Protein AF-A0A852HCD5-F1 (afdb_monomer_lite)

InterPro domains:
  IPR026501 Limbin/EvC complex member EVC [PTHR16795] (4-517)
  IPR060638 EvC complex member EVC, N-terminal domain [PF28139] (4-319)
  IPR060639 EvC complex member EVC, C-terminal domain [PF28141] (340-472)

Organism: NCBI:txid237433

Radius of gyration: 43.05 Å; chains: 1; bounding box: 92×85×122 Å

Secondary structure (DSSP, 8-state):
-HHHHHHHHHHHHHHHHHHHHHHHHHHHHHHHHHHHHHHHHHTT---HHHHHHHHHHHHHHHHHHHHHHHHHHHHHHHHHHHHHHHHHHHHHHHHHHHHHHHIIIIIHHHHH---HHHHHHHHHHHHHHHHHHHHHHHHHHHHHHHHHHHHHHHHHHHHHHHHHHHHHHHHHHHHHHHHHHHHHHHHH--S-HHHHHHHHHHHHHHHHHHHHHHHHHHHHHHHHHHHHHHHHHHHHHHHHHHHHHHHTT-SS--HHHHHHHHHHHHHHHHHHHHHHHHHHHHHHHHHHHHHHHHHHHHHHHHHHHHHHHHHHHHHHHHHHHHHHHHHHHHHHHHHHHHHHHH-TT--HHHHHHHHHHHHHHHHHHHHHHHHHHHHHHHHHHHHHHHHHHHHHHHHHHHHHHHHHTT---TTS-HHHHHHHHHHHHHHHHHHHHHHHHHHHHHHHHHHHHHHHHHHHHHHHHHHHHHHHHHHHHT----------------------------PPPP------------------------------------------------

Structure (mmCIF, N/CA/C/O backbone):
data_AF-A0A852HCD5-F1
#
_entry.id   AF-A0A852HCD5-F1
#
loop_
_atom_site.group_PDB
_atom_site.id
_atom_site.type_symbol
_atom_site.label_atom_id
_atom_site.label_alt_id
_atom_site.label_comp_id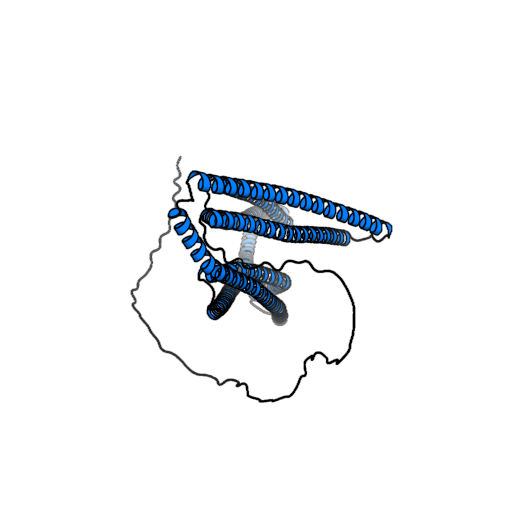
_atom_site.label_asym_id
_atom_site.label_entity_id
_atom_site.label_seq_id
_atom_site.pdbx_PDB_ins_code
_atom_site.Cartn_x
_atom_site.Cartn_y
_atom_site.Cartn_z
_atom_site.occupancy
_atom_site.B_iso_or_equiv
_atom_site.auth_seq_id
_atom_site.auth_comp_id
_atom_site.auth_asym_id
_atom_site.auth_atom_id
_atom_site.pdbx_PDB_model_num
ATOM 1 N N . TYR A 1 1 ? -33.559 0.980 26.816 1.00 57.53 1 TYR A N 1
ATOM 2 C CA . TYR A 1 1 ? -32.314 1.752 26.996 1.00 57.53 1 TYR A CA 1
ATOM 3 C C . TYR A 1 1 ? -31.126 1.179 26.211 1.00 57.53 1 TYR A C 1
ATOM 5 O O . TYR A 1 1 ? -30.769 1.765 25.200 1.00 57.53 1 TYR A O 1
ATOM 13 N N . VAL A 1 2 ? -30.552 0.017 26.570 1.00 62.12 2 VAL A N 1
ATOM 14 C CA . VAL A 1 2 ? -29.391 -0.571 25.844 1.00 62.12 2 VAL A CA 1
ATOM 15 C C . VAL A 1 2 ? -29.652 -0.869 24.349 1.00 62.12 2 VAL A C 1
ATOM 17 O O . VAL A 1 2 ? -28.804 -0.516 23.532 1.00 62.12 2 VAL A O 1
ATOM 20 N N . PRO A 1 3 ? -30.809 -1.431 23.935 1.00 72.94 3 PRO A N 1
ATOM 21 C CA . PRO A 1 3 ? -31.067 -1.728 22.519 1.00 72.94 3 PRO A CA 1
ATOM 22 C C . PRO A 1 3 ? -31.236 -0.468 21.661 1.00 72.94 3 PRO A C 1
ATOM 24 O O . PRO A 1 3 ? -30.807 -0.425 20.515 1.00 72.94 3 PRO A O 1
ATOM 27 N N . GLU A 1 4 ? -31.839 0.569 22.238 1.00 78.44 4 GLU A N 1
ATOM 28 C CA . GLU A 1 4 ? -32.126 1.842 21.574 1.00 78.44 4 GLU A CA 1
ATOM 29 C C . GLU A 1 4 ? -30.856 2.685 21.396 1.00 78.44 4 GLU A C 1
ATOM 31 O O . GLU A 1 4 ? -30.622 3.225 20.320 1.00 78.44 4 GLU A O 1
ATOM 36 N N . CYS A 1 5 ? -29.978 2.701 22.405 1.00 75.62 5 CYS A N 1
ATOM 37 C CA . CYS A 1 5 ? -28.651 3.315 22.332 1.00 75.62 5 CYS A CA 1
ATOM 38 C C . CYS A 1 5 ? -27.782 2.650 21.247 1.00 75.62 5 CYS A C 1
ATOM 40 O O . CYS A 1 5 ? -27.196 3.323 20.398 1.00 75.62 5 CYS A O 1
ATOM 42 N N . MET A 1 6 ? -27.781 1.312 21.206 1.00 81.62 6 MET A N 1
ATOM 43 C CA . MET A 1 6 ? -27.083 0.546 20.169 1.00 81.62 6 MET A CA 1
ATOM 44 C C . MET A 1 6 ? -27.646 0.808 18.769 1.00 81.62 6 MET A C 1
ATOM 46 O O . MET A 1 6 ? -26.879 0.878 17.811 1.00 81.62 6 MET A O 1
ATOM 50 N N . GLN A 1 7 ? -28.964 0.960 18.632 1.00 88.31 7 GLN A N 1
ATOM 51 C CA . GLN A 1 7 ? -29.588 1.255 17.344 1.00 88.31 7 GLN A CA 1
ATOM 52 C C . GLN A 1 7 ? -29.237 2.665 16.855 1.00 88.31 7 GLN A C 1
ATOM 54 O O . GLN A 1 7 ? -28.788 2.819 15.725 1.00 88.31 7 GLN A O 1
ATOM 59 N N . GLN A 1 8 ? -29.347 3.680 17.714 1.00 88.25 8 GLN A N 1
ATOM 60 C CA . GLN A 1 8 ? -29.024 5.064 17.349 1.00 88.25 8 GLN A CA 1
ATOM 61 C C . GLN A 1 8 ? -27.539 5.252 17.013 1.00 88.25 8 GLN A C 1
ATOM 63 O O . GLN A 1 8 ? -27.206 5.987 16.084 1.00 88.25 8 GLN A O 1
ATOM 68 N N . SER A 1 9 ? -26.643 4.552 17.719 1.00 88.44 9 SER A N 1
ATOM 69 C CA . SER A 1 9 ? -25.214 4.536 17.390 1.00 88.44 9 SER A CA 1
ATOM 70 C C . SER A 1 9 ? -24.957 3.908 16.016 1.00 88.44 9 SER A C 1
ATOM 72 O O . SER A 1 9 ? -24.241 4.491 15.202 1.00 88.44 9 SER A O 1
ATOM 74 N N . LYS A 1 10 ? -25.592 2.768 15.710 1.00 91.25 10 LYS A N 1
ATOM 75 C CA . LYS A 1 10 ? -25.502 2.135 14.384 1.00 91.25 10 LYS A CA 1
ATOM 76 C C . LYS A 1 10 ? -26.017 3.051 13.278 1.00 91.25 10 LYS A C 1
ATOM 78 O O . LYS A 1 10 ? -25.342 3.206 12.265 1.00 91.25 10 LYS A O 1
ATOM 83 N N . ASP A 1 11 ? -27.168 3.682 13.483 1.00 93.44 11 ASP A N 1
ATOM 84 C CA . ASP A 1 11 ? -27.768 4.583 12.499 1.00 93.44 11 ASP A CA 1
ATOM 85 C C . ASP A 1 11 ? -26.878 5.812 12.242 1.00 93.44 11 ASP A C 1
ATOM 87 O O . ASP A 1 11 ? -26.751 6.260 11.101 1.00 93.44 11 ASP A O 1
ATOM 91 N N . LEU A 1 12 ? -26.219 6.344 13.280 1.00 93.44 12 LEU A N 1
ATOM 92 C CA . LEU A 1 12 ? -25.248 7.431 13.143 1.00 93.44 12 LEU A CA 1
ATOM 93 C C . LEU A 1 12 ? -24.018 6.996 12.336 1.00 93.44 12 LEU A C 1
ATOM 95 O O . LEU A 1 12 ? -23.608 7.713 11.423 1.00 93.44 12 LEU A O 1
ATOM 99 N N . ILE A 1 13 ? -23.453 5.824 12.643 1.00 91.94 13 ILE A N 1
ATOM 100 C CA . ILE A 1 13 ? -22.293 5.280 11.923 1.00 91.94 13 ILE A CA 1
ATOM 101 C C . ILE A 1 13 ? -22.641 5.055 10.449 1.00 91.94 13 ILE A C 1
ATOM 103 O O . ILE A 1 13 ? -21.881 5.463 9.577 1.00 91.94 13 ILE A O 1
ATOM 107 N N . LEU A 1 14 ? -23.808 4.477 10.152 1.00 93.56 14 LEU A N 1
ATOM 108 C CA . LEU A 1 14 ? -24.265 4.273 8.774 1.00 93.56 14 LEU A CA 1
ATOM 109 C C . LEU A 1 14 ? -24.385 5.599 8.012 1.00 93.56 14 LEU A C 1
ATOM 111 O O . LEU A 1 14 ? -23.847 5.720 6.914 1.00 93.56 14 LEU A O 1
ATOM 115 N N . LYS A 1 15 ? -24.998 6.625 8.616 1.00 93.88 15 LYS A N 1
ATOM 116 C CA . LYS A 1 15 ? -25.083 7.968 8.013 1.00 93.88 15 LYS A CA 1
ATOM 117 C C . LYS A 1 15 ? -23.706 8.585 7.761 1.00 93.88 15 LYS A C 1
ATOM 119 O O . LYS A 1 15 ? -23.500 9.217 6.726 1.00 93.88 15 LYS A O 1
ATOM 124 N N . ARG A 1 16 ? -22.759 8.409 8.689 1.00 91.19 16 ARG A N 1
ATOM 125 C CA . ARG A 1 16 ? -21.377 8.889 8.534 1.00 91.19 16 ARG A CA 1
ATOM 126 C C . ARG A 1 16 ? -20.643 8.156 7.412 1.00 91.19 16 ARG A C 1
ATOM 128 O O . ARG A 1 16 ? -19.976 8.812 6.620 1.00 91.19 16 ARG A O 1
ATOM 135 N N . LEU A 1 17 ? -20.829 6.843 7.276 1.00 90.88 17 LEU A N 1
ATOM 136 C CA . LEU A 1 17 ? -20.265 6.057 6.172 1.00 90.88 17 LEU A CA 1
ATOM 137 C C . LEU A 1 17 ? -20.827 6.483 4.808 1.00 90.88 17 LEU A C 1
ATOM 139 O O . LEU A 1 17 ? -20.066 6.651 3.857 1.00 90.88 17 LEU A O 1
ATOM 143 N N . GLU A 1 18 ? -22.139 6.711 4.708 1.00 93.69 18 GLU A N 1
ATOM 144 C CA . GLU A 1 18 ? -22.759 7.238 3.483 1.00 93.69 18 GLU A CA 1
ATOM 145 C C . GLU A 1 18 ? -22.209 8.618 3.113 1.00 93.69 18 GLU A C 1
ATOM 147 O O . GLU A 1 18 ? -21.998 8.928 1.939 1.00 93.69 18 GLU A O 1
ATOM 152 N N . TRP A 1 19 ? -21.984 9.465 4.113 1.00 90.75 19 TRP A N 1
ATOM 153 C CA . TRP A 1 19 ? -21.439 10.792 3.894 1.00 90.75 19 TRP A CA 1
ATOM 154 C C . TRP A 1 19 ? -19.957 10.769 3.501 1.00 90.75 19 TRP A C 1
ATOM 156 O O . TRP A 1 19 ? -19.580 11.467 2.559 1.00 90.75 19 TRP A O 1
ATOM 166 N N . ARG A 1 20 ? -19.149 9.902 4.124 1.00 91.25 20 ARG A N 1
ATOM 167 C CA . ARG A 1 20 ? -17.758 9.635 3.728 1.00 91.25 20 ARG A CA 1
ATOM 168 C C . ARG A 1 20 ? -17.675 9.198 2.268 1.00 91.25 20 ARG A C 1
ATOM 170 O O . ARG A 1 20 ? -16.891 9.754 1.507 1.00 91.25 20 ARG A O 1
ATOM 177 N N . ALA A 1 21 ? -18.543 8.278 1.843 1.00 92.19 21 ALA A N 1
ATOM 178 C CA . ALA A 1 21 ? -18.597 7.840 0.448 1.00 92.19 21 ALA A CA 1
ATOM 179 C C . ALA A 1 21 ? -18.870 9.009 -0.520 1.00 92.19 21 ALA A C 1
ATOM 181 O O . ALA A 1 21 ? -18.199 9.136 -1.543 1.00 92.19 21 ALA A O 1
ATOM 182 N N . LYS A 1 22 ? -19.796 9.916 -0.172 1.00 93.31 22 LYS A N 1
ATOM 183 C CA . LYS A 1 22 ? -20.073 11.126 -0.972 1.00 93.31 22 LYS A CA 1
ATOM 184 C C . LYS A 1 22 ? -18.870 12.071 -1.028 1.00 93.31 22 LYS A C 1
ATOM 186 O O . LYS A 1 22 ? -18.530 12.550 -2.110 1.00 93.31 22 LYS A O 1
ATOM 191 N N . ARG A 1 23 ? -18.211 12.320 0.109 1.00 90.56 23 ARG A N 1
ATOM 192 C CA . ARG A 1 23 ? -16.981 13.127 0.175 1.00 90.56 23 ARG A CA 1
ATOM 193 C C . ARG A 1 23 ? -15.868 12.531 -0.689 1.00 90.56 23 ARG A C 1
ATOM 195 O O . ARG A 1 23 ? -15.241 13.262 -1.452 1.00 90.56 23 ARG A O 1
ATOM 202 N N . GLU A 1 24 ? -15.652 11.218 -0.620 1.00 91.19 24 GLU A N 1
ATOM 203 C CA . GLU A 1 24 ? -14.664 10.520 -1.448 1.00 91.19 24 GLU A CA 1
ATOM 204 C C . GLU A 1 24 ? -14.965 10.655 -2.946 1.00 91.19 24 GLU A C 1
ATOM 206 O O . GLU A 1 24 ? -14.052 10.866 -3.746 1.00 91.19 24 GLU A O 1
ATOM 211 N N . GLU A 1 25 ? -16.232 10.542 -3.352 1.00 94.12 25 GLU A N 1
ATOM 212 C CA . GLU A 1 25 ? -16.643 10.734 -4.746 1.00 94.12 25 GLU A CA 1
ATOM 213 C C . GLU A 1 25 ? -16.422 12.173 -5.225 1.00 94.12 25 GLU A C 1
ATOM 215 O O . GLU A 1 25 ? -15.956 12.392 -6.346 1.00 94.12 25 GLU A O 1
ATOM 220 N N . GLU A 1 26 ? -16.745 13.167 -4.396 1.00 94.31 26 GLU A N 1
ATOM 221 C CA . GLU A 1 26 ? -16.454 14.571 -4.696 1.00 94.31 26 GLU A CA 1
ATOM 222 C C . GLU A 1 26 ? -14.955 14.828 -4.817 1.00 94.31 26 GLU A C 1
ATOM 224 O O . GLU A 1 26 ? -14.522 15.521 -5.738 1.00 94.31 26 GLU A O 1
ATOM 229 N N . PHE A 1 27 ? -14.164 14.252 -3.916 1.00 92.81 27 PHE A N 1
ATOM 230 C CA . PHE A 1 27 ? -12.716 14.375 -3.929 1.00 92.81 27 PHE A CA 1
ATOM 231 C C . PHE A 1 27 ? -12.105 13.730 -5.180 1.00 92.81 27 PHE A C 1
ATOM 233 O O . PHE A 1 27 ? -11.315 14.378 -5.864 1.00 92.81 27 PHE A O 1
ATOM 240 N N . LYS A 1 28 ? -12.538 12.519 -5.559 1.00 92.88 28 LYS A N 1
ATOM 241 C CA . LYS A 1 28 ? -12.125 11.861 -6.815 1.00 92.88 28 LYS A CA 1
ATOM 242 C C . LYS A 1 28 ? -12.434 12.721 -8.039 1.00 92.88 28 LYS A C 1
ATOM 244 O O . LYS A 1 28 ? -11.555 12.932 -8.867 1.00 92.88 28 LYS A O 1
ATOM 249 N N . ARG A 1 29 ? -13.637 13.303 -8.113 1.00 94.81 29 ARG A N 1
ATOM 250 C CA . ARG A 1 29 ? -14.010 14.223 -9.203 1.00 94.81 29 ARG A CA 1
ATOM 251 C C . ARG A 1 29 ? -13.104 15.457 -9.268 1.00 94.81 29 ARG A C 1
ATOM 253 O O . ARG A 1 29 ? -12.741 15.889 -10.359 1.00 94.81 29 ARG A O 1
ATOM 260 N N . ARG A 1 30 ? -12.716 16.027 -8.119 1.00 93.19 30 ARG A N 1
ATOM 261 C CA . ARG A 1 30 ? -11.753 17.146 -8.070 1.00 93.19 30 ARG A CA 1
ATOM 262 C C . ARG A 1 30 ? -10.368 16.714 -8.555 1.00 93.19 30 ARG A C 1
ATOM 264 O O . ARG A 1 30 ? -9.767 17.434 -9.346 1.00 93.19 30 ARG A O 1
ATOM 271 N N . GLN A 1 31 ? -9.891 15.539 -8.139 1.00 92.69 31 GLN A N 1
ATOM 272 C CA . GLN A 1 31 ? -8.605 15.000 -8.593 1.00 92.69 31 GLN A CA 1
ATOM 273 C C . GLN A 1 31 ? -8.566 14.803 -10.111 1.00 92.69 31 GLN A C 1
ATOM 275 O O . GLN A 1 31 ? -7.599 15.212 -10.750 1.00 92.69 31 GLN A O 1
ATOM 280 N N . GLU A 1 32 ? -9.616 14.213 -10.685 1.00 92.19 32 GLU A N 1
ATOM 281 C CA . GLU A 1 32 ? -9.747 14.017 -12.133 1.00 92.19 32 GLU A CA 1
ATOM 282 C C . GLU A 1 32 ? -9.724 15.361 -12.876 1.00 92.19 32 GLU A C 1
ATOM 284 O O . GLU A 1 32 ? -8.940 15.532 -13.807 1.00 92.19 32 GLU A O 1
ATOM 289 N N . ALA A 1 33 ? -10.482 16.358 -12.407 1.00 93.31 33 ALA A N 1
ATOM 290 C CA . ALA A 1 33 ? -10.498 17.693 -13.007 1.00 93.31 33 ALA A CA 1
ATOM 291 C C . ALA A 1 33 ? -9.131 18.406 -12.933 1.00 93.31 33 ALA A C 1
ATOM 293 O O . ALA A 1 33 ? -8.717 19.078 -13.882 1.00 93.31 33 ALA A O 1
ATOM 294 N N . GLU A 1 34 ? -8.398 18.264 -11.826 1.00 91.94 34 GLU A N 1
ATOM 295 C CA . GLU A 1 34 ? -7.048 18.819 -11.688 1.00 91.94 34 GLU A CA 1
ATOM 296 C C . GLU A 1 34 ? -6.032 18.106 -12.591 1.00 91.94 34 GLU A C 1
ATOM 298 O O . GLU A 1 34 ? -5.182 18.766 -13.197 1.00 91.94 34 GLU A O 1
ATOM 303 N N . GLN A 1 35 ? -6.140 16.781 -12.734 1.00 89.50 35 GLN A N 1
ATOM 304 C CA . GLN A 1 35 ? -5.324 16.006 -13.671 1.00 89.50 35 GLN A CA 1
ATOM 305 C C . GLN A 1 35 ? -5.609 16.408 -15.121 1.00 89.50 35 GLN A C 1
ATOM 307 O O . GLN A 1 35 ? -4.671 16.663 -15.875 1.00 89.50 35 GLN A O 1
ATOM 312 N N . GLU A 1 36 ? -6.877 16.545 -15.511 1.00 90.06 36 GLU A N 1
ATOM 313 C CA . GLU A 1 36 ? -7.273 17.041 -16.835 1.00 90.06 36 GLU A CA 1
ATOM 314 C C . GLU A 1 36 ? -6.787 18.479 -17.080 1.00 90.06 36 GLU A C 1
ATOM 316 O O . GLU A 1 36 ? -6.294 18.801 -18.167 1.00 90.06 36 GLU A O 1
ATOM 321 N N . SER A 1 37 ? -6.845 19.349 -16.065 1.00 89.06 37 SER A N 1
ATOM 322 C CA . SER A 1 37 ? -6.296 20.711 -16.130 1.00 89.06 37 SER A CA 1
ATOM 323 C C . SER A 1 37 ? -4.782 20.711 -16.356 1.00 89.06 37 SER A C 1
ATOM 325 O O . SER A 1 37 ? -4.258 21.525 -17.118 1.00 89.06 37 SER A O 1
ATOM 327 N N . LEU A 1 38 ? -4.056 19.799 -15.707 1.00 86.12 38 LEU A N 1
ATOM 328 C CA . LEU A 1 38 ? -2.614 19.679 -15.879 1.00 86.12 38 LEU A CA 1
ATOM 329 C C . LEU A 1 38 ? -2.285 19.142 -17.277 1.00 86.12 38 LEU A C 1
ATOM 331 O O . LEU A 1 38 ? -1.503 19.764 -17.996 1.00 86.12 38 LEU A O 1
ATOM 335 N N . LEU A 1 39 ? -2.948 18.067 -17.714 1.00 84.12 39 LEU A N 1
ATOM 336 C CA . LEU A 1 39 ? -2.777 17.489 -19.052 1.00 84.12 39 LEU A CA 1
ATOM 337 C C . LEU A 1 39 ? -3.078 18.509 -20.160 1.00 84.12 39 LEU A C 1
ATOM 339 O O . LEU A 1 39 ? -2.281 18.655 -21.085 1.00 84.12 39 LEU A O 1
ATOM 343 N N . SER A 1 40 ? -4.163 19.279 -20.034 1.00 83.25 40 SER A N 1
ATOM 344 C CA . SER A 1 40 ? -4.532 20.331 -20.995 1.00 83.25 40 SER A CA 1
ATOM 345 C C . SER A 1 40 ? -3.494 21.458 -21.088 1.00 83.25 40 SER A C 1
ATOM 347 O O . SER A 1 40 ? -3.185 21.903 -22.192 1.00 83.25 40 SER A O 1
ATOM 349 N N . LYS A 1 41 ? -2.881 21.868 -19.969 1.00 78.25 41 LYS A N 1
ATOM 350 C CA . LYS A 1 41 ? -1.768 22.842 -19.950 1.00 78.25 41 LYS A CA 1
ATOM 351 C C . LYS A 1 41 ? -0.482 22.293 -20.575 1.00 78.25 41 LYS A C 1
ATOM 353 O O . LYS A 1 41 ? 0.318 23.062 -21.105 1.00 78.25 41 LYS A O 1
ATOM 358 N N . THR A 1 42 ? -0.288 20.975 -20.539 1.00 63.69 42 THR A N 1
ATOM 359 C CA . THR A 1 42 ? 0.950 20.335 -21.008 1.00 63.69 42 THR A CA 1
ATOM 360 C C . THR A 1 42 ? 1.025 20.214 -22.528 1.00 63.69 42 THR A C 1
ATOM 362 O O . THR A 1 42 ? 2.116 20.248 -23.084 1.00 63.69 42 THR A O 1
ATOM 365 N N . PHE A 1 43 ? -0.111 20.161 -23.235 1.00 57.50 43 PHE A N 1
ATOM 366 C CA . PHE A 1 43 ? -0.120 20.200 -24.709 1.00 57.50 43 PHE A CA 1
ATOM 367 C C . PHE A 1 43 ? 0.523 21.476 -25.292 1.00 57.50 43 PHE A C 1
ATOM 369 O O . PHE A 1 43 ? 0.768 21.538 -26.492 1.00 57.50 43 PHE A O 1
ATOM 376 N N . LEU A 1 44 ? 0.803 22.480 -24.452 1.00 61.06 44 LEU A N 1
ATOM 377 C CA . LEU A 1 44 ? 1.441 23.745 -24.815 1.00 61.06 44 LEU A CA 1
ATOM 378 C C . LEU A 1 44 ? 2.921 23.834 -24.390 1.00 61.06 44 LEU A C 1
ATOM 380 O O . LEU A 1 44 ? 3.574 24.824 -24.703 1.00 61.06 44 LEU A O 1
ATOM 384 N N . THR A 1 45 ? 3.457 22.846 -23.662 1.00 59.81 45 THR A N 1
ATOM 385 C CA . THR A 1 45 ? 4.839 22.851 -23.147 1.00 59.81 45 THR A CA 1
ATOM 386 C C . THR A 1 45 ? 5.619 21.641 -23.668 1.00 59.81 45 THR A C 1
ATOM 388 O O . THR A 1 45 ? 5.300 20.504 -23.342 1.00 59.81 45 THR A O 1
ATOM 391 N N . GLU A 1 46 ? 6.671 21.874 -24.460 1.00 65.62 46 GLU A N 1
ATOM 392 C CA . GLU A 1 46 ? 7.509 20.816 -25.064 1.00 65.62 46 GLU A CA 1
ATOM 393 C C . GLU A 1 46 ? 8.459 20.117 -24.065 1.00 65.62 46 GLU A C 1
ATOM 395 O O . GLU A 1 46 ? 9.104 19.126 -24.409 1.00 65.62 46 GLU A O 1
ATOM 400 N N . ASP A 1 47 ? 8.547 20.591 -22.816 1.00 79.19 47 ASP A N 1
ATOM 401 C CA . ASP A 1 47 ? 9.465 20.042 -21.814 1.00 79.19 47 ASP A CA 1
ATOM 402 C C . ASP A 1 47 ? 8.815 18.951 -20.941 1.00 79.19 47 ASP A C 1
ATOM 404 O O . ASP A 1 47 ? 8.122 19.208 -19.950 1.00 79.19 47 ASP A O 1
ATOM 408 N N . VAL A 1 48 ? 9.113 17.699 -21.296 1.00 79.38 48 VAL A N 1
ATOM 409 C CA . VAL A 1 48 ? 8.691 16.477 -20.591 1.00 79.38 48 VAL A CA 1
ATOM 410 C C . VAL A 1 48 ? 9.145 16.459 -19.125 1.00 79.38 48 VAL A C 1
ATOM 412 O O . VAL A 1 48 ? 8.462 15.878 -18.278 1.00 79.38 48 VAL A O 1
ATOM 415 N N . HIS A 1 49 ? 10.280 17.078 -18.787 1.00 80.31 49 HIS A N 1
ATOM 416 C CA . HIS A 1 49 ? 10.804 17.047 -17.423 1.00 80.31 49 HIS A CA 1
ATOM 417 C C . HIS A 1 49 ? 9.970 17.916 -16.473 1.00 80.31 49 HIS A C 1
ATOM 419 O O . HIS A 1 49 ? 9.616 17.473 -15.377 1.00 80.31 49 HIS A O 1
ATOM 425 N N . ASN A 1 50 ? 9.579 19.111 -16.923 1.00 82.56 50 ASN A N 1
ATOM 426 C CA . ASN A 1 50 ? 8.713 20.010 -16.158 1.00 82.56 50 ASN A CA 1
ATOM 427 C C . ASN A 1 50 ? 7.312 19.423 -15.963 1.00 82.56 50 ASN A C 1
ATOM 429 O O . ASN A 1 50 ? 6.753 19.534 -14.872 1.00 82.56 50 ASN A O 1
ATOM 433 N N . PHE A 1 51 ? 6.779 18.729 -16.975 1.00 84.94 51 PHE A N 1
ATOM 434 C CA . PHE A 1 51 ? 5.532 17.976 -16.834 1.00 84.94 51 PHE A CA 1
ATOM 435 C C . PHE A 1 51 ? 5.635 16.903 -15.753 1.00 84.94 51 PHE A C 1
ATOM 437 O O . PHE A 1 51 ? 4.795 16.850 -14.857 1.00 84.94 51 PHE A O 1
ATOM 444 N N . LEU A 1 52 ? 6.671 16.058 -15.815 1.00 85.25 52 LEU A N 1
ATOM 445 C CA . LEU A 1 52 ? 6.853 14.990 -14.836 1.00 85.25 52 LEU A CA 1
ATOM 446 C C . LEU A 1 52 ? 6.959 15.557 -13.422 1.00 85.25 52 LEU A C 1
ATOM 448 O O . LEU A 1 52 ? 6.347 15.002 -12.514 1.00 85.25 52 LEU A O 1
ATOM 452 N N . LYS A 1 53 ? 7.679 16.664 -13.233 1.00 88.25 53 LYS A N 1
ATOM 453 C CA . LYS A 1 53 ? 7.774 17.336 -11.935 1.00 88.25 53 LYS A CA 1
ATOM 454 C C . LYS A 1 53 ? 6.410 17.841 -11.451 1.00 88.25 53 LYS A C 1
ATOM 456 O O . LYS A 1 53 ? 5.994 17.478 -10.356 1.00 88.25 53 LYS A O 1
ATOM 461 N N . ALA A 1 54 ? 5.686 18.592 -12.283 1.00 87.19 54 ALA A N 1
ATOM 462 C CA . ALA A 1 54 ? 4.362 19.116 -11.941 1.00 87.19 54 ALA A CA 1
ATOM 463 C C . ALA A 1 54 ? 3.347 17.997 -11.642 1.00 87.19 54 ALA A C 1
ATOM 465 O O . ALA A 1 54 ? 2.524 18.123 -10.739 1.00 87.19 54 ALA A O 1
ATOM 466 N N . TYR A 1 55 ? 3.428 16.882 -12.370 1.00 87.06 55 TYR A N 1
ATOM 467 C CA . TYR A 1 55 ? 2.587 15.710 -12.148 1.00 87.06 55 TYR A CA 1
ATOM 468 C C . TYR A 1 55 ? 2.899 15.009 -10.816 1.00 87.06 55 TYR A C 1
ATOM 470 O O . TYR A 1 55 ? 1.976 14.629 -10.100 1.00 87.06 55 TYR A O 1
ATOM 478 N N . HIS A 1 56 ? 4.179 14.874 -10.444 1.00 86.69 56 HIS A N 1
ATOM 479 C CA . HIS A 1 56 ? 4.557 14.328 -9.132 1.00 86.69 56 HIS A CA 1
ATOM 480 C C . HIS A 1 56 ? 4.093 15.236 -7.988 1.00 86.69 56 HIS A C 1
ATOM 482 O O . HIS A 1 56 ? 3.503 14.738 -7.034 1.00 86.69 56 HIS A O 1
ATOM 488 N N . GLU A 1 57 ? 4.284 16.552 -8.106 1.00 92.31 57 GLU A N 1
ATOM 489 C CA . GLU A 1 57 ? 3.806 17.522 -7.111 1.00 92.31 57 GLU A CA 1
ATOM 490 C C . GLU A 1 57 ? 2.277 17.488 -6.964 1.00 92.31 57 GLU A C 1
ATOM 492 O O . GLU A 1 57 ? 1.757 17.591 -5.854 1.00 92.31 57 GLU A O 1
ATOM 497 N N . LEU A 1 58 ? 1.539 17.324 -8.070 1.00 92.31 58 LEU A N 1
ATOM 498 C CA . LEU A 1 58 ? 0.084 17.168 -8.032 1.00 92.31 58 LEU A CA 1
ATOM 499 C C . LEU A 1 58 ? -0.319 15.887 -7.291 1.00 92.31 58 LEU A C 1
ATOM 501 O O . LEU A 1 58 ? -1.197 15.931 -6.434 1.00 92.31 58 LEU A O 1
ATOM 505 N N . ILE A 1 59 ? 0.344 14.764 -7.581 1.00 90.19 59 ILE A N 1
ATOM 506 C CA . ILE A 1 59 ? 0.099 13.496 -6.886 1.00 90.19 59 ILE A CA 1
ATOM 507 C C . ILE A 1 59 ? 0.382 13.635 -5.388 1.00 90.19 59 ILE A C 1
ATOM 509 O O . ILE A 1 59 ? -0.430 13.196 -4.581 1.00 90.19 59 ILE A O 1
ATOM 513 N N . GLU A 1 60 ? 1.496 14.249 -4.991 1.00 90.31 60 GLU A N 1
ATOM 514 C CA . GLU A 1 60 ? 1.817 14.455 -3.573 1.00 90.31 60 GLU A CA 1
ATOM 515 C C . GLU A 1 60 ? 0.756 15.304 -2.862 1.00 90.31 60 GLU A C 1
ATOM 517 O O . GLU A 1 60 ? 0.308 14.932 -1.776 1.00 90.31 60 GLU A O 1
ATOM 522 N N . LYS A 1 61 ? 0.275 16.376 -3.504 1.00 92.94 61 LYS A N 1
ATOM 523 C CA . LYS A 1 61 ? -0.849 17.176 -2.989 1.00 92.94 61 LYS A CA 1
ATOM 524 C C . LYS A 1 61 ? -2.124 16.351 -2.850 1.00 92.94 61 LYS A C 1
ATOM 526 O O . LYS A 1 61 ? -2.818 16.466 -1.847 1.00 92.94 61 LYS A O 1
ATOM 531 N N . HIS A 1 62 ? -2.429 15.509 -3.837 1.00 92.69 62 HIS A N 1
ATOM 532 C CA . HIS A 1 62 ? -3.578 14.599 -3.803 1.00 92.69 62 HIS A CA 1
ATOM 533 C C . HIS A 1 62 ? -3.487 13.602 -2.651 1.00 92.69 62 HIS A C 1
ATOM 535 O O . HIS A 1 62 ? -4.497 13.333 -2.008 1.00 92.69 62 HIS A O 1
ATOM 541 N N . TRP A 1 63 ? -2.296 13.073 -2.371 1.00 89.06 63 TRP A N 1
ATOM 542 C CA . TRP A 1 63 ? -2.066 12.182 -1.235 1.00 89.06 63 TRP A CA 1
ATOM 543 C C . TRP A 1 63 ? -2.252 12.889 0.104 1.00 89.06 63 TRP A C 1
ATOM 545 O O . TRP A 1 63 ? -2.973 12.375 0.952 1.00 89.06 63 TRP A O 1
ATOM 555 N N . GLN A 1 64 ? -1.649 14.066 0.278 1.00 92.50 64 GLN A N 1
ATOM 556 C CA . GLN A 1 64 ? -1.783 14.855 1.506 1.00 92.50 64 GLN A CA 1
ATOM 557 C C . GLN A 1 64 ? -3.238 15.246 1.761 1.00 92.50 64 GLN A C 1
ATOM 559 O O . GLN A 1 64 ? -3.775 14.935 2.815 1.00 92.50 64 GLN A O 1
ATOM 564 N N . ALA A 1 65 ? -3.914 15.809 0.758 1.00 91.50 65 ALA A N 1
ATOM 565 C CA . ALA A 1 65 ? -5.312 16.206 0.887 1.00 91.50 65 ALA A CA 1
ATOM 566 C C . ALA A 1 65 ? -6.239 15.017 1.184 1.00 91.50 65 ALA A C 1
ATOM 568 O O . ALA A 1 65 ? -7.248 15.182 1.860 1.00 91.50 65 ALA A O 1
ATOM 569 N N . ARG A 1 66 ? -5.906 13.816 0.691 1.00 91.56 66 ARG A N 1
ATOM 570 C CA . ARG A 1 66 ? -6.649 12.598 1.021 1.00 91.56 66 ARG A CA 1
ATOM 571 C C . ARG A 1 66 ? -6.471 12.207 2.484 1.00 91.56 66 ARG A C 1
ATOM 573 O O . ARG A 1 66 ? -7.450 11.855 3.125 1.00 91.56 66 ARG A O 1
ATOM 580 N N . TRP A 1 67 ? -5.242 12.250 2.988 1.00 87.50 67 TRP A N 1
ATOM 581 C CA . TRP A 1 67 ? -4.963 11.961 4.393 1.00 87.50 67 TRP A CA 1
ATOM 582 C C . TRP A 1 67 ? -5.633 12.967 5.321 1.00 87.50 67 TRP A C 1
ATOM 584 O O . TRP A 1 67 ? -6.281 12.554 6.273 1.00 87.50 67 TRP A O 1
ATOM 594 N N . ASP A 1 68 ? -5.541 14.260 5.010 1.00 92.00 68 ASP A N 1
ATOM 595 C CA . ASP A 1 68 ? -6.191 15.308 5.802 1.00 92.00 68 ASP A CA 1
ATOM 596 C C . ASP A 1 68 ? -7.716 15.108 5.840 1.00 92.00 68 ASP A C 1
ATOM 598 O O . ASP A 1 68 ? -8.333 15.249 6.892 1.00 92.00 68 ASP A O 1
ATOM 602 N N . LEU A 1 69 ? -8.316 14.718 4.707 1.00 90.94 69 LEU A N 1
ATOM 603 C CA . LEU A 1 69 ? -9.744 14.408 4.613 1.00 90.94 69 LEU A CA 1
ATOM 604 C C . LEU A 1 69 ? -10.137 13.189 5.460 1.00 90.94 69 LEU A C 1
ATOM 606 O O . LEU A 1 69 ? -11.156 13.237 6.145 1.00 90.94 69 LEU A O 1
ATOM 610 N N . GLU A 1 70 ? -9.355 12.106 5.387 1.00 89.94 70 GLU A N 1
ATOM 611 C CA . GLU A 1 70 ? -9.582 10.872 6.153 1.00 89.94 70 GLU A CA 1
ATOM 612 C C . GLU A 1 70 ? -9.458 11.138 7.667 1.00 89.94 70 GLU A C 1
ATOM 614 O O . GLU A 1 70 ? -10.338 10.733 8.428 1.00 89.94 70 GLU A O 1
ATOM 619 N N . GLU A 1 71 ? -8.443 11.894 8.095 1.00 90.19 71 GLU A N 1
ATOM 620 C CA . GLU A 1 71 ? -8.230 12.271 9.500 1.00 90.19 71 GLU A CA 1
ATOM 621 C C . GLU A 1 71 ? -9.337 13.202 10.026 1.00 90.19 71 GLU A C 1
ATOM 623 O O . GLU A 1 71 ? -9.855 12.999 11.127 1.00 90.19 71 GLU A O 1
ATOM 628 N N . GLU A 1 72 ? -9.744 14.207 9.240 1.00 91.94 72 GLU A N 1
ATOM 629 C CA . GLU A 1 72 ? -10.860 15.096 9.587 1.00 91.94 72 GLU A CA 1
ATOM 630 C C . GLU A 1 72 ? -12.172 14.307 9.712 1.00 91.94 72 GLU A C 1
ATOM 632 O O . GLU A 1 72 ? -12.916 14.494 10.675 1.00 91.94 72 GLU A O 1
ATOM 637 N N . ASP A 1 73 ? -12.441 13.375 8.790 1.00 90.38 73 ASP A N 1
ATOM 638 C CA . ASP A 1 73 ? -13.612 12.493 8.850 1.00 90.38 73 ASP A CA 1
ATOM 639 C C . ASP A 1 73 ? -13.620 11.596 10.094 1.00 90.38 73 ASP A C 1
ATOM 641 O O . ASP A 1 73 ? -14.682 11.370 10.690 1.00 90.38 73 ASP A O 1
ATOM 645 N N . ASP A 1 74 ? -12.466 11.057 10.484 1.00 89.25 74 ASP A N 1
ATOM 646 C CA . ASP A 1 74 ? -12.326 10.231 11.683 1.00 89.25 74 ASP A CA 1
ATOM 647 C C . ASP A 1 74 ? -12.522 11.069 12.960 1.00 89.25 74 ASP A C 1
ATOM 649 O O . ASP A 1 74 ? -13.263 10.660 13.865 1.00 89.25 74 ASP A O 1
ATOM 653 N N . CYS A 1 75 ? -11.973 12.286 13.010 1.00 89.62 75 CYS A N 1
ATOM 654 C CA . CYS A 1 75 ? -12.203 13.234 14.104 1.00 89.62 75 CYS A CA 1
ATOM 655 C C . CYS A 1 75 ? -13.688 13.616 14.224 1.00 89.62 75 CYS A C 1
ATOM 657 O O . CYS A 1 75 ? -14.293 13.446 15.280 1.00 89.62 75 CYS A O 1
ATOM 659 N N . GLU A 1 76 ? -14.331 14.040 13.136 1.00 91.62 76 GLU A N 1
ATOM 660 C CA . GLU A 1 76 ? -15.754 14.402 13.155 1.00 91.62 76 GLU A CA 1
ATOM 661 C C . GLU A 1 76 ? -16.669 13.227 13.526 1.00 91.62 76 GLU A C 1
ATOM 663 O O . GLU A 1 76 ? -17.708 13.403 14.173 1.00 91.62 76 GLU A O 1
ATOM 668 N N . SER A 1 77 ? -16.323 12.016 13.080 1.00 90.88 77 SER A N 1
ATOM 669 C CA . SER A 1 77 ? -17.099 10.813 13.386 1.00 90.88 77 SER A CA 1
ATOM 670 C C . SER A 1 77 ? -16.987 10.454 14.865 1.00 90.88 77 SER A C 1
ATOM 672 O O . SER A 1 77 ? -17.999 10.137 15.495 1.00 90.88 77 SER A O 1
ATOM 674 N N . THR A 1 78 ? -15.783 10.539 15.435 1.00 90.50 78 THR A N 1
ATOM 675 C CA . THR A 1 78 ? -15.559 10.286 16.866 1.00 90.50 78 THR A CA 1
ATOM 676 C C . THR A 1 78 ? -16.229 11.341 17.745 1.00 90.50 78 THR A C 1
ATOM 678 O O . THR A 1 78 ? -16.896 10.975 18.715 1.00 90.50 78 THR A O 1
ATOM 681 N N . GLU A 1 79 ? -16.158 12.622 17.378 1.00 93.06 79 GLU A N 1
ATOM 682 C CA . GLU A 1 79 ? -16.867 13.709 18.064 1.00 93.06 79 GLU A CA 1
ATOM 683 C C . GLU A 1 79 ? -18.387 13.515 18.031 1.00 93.06 79 GLU A C 1
ATOM 685 O O . GLU A 1 79 ? -19.041 13.578 19.070 1.00 93.06 79 GLU A O 1
ATOM 690 N N . ALA A 1 80 ? -18.958 13.181 16.870 1.00 92.31 80 ALA A N 1
ATOM 691 C CA . ALA A 1 80 ? -20.398 12.964 16.746 1.00 92.31 80 ALA A CA 1
ATOM 692 C C . ALA A 1 80 ? -20.897 11.774 17.575 1.00 92.31 80 ALA A C 1
ATOM 694 O O . ALA A 1 80 ? -21.985 11.826 18.150 1.00 92.31 80 ALA A O 1
ATOM 695 N N . VAL A 1 81 ? -20.108 10.700 17.650 1.00 90.88 81 VAL A N 1
ATOM 696 C CA . VAL A 1 81 ? -20.409 9.564 18.528 1.00 90.88 81 VAL A CA 1
ATOM 697 C C . VAL A 1 81 ? -20.317 9.990 19.994 1.00 90.88 81 VAL A C 1
ATOM 699 O O . VAL A 1 81 ? -21.200 9.648 20.779 1.00 90.88 81 VAL A O 1
ATOM 702 N N . ALA A 1 82 ? -19.299 10.768 20.371 1.00 90.50 82 ALA A N 1
ATOM 703 C CA . ALA A 1 82 ? -19.156 11.280 21.730 1.00 90.50 82 ALA A CA 1
ATOM 704 C C . ALA A 1 82 ? -20.331 12.184 22.136 1.00 90.50 82 ALA A C 1
ATOM 706 O O . ALA A 1 82 ? -20.848 12.051 23.246 1.00 90.50 82 ALA A O 1
ATOM 707 N N . ASP A 1 83 ? -20.786 13.061 21.244 1.00 93.06 83 ASP A N 1
ATOM 708 C CA . ASP A 1 83 ? -21.932 13.937 21.486 1.00 93.06 83 ASP A CA 1
ATOM 709 C C . ASP A 1 83 ? -23.242 13.151 21.586 1.00 93.06 83 ASP A C 1
ATOM 711 O O . ASP A 1 83 ? -24.009 13.376 22.521 1.00 93.06 83 ASP A O 1
ATOM 715 N N . LEU A 1 84 ? -23.449 12.135 20.737 1.00 92.06 84 LEU A N 1
ATOM 716 C CA . LEU A 1 84 ? -24.582 11.215 20.876 1.00 92.06 84 LEU A CA 1
ATOM 717 C C . LEU A 1 84 ? -24.593 10.539 22.257 1.00 92.06 84 LEU A C 1
ATOM 719 O O . LEU A 1 84 ? -25.643 10.447 22.894 1.00 92.06 84 LEU A O 1
ATOM 723 N N . TYR A 1 85 ? -23.436 10.080 22.745 1.00 86.31 85 TYR A N 1
ATOM 724 C CA . TYR A 1 85 ? -23.344 9.475 24.075 1.00 86.31 85 TYR A CA 1
ATOM 725 C C . TYR A 1 85 ? -23.628 10.477 25.202 1.00 86.31 85 TYR A C 1
ATOM 727 O O . TYR A 1 85 ? -24.297 10.105 26.168 1.00 86.31 85 TYR A O 1
ATOM 735 N N . LYS A 1 86 ? -23.182 11.737 25.091 1.00 91.00 86 LYS A N 1
ATOM 736 C CA . LYS A 1 86 ? -23.523 12.801 26.058 1.00 91.00 86 LYS A CA 1
ATOM 737 C C . LYS A 1 86 ? -25.027 13.084 26.070 1.00 91.00 86 LYS A C 1
ATOM 739 O O . LYS A 1 86 ? -25.628 13.176 27.142 1.00 91.00 86 LYS A O 1
ATOM 744 N N . ASP A 1 87 ? -25.646 13.169 24.896 1.00 92.00 87 ASP A N 1
ATOM 745 C CA . ASP A 1 87 ? -27.082 13.403 24.747 1.00 92.00 87 ASP A CA 1
ATOM 746 C C . ASP A 1 87 ? -27.904 12.250 25.326 1.00 92.00 87 ASP A C 1
ATOM 748 O O . ASP A 1 87 ? -28.877 12.470 26.044 1.00 92.00 87 ASP A O 1
ATOM 752 N N . LEU A 1 88 ? -27.511 11.005 25.058 1.00 88.69 88 LEU A N 1
ATOM 753 C CA . LEU A 1 88 ? -28.197 9.839 25.611 1.00 88.69 88 LEU A CA 1
ATOM 754 C C . LEU A 1 88 ? -28.047 9.761 27.124 1.00 88.69 88 LEU A C 1
ATOM 756 O O . LEU A 1 88 ? -29.033 9.543 27.827 1.00 88.69 88 LEU A O 1
ATOM 760 N N . TYR A 1 89 ? -26.838 10.008 27.626 1.00 86.25 89 TYR A N 1
ATOM 761 C CA . TYR A 1 89 ? -26.578 10.047 29.057 1.00 86.25 89 TYR A CA 1
ATOM 762 C C . TYR A 1 89 ? -27.406 11.129 29.763 1.00 86.25 89 TYR A C 1
ATOM 764 O O . TYR A 1 89 ? -28.014 10.849 30.793 1.00 86.25 89 TYR A O 1
ATOM 772 N N . SER A 1 90 ? -27.480 12.340 29.201 1.00 90.12 90 SER A N 1
ATOM 773 C CA . SER A 1 90 ? -28.274 13.440 29.769 1.00 90.12 90 SER A CA 1
ATOM 774 C C . SER A 1 90 ? -29.783 13.175 29.732 1.00 90.12 90 SER A C 1
ATOM 776 O O . SER A 1 90 ? -30.472 13.434 30.715 1.00 90.12 90 SER A O 1
ATOM 778 N N . LYS A 1 91 ? -30.309 12.592 28.647 1.00 90.00 91 LYS A N 1
ATOM 779 C CA . LYS A 1 91 ? -31.722 12.177 28.569 1.00 90.00 91 LYS A CA 1
ATOM 780 C C . LYS A 1 91 ? -32.054 11.110 29.607 1.00 90.00 91 LYS A C 1
ATOM 782 O O . LYS A 1 91 ? -33.094 11.183 30.254 1.00 90.00 91 LYS A O 1
ATOM 787 N N . ALA A 1 92 ? -31.172 10.130 29.781 1.00 87.50 92 ALA A N 1
ATOM 788 C CA . ALA A 1 92 ? -31.369 9.053 30.742 1.00 87.50 92 ALA A CA 1
ATOM 789 C C . ALA A 1 92 ? -31.280 9.529 32.187 1.00 87.50 92 ALA A C 1
ATOM 791 O O . ALA A 1 92 ? -32.092 9.119 33.012 1.00 87.50 92 ALA A O 1
ATOM 792 N N . SER A 1 93 ? -30.312 10.394 32.493 1.00 87.12 93 SER A N 1
ATOM 793 C CA . SER A 1 93 ? -30.178 10.968 33.829 1.00 87.12 93 SER A CA 1
ATOM 794 C C . SER A 1 93 ? -31.375 11.851 34.171 1.00 87.12 93 SER A C 1
ATOM 796 O O . SER A 1 93 ? -31.872 11.776 35.293 1.00 87.12 93 SER A O 1
ATOM 798 N N . HIS A 1 94 ? -31.893 12.612 33.203 1.00 90.81 94 HIS A N 1
ATOM 799 C CA . HIS A 1 94 ? -33.099 13.412 33.384 1.00 90.81 94 HIS A CA 1
ATOM 800 C C . HIS A 1 94 ? -34.342 12.545 33.617 1.00 90.81 94 HIS A C 1
ATOM 802 O O . HIS A 1 94 ? -35.013 12.729 34.628 1.00 90.81 94 HIS A O 1
ATOM 808 N N . ALA A 1 95 ? -34.591 11.546 32.765 1.00 89.94 95 ALA A N 1
ATOM 809 C CA . ALA A 1 95 ? -35.724 10.631 32.921 1.00 89.94 95 ALA A CA 1
ATOM 810 C C . ALA A 1 95 ? -35.664 9.841 34.242 1.00 89.94 95 ALA A C 1
ATOM 812 O O . ALA A 1 95 ? -36.683 9.608 34.888 1.00 89.94 95 ALA A O 1
ATOM 813 N N . LEU A 1 96 ? -34.463 9.443 34.676 1.00 87.31 96 LEU A N 1
ATOM 814 C CA . LEU A 1 96 ? -34.270 8.790 35.969 1.00 87.31 96 LEU A CA 1
ATOM 815 C C . LEU A 1 96 ? -34.540 9.751 37.133 1.00 87.31 96 LEU A C 1
ATOM 817 O O . LEU A 1 96 ? -35.151 9.344 38.116 1.00 87.31 96 LEU A O 1
ATOM 821 N N . ALA A 1 97 ? -34.127 11.016 37.029 1.00 88.38 97 ALA A N 1
ATOM 822 C CA . ALA A 1 97 ? -34.430 12.025 38.039 1.00 88.38 97 ALA A CA 1
ATOM 823 C C . ALA A 1 97 ? -35.943 12.277 38.156 1.00 88.38 97 ALA A C 1
ATOM 825 O O . ALA A 1 97 ? -36.446 12.329 39.277 1.00 88.38 97 ALA A O 1
ATOM 826 N N . GLU A 1 98 ? -36.659 12.366 37.030 1.00 91.56 98 GLU A N 1
ATOM 827 C CA . GLU A 1 98 ? -38.123 12.493 36.991 1.00 91.56 98 GLU A CA 1
ATOM 828 C C . GLU A 1 98 ? -38.802 11.295 37.661 1.00 91.56 98 GLU A C 1
ATOM 830 O O . GLU A 1 98 ? -39.567 11.479 38.609 1.00 91.56 98 GLU A O 1
ATOM 835 N N . LEU A 1 99 ? -38.429 10.069 37.273 1.00 88.69 99 LEU A N 1
ATOM 836 C CA . LEU A 1 99 ? -38.931 8.840 37.892 1.00 88.69 99 LEU A CA 1
ATOM 837 C C . LEU A 1 99 ? -38.681 8.817 39.401 1.00 88.69 99 LEU A C 1
ATOM 839 O O . LEU A 1 99 ? -39.592 8.524 40.164 1.00 88.69 99 LEU A O 1
ATOM 843 N N . VAL A 1 100 ? -37.472 9.157 39.857 1.00 86.94 100 VAL A N 1
ATOM 844 C CA . VAL A 1 100 ? -37.159 9.224 41.293 1.00 86.94 100 VAL A CA 1
ATOM 845 C C . VAL A 1 100 ? -38.023 10.281 41.985 1.00 86.94 100 VAL A C 1
ATOM 847 O O . VAL A 1 100 ? -38.525 10.042 43.080 1.00 86.94 100 VAL A O 1
ATOM 850 N N . THR A 1 101 ? -38.247 11.446 41.374 1.00 87.50 101 THR A N 1
ATOM 851 C CA . THR A 1 101 ? -39.131 12.458 41.970 1.00 87.50 101 THR A CA 1
ATOM 852 C C . THR A 1 101 ? -40.587 12.007 42.037 1.00 87.50 101 THR A C 1
ATOM 854 O O . THR A 1 101 ? -41.204 12.179 43.083 1.00 87.50 101 THR A O 1
ATOM 857 N N . GLU A 1 102 ? -41.129 11.385 40.991 1.00 89.25 102 GLU A N 1
ATOM 858 C CA . GLU A 1 102 ? -42.500 10.862 40.986 1.00 89.25 102 GLU A CA 1
ATOM 859 C C . GLU A 1 102 ? -42.680 9.747 42.019 1.00 89.25 102 GLU A C 1
ATOM 861 O O . GLU A 1 102 ? -43.629 9.760 42.806 1.00 89.25 102 GLU A O 1
ATOM 866 N N . LEU A 1 103 ? -41.731 8.814 42.076 1.00 87.44 103 LEU A N 1
ATOM 867 C CA . LEU A 1 103 ? -41.809 7.633 42.928 1.00 87.44 103 LEU A CA 1
ATOM 868 C C . LEU A 1 103 ? -41.768 8.023 44.414 1.00 87.44 103 LEU A C 1
ATOM 870 O O . LEU A 1 103 ? -42.607 7.550 45.178 1.00 87.44 103 LEU A O 1
ATOM 874 N N . PHE A 1 104 ? -40.872 8.935 44.815 1.00 84.25 104 PHE A N 1
ATOM 875 C CA . PHE A 1 104 ? -40.736 9.372 46.212 1.00 84.25 104 PHE A CA 1
ATOM 876 C C . PHE A 1 104 ? -41.717 10.481 46.632 1.00 84.25 104 PHE A C 1
ATOM 878 O O . PHE A 1 104 ? -42.089 10.528 47.801 1.00 84.25 104 PHE A O 1
ATOM 885 N N . LEU A 1 105 ? -42.159 11.366 45.727 1.00 82.00 105 LEU A N 1
ATOM 886 C CA . LEU A 1 105 ? -43.054 12.483 46.083 1.00 82.00 105 LEU A CA 1
ATOM 887 C C . LEU A 1 105 ? -44.534 12.209 45.800 1.00 82.00 105 LEU A C 1
ATOM 889 O O . LEU A 1 105 ? -45.385 12.855 46.407 1.00 82.00 105 LEU A O 1
ATOM 893 N N . GLN A 1 106 ? -44.861 11.283 44.892 1.00 83.62 106 GLN A N 1
ATOM 894 C CA . GLN A 1 106 ? -46.246 10.996 44.503 1.00 83.62 106 GLN A CA 1
ATOM 895 C C . GLN A 1 106 ? -46.651 9.556 44.820 1.00 83.62 106 GLN A C 1
ATOM 897 O O . GLN A 1 106 ? -47.664 9.339 45.479 1.00 83.62 106 GLN A O 1
ATOM 902 N N . THR A 1 107 ? -45.884 8.558 44.376 1.00 83.06 107 THR A N 1
ATOM 903 C CA . THR A 1 107 ? -46.328 7.155 44.442 1.00 83.06 107 THR A CA 1
ATOM 904 C C . THR A 1 107 ? -46.173 6.542 45.835 1.00 83.06 107 THR A C 1
ATOM 906 O O . THR A 1 107 ? -47.125 5.951 46.343 1.00 83.06 107 THR A O 1
ATOM 909 N N . LEU A 1 108 ? -45.010 6.694 46.480 1.00 85.00 108 LEU A N 1
ATOM 910 C CA . LEU A 1 108 ? -44.765 6.149 47.822 1.00 85.00 108 LEU A CA 1
ATOM 911 C C . LEU A 1 108 ? -45.740 6.709 48.871 1.00 85.00 108 LEU A C 1
ATOM 913 O O . LEU A 1 108 ? -46.400 5.902 49.522 1.00 85.00 108 LEU A O 1
ATOM 917 N N . PRO A 1 109 ? -45.910 8.041 49.011 1.00 84.06 109 PRO A N 1
ATOM 918 C CA . PRO A 1 109 ? -46.782 8.613 50.040 1.00 84.06 109 PRO A CA 1
ATOM 919 C C . PRO A 1 109 ? -48.235 8.122 49.944 1.00 84.06 109 PRO A C 1
ATOM 921 O O . PRO A 1 109 ? -48.895 7.904 50.959 1.00 84.06 109 PRO A O 1
ATOM 924 N N . VAL A 1 110 ? -48.726 7.903 48.718 1.00 83.00 110 VAL A N 1
ATOM 925 C CA . VAL A 1 110 ? -50.091 7.422 48.451 1.00 83.00 110 VAL A CA 1
A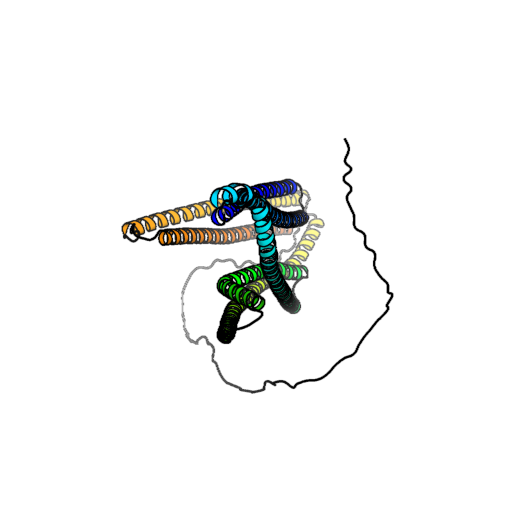TOM 926 C C . VAL A 1 110 ? -50.257 5.937 48.790 1.00 83.00 110 VAL A C 1
ATOM 928 O O . VAL A 1 110 ? -51.316 5.539 49.268 1.00 83.00 110 VAL A O 1
ATOM 931 N N . VAL A 1 111 ? -49.232 5.111 48.557 1.00 83.62 111 VAL A N 1
ATOM 932 C CA . VAL A 1 111 ? -49.313 3.647 48.719 1.00 83.62 111 VAL A CA 1
ATOM 933 C C . VAL A 1 111 ? -48.967 3.192 50.141 1.00 83.62 111 VAL A C 1
ATOM 935 O O . VAL A 1 111 ? -49.540 2.215 50.619 1.00 83.62 111 VAL A O 1
ATOM 938 N N . THR A 1 112 ? -48.050 3.877 50.831 1.00 75.62 112 THR A N 1
ATOM 939 C CA . THR A 1 112 ? -47.519 3.436 52.135 1.00 75.62 112 THR A CA 1
ATOM 940 C C . THR A 1 112 ? -47.957 4.300 53.316 1.00 75.62 112 THR A C 1
ATOM 942 O O . THR A 1 112 ? -47.574 4.006 54.447 1.00 75.62 112 THR A O 1
ATOM 945 N N . SER A 1 113 ? -48.775 5.340 53.097 1.00 78.12 113 SER A N 1
ATOM 946 C CA . SER A 1 113 ? -49.209 6.315 54.120 1.00 78.12 113 SER A CA 1
ATOM 947 C C . SER A 1 113 ? -48.066 7.026 54.867 1.00 78.12 113 SER A C 1
ATOM 949 O O . SER A 1 113 ? -48.294 7.634 55.911 1.00 78.12 113 SER A O 1
ATOM 951 N N . LEU A 1 114 ? -46.845 6.966 54.325 1.00 81.00 114 LEU A N 1
ATOM 952 C CA . LEU A 1 114 ? -45.688 7.708 54.817 1.00 81.00 114 LEU A CA 1
ATOM 953 C C . LEU A 1 114 ? -45.862 9.198 54.529 1.00 81.00 114 LEU A C 1
ATOM 955 O O . LEU A 1 114 ? -46.397 9.594 53.488 1.00 81.00 114 LEU A O 1
ATOM 959 N N . SER A 1 115 ? -45.371 10.040 55.434 1.00 84.62 115 SER A N 1
ATOM 960 C CA . SER A 1 115 ? -45.337 11.476 55.179 1.00 84.62 115 SER A CA 1
ATOM 961 C C . SER A 1 115 ? -44.351 11.796 54.050 1.00 84.62 115 SER A C 1
ATOM 963 O O . SER A 1 115 ? -43.343 11.113 53.852 1.00 84.62 115 SER A O 1
ATOM 965 N N . VAL A 1 116 ? -44.606 12.889 53.323 1.00 82.62 116 VAL A N 1
ATOM 966 C CA . VAL A 1 116 ? -43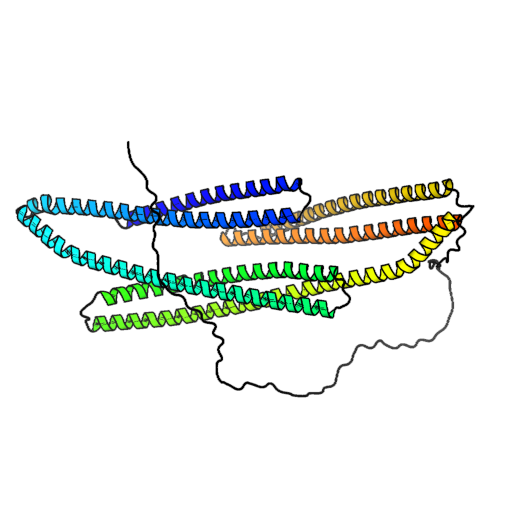.687 13.385 52.280 1.00 82.62 116 VAL A CA 1
ATOM 967 C C . VAL A 1 116 ? -42.286 13.619 52.856 1.00 82.62 116 VAL A C 1
ATOM 969 O O . VAL A 1 116 ? -41.295 13.365 52.183 1.00 82.62 116 VAL A O 1
ATOM 972 N N . ARG A 1 117 ? -42.197 14.013 54.134 1.00 82.81 117 ARG A N 1
ATOM 973 C CA . ARG A 1 117 ? -40.926 14.255 54.820 1.00 82.81 117 ARG A CA 1
ATOM 974 C C . ARG A 1 117 ? -40.120 12.979 55.068 1.00 82.81 117 ARG A C 1
ATOM 976 O O . ARG A 1 117 ? -38.906 12.991 54.907 1.00 82.81 117 ARG A O 1
ATOM 983 N N . GLU A 1 118 ? -40.782 11.883 55.428 1.00 82.06 118 GLU A N 1
ATOM 984 C CA . GLU A 1 118 ? -40.136 10.571 55.584 1.00 82.06 118 GLU A CA 1
ATOM 985 C C . GLU A 1 118 ? -39.694 10.002 54.228 1.00 82.06 118 GLU A C 1
ATOM 987 O O . GLU A 1 118 ? -38.642 9.376 54.138 1.00 82.06 118 GLU A O 1
ATOM 992 N N . CYS A 1 119 ? -40.442 10.274 53.154 1.00 84.06 119 CYS A N 1
ATOM 993 C CA . CYS A 1 119 ? -40.049 9.885 51.797 1.00 84.06 119 CYS A CA 1
ATOM 994 C C . CYS A 1 119 ? -38.863 10.710 51.264 1.00 84.06 119 CYS A C 1
ATOM 996 O O . CYS A 1 119 ? -38.014 10.168 50.559 1.00 84.06 119 CYS A O 1
ATOM 998 N N . GLU A 1 120 ? -38.767 11.999 51.609 1.00 85.06 120 GLU A N 1
ATOM 999 C CA . GLU A 1 120 ? -37.589 12.831 51.319 1.00 85.06 120 GLU A CA 1
ATOM 1000 C C . GLU A 1 120 ? -36.331 12.296 52.017 1.00 85.06 120 GLU A C 1
ATOM 1002 O O . GLU A 1 120 ? -35.297 12.161 51.369 1.00 85.06 120 GLU A O 1
ATOM 1007 N N . LEU A 1 121 ? -36.435 11.911 53.294 1.00 86.06 121 LEU A N 1
ATOM 1008 C CA . LEU A 1 121 ? -35.326 11.297 54.034 1.00 86.06 121 LEU A CA 1
ATOM 1009 C C . LEU A 1 121 ? -34.897 9.960 53.411 1.00 86.06 121 LEU A C 1
ATOM 1011 O O . LEU A 1 121 ? -33.710 9.732 53.198 1.00 86.06 121 LEU A O 1
ATOM 1015 N N . LEU A 1 122 ? -35.852 9.109 53.020 1.00 85.12 122 LEU A N 1
ATOM 1016 C CA . LEU A 1 122 ? -35.553 7.838 52.347 1.00 85.12 122 LEU A CA 1
ATOM 1017 C C . LEU A 1 122 ? -34.862 8.049 50.985 1.00 85.12 122 LEU A C 1
ATOM 1019 O O . LEU A 1 122 ? -34.032 7.242 50.561 1.00 85.12 122 LEU A O 1
ATOM 1023 N N . LYS A 1 123 ? -35.205 9.135 50.280 1.00 86.00 123 LYS A N 1
ATOM 1024 C CA . LYS A 1 123 ? -34.548 9.533 49.030 1.00 86.00 123 LYS A CA 1
ATOM 1025 C C . LYS A 1 123 ? -33.108 9.981 49.280 1.00 86.00 123 LYS A C 1
ATOM 1027 O O . LYS A 1 123 ? -32.240 9.621 48.488 1.00 86.00 123 LYS A O 1
ATOM 1032 N N . GLU A 1 124 ? -32.858 10.746 50.339 1.00 87.06 124 GLU A N 1
ATOM 1033 C CA . GLU A 1 124 ? -31.508 11.162 50.745 1.00 87.06 124 GLU A CA 1
ATOM 1034 C C . GLU A 1 124 ? -30.650 9.944 51.121 1.00 87.06 124 GLU A C 1
ATOM 1036 O O . GLU A 1 124 ? -29.572 9.774 50.556 1.00 87.06 124 GLU A O 1
ATOM 1041 N N . GLU A 1 125 ? -31.166 9.018 51.936 1.00 85.56 125 GLU A N 1
ATOM 1042 C CA . GLU A 1 125 ? -30.481 7.759 52.283 1.00 85.56 125 GLU A CA 1
ATOM 1043 C C . GLU A 1 125 ? -30.177 6.897 51.042 1.00 85.56 125 GLU A C 1
ATOM 1045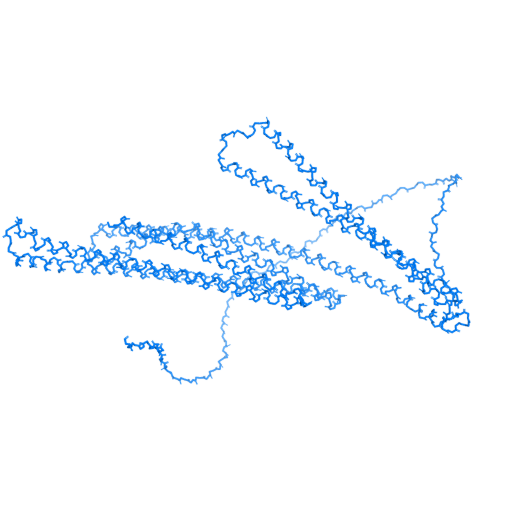 O O . GLU A 1 125 ? -29.088 6.330 50.894 1.00 85.56 125 GLU A O 1
ATOM 1050 N N . TRP A 1 126 ? -31.121 6.817 50.097 1.00 85.81 126 TRP A N 1
ATOM 1051 C CA . TRP A 1 126 ? -30.906 6.129 48.824 1.00 85.81 126 TRP A CA 1
ATOM 1052 C C . TRP A 1 126 ? -29.820 6.811 47.977 1.00 85.81 126 TRP A C 1
ATOM 1054 O O . TRP A 1 126 ? -28.971 6.123 47.404 1.00 85.81 126 TRP A O 1
ATOM 1064 N N . GLN A 1 127 ? -29.807 8.147 47.913 1.00 86.06 127 GLN A N 1
ATOM 1065 C CA . GLN A 1 127 ? -28.774 8.909 47.204 1.00 86.06 127 GLN A CA 1
ATOM 1066 C C . GLN A 1 127 ? -27.392 8.706 47.835 1.00 86.06 127 GLN A C 1
ATOM 1068 O O . GLN A 1 127 ? -26.429 8.461 47.106 1.00 86.06 127 GLN A O 1
ATOM 1073 N N . GLU A 1 128 ? -27.296 8.726 49.165 1.00 88.12 128 GLU A N 1
ATOM 1074 C CA . GLU A 1 128 ? -26.059 8.447 49.901 1.00 88.12 128 GLU A CA 1
ATOM 1075 C C . GLU A 1 128 ? -25.522 7.034 49.625 1.00 88.12 128 GLU A C 1
ATOM 1077 O O . GLU A 1 128 ? -24.311 6.842 49.529 1.00 88.12 128 GLU A O 1
ATOM 1082 N N . SER A 1 129 ? -26.400 6.048 49.409 1.00 87.62 129 SER A N 1
ATOM 1083 C CA . SER A 1 129 ? -26.010 4.690 48.996 1.00 87.62 129 SER A CA 1
ATOM 1084 C C . SER A 1 129 ? -25.587 4.599 47.518 1.00 87.62 129 SER A C 1
ATOM 1086 O O . SER A 1 129 ? -24.713 3.803 47.152 1.00 87.62 129 SER A O 1
ATOM 1088 N N . LEU A 1 130 ? -26.177 5.425 46.648 1.00 85.62 130 LEU A N 1
ATOM 1089 C CA . LEU A 1 130 ? -25.941 5.409 45.202 1.00 85.62 130 LEU A CA 1
ATOM 1090 C C . LEU A 1 130 ? -24.609 6.067 44.804 1.00 85.62 130 LEU A C 1
ATOM 1092 O O . LEU A 1 130 ? -23.922 5.566 43.912 1.00 85.62 130 LEU A O 1
ATOM 1096 N N . VAL A 1 131 ? -24.227 7.168 45.458 1.00 87.12 131 VAL A N 1
ATOM 1097 C CA . VAL A 1 131 ? -22.971 7.899 45.193 1.00 87.12 131 VAL A CA 1
ATOM 1098 C C . VAL A 1 131 ? -21.730 6.988 45.225 1.00 87.12 131 VAL A C 1
ATOM 1100 O O . VAL A 1 131 ? -21.022 6.938 44.216 1.00 87.12 131 VAL A O 1
ATOM 1103 N N . PRO A 1 132 ? -21.471 6.187 46.278 1.00 88.00 132 PRO A N 1
ATOM 1104 C CA . PRO A 1 132 ? -20.304 5.304 46.311 1.00 88.00 132 PRO A CA 1
ATOM 1105 C C . PRO A 1 132 ? -20.378 4.179 45.268 1.00 88.00 132 PRO A C 1
ATOM 1107 O O . PRO A 1 132 ? -19.343 3.685 44.819 1.00 88.00 132 PRO A O 1
ATOM 1110 N N . GLN A 1 133 ? -21.575 3.761 44.842 1.00 82.69 133 GLN A N 1
ATOM 1111 C CA . GLN A 1 133 ? -21.723 2.814 43.730 1.00 82.69 133 GLN A CA 1
ATOM 1112 C C . GLN A 1 133 ? -21.332 3.466 42.399 1.00 82.69 133 GLN A C 1
ATOM 1114 O O . GLN A 1 133 ? -20.576 2.879 41.627 1.00 82.69 133 GLN A O 1
ATOM 1119 N N . LEU A 1 134 ? -21.786 4.694 42.141 1.00 85.12 134 LEU A N 1
ATOM 1120 C CA . LEU A 1 134 ? -21.410 5.461 40.950 1.00 85.12 134 LEU A CA 1
ATOM 1121 C C . LEU A 1 134 ? -19.904 5.731 40.899 1.00 85.12 134 LEU A C 1
ATOM 1123 O O . LEU A 1 134 ? -19.293 5.547 39.848 1.00 85.12 134 LEU A O 1
ATOM 1127 N N . GLU A 1 135 ? -19.284 6.078 42.027 1.00 87.69 135 GLU A N 1
ATOM 1128 C CA . GLU A 1 135 ? -17.830 6.238 42.119 1.00 87.69 135 GLU A CA 1
ATOM 1129 C C . GLU A 1 135 ? -17.085 4.931 41.819 1.00 87.69 135 GLU A C 1
ATOM 1131 O O . GLU A 1 135 ? -16.085 4.941 41.100 1.00 87.69 135 GLU A O 1
ATOM 1136 N N . LYS A 1 136 ? -17.578 3.778 42.295 1.00 85.50 136 LYS A N 1
ATOM 1137 C CA . LYS A 1 136 ? -17.016 2.465 41.928 1.00 85.50 136 LYS A CA 1
ATOM 1138 C C . LYS A 1 136 ? -17.090 2.220 40.418 1.00 85.50 136 LYS A C 1
ATOM 1140 O O . LYS A 1 136 ? -16.091 1.805 39.827 1.00 85.50 136 LYS A O 1
ATOM 1145 N N . TRP A 1 137 ? -18.228 2.507 39.783 1.00 79.31 137 TRP A N 1
ATOM 1146 C CA . TRP A 1 137 ? -18.398 2.361 38.331 1.00 79.31 137 TRP A CA 1
ATOM 1147 C C . TRP A 1 137 ? -17.523 3.331 37.528 1.00 79.31 137 TRP A C 1
ATOM 1149 O O . TRP A 1 137 ? -16.953 2.943 36.505 1.00 79.31 137 TRP A O 1
ATOM 1159 N N . GLU A 1 138 ? -17.364 4.565 38.000 1.00 86.31 138 GLU A N 1
ATOM 1160 C CA . GLU A 1 138 ? -16.499 5.570 37.384 1.00 86.31 138 GLU A CA 1
ATOM 1161 C C . GLU A 1 138 ? -15.022 5.169 37.481 1.00 86.31 138 GLU A C 1
ATOM 1163 O O . GLU A 1 138 ? -14.311 5.167 36.475 1.00 86.31 138 GLU A O 1
ATOM 1168 N N . ASN A 1 139 ? -14.576 4.710 38.651 1.00 85.38 139 ASN A N 1
ATOM 1169 C CA . ASN A 1 139 ? -13.229 4.173 38.843 1.00 85.38 139 ASN A CA 1
ATOM 1170 C C . ASN A 1 139 ? -12.967 2.963 37.933 1.00 85.38 139 ASN A C 1
ATOM 1172 O O . ASN A 1 139 ? -11.901 2.844 37.327 1.00 85.38 139 ASN A O 1
ATOM 1176 N N . HIS A 1 140 ? -13.953 2.078 37.785 1.00 81.00 140 HIS A N 1
ATOM 1177 C CA . HIS A 1 140 ? -13.890 0.933 36.878 1.00 81.00 140 HIS A CA 1
ATOM 1178 C C . HIS A 1 140 ? -13.797 1.363 35.401 1.00 81.00 140 HIS A C 1
ATOM 1180 O O . HIS A 1 140 ? -13.021 0.800 34.626 1.00 81.00 140 HIS A O 1
ATOM 1186 N N . ARG A 1 141 ? -14.544 2.397 34.993 1.00 83.88 141 ARG A N 1
ATOM 1187 C CA . ARG A 1 141 ? -14.454 2.998 33.652 1.00 83.88 141 ARG A CA 1
ATOM 1188 C C . ARG A 1 141 ? -13.077 3.610 33.396 1.00 83.88 141 ARG A C 1
ATOM 1190 O O . ARG A 1 141 ? -12.488 3.338 32.354 1.00 83.88 141 ARG A O 1
ATOM 1197 N N . GLN A 1 142 ? -12.547 4.381 34.343 1.00 87.50 142 GLN A N 1
ATOM 1198 C CA . GLN A 1 142 ? -11.229 5.012 34.224 1.00 87.50 142 GLN A CA 1
ATOM 1199 C C . GLN A 1 142 ? -10.094 3.986 34.142 1.00 87.50 142 GLN A C 1
ATOM 1201 O O . GLN A 1 142 ? -9.160 4.178 33.368 1.00 87.50 142 GLN A O 1
ATOM 1206 N N . ARG A 1 143 ? -10.174 2.882 34.898 1.00 84.31 143 ARG A N 1
ATOM 1207 C CA . ARG A 1 143 ? -9.201 1.778 34.811 1.00 84.31 143 ARG A CA 1
ATOM 1208 C C . ARG A 1 143 ? -9.206 1.125 33.431 1.00 84.31 143 ARG A C 1
ATOM 1210 O O . ARG A 1 143 ? -8.143 1.008 32.833 1.00 84.31 143 ARG A O 1
ATOM 1217 N N . ARG A 1 144 ? -10.388 0.785 32.896 1.00 82.19 144 ARG A N 1
ATOM 1218 C CA . ARG A 1 144 ? -10.512 0.267 31.519 1.00 82.19 144 ARG A CA 1
ATOM 1219 C C . ARG A 1 144 ? -9.918 1.232 30.503 1.00 82.19 144 ARG A C 1
ATOM 1221 O O . ARG A 1 144 ? -9.123 0.827 29.669 1.00 82.19 144 ARG A O 1
ATOM 1228 N N . TRP A 1 145 ? -10.254 2.515 30.613 1.00 84.69 145 TRP A N 1
ATOM 1229 C CA . TRP A 1 145 ? -9.731 3.538 29.714 1.00 84.69 145 TRP A CA 1
ATOM 1230 C C . TRP A 1 145 ? -8.197 3.615 29.723 1.00 84.69 145 TRP A C 1
ATOM 1232 O O . TRP A 1 145 ? -7.589 3.647 28.657 1.00 84.69 145 TRP A O 1
ATOM 1242 N N . LYS A 1 146 ? -7.564 3.581 30.902 1.00 89.12 146 LYS A N 1
ATOM 1243 C CA . LYS A 1 146 ? -6.096 3.566 31.016 1.00 89.12 146 LYS A CA 1
ATOM 1244 C C . LYS A 1 146 ? -5.472 2.336 30.354 1.00 89.12 146 LYS A C 1
ATOM 1246 O O . LYS A 1 146 ? -4.524 2.493 29.594 1.00 89.12 146 LYS A O 1
ATOM 1251 N N . LEU A 1 147 ? -6.043 1.149 30.570 1.00 84.44 147 LEU A N 1
ATOM 1252 C CA . LEU A 1 147 ? -5.573 -0.088 29.933 1.00 84.44 147 LEU A CA 1
ATOM 1253 C C . LEU A 1 147 ? -5.629 0.006 28.401 1.00 84.44 147 LEU A C 1
ATOM 1255 O O . LEU A 1 147 ? -4.650 -0.319 27.733 1.00 84.44 147 LEU A O 1
ATOM 1259 N N . PHE A 1 148 ? -6.730 0.521 27.844 1.00 82.31 148 PHE A N 1
ATOM 1260 C CA . PHE A 1 148 ? -6.841 0.753 26.399 1.00 82.31 148 PHE A CA 1
ATOM 1261 C C . PHE A 1 148 ? -5.792 1.749 25.885 1.00 82.31 148 PHE A C 1
ATOM 1263 O O . PHE A 1 148 ? -5.202 1.528 24.828 1.00 82.31 148 PHE A O 1
ATOM 1270 N N . GLN A 1 149 ? -5.533 2.838 26.617 1.00 88.69 149 GLN A N 1
ATOM 1271 C CA . GLN A 1 149 ? -4.514 3.822 26.235 1.00 88.69 149 GLN A CA 1
ATOM 1272 C C . GLN A 1 149 ? -3.101 3.225 26.222 1.00 88.69 149 GLN A C 1
ATOM 1274 O O . GLN A 1 149 ? -2.341 3.477 25.288 1.00 88.69 149 GLN A O 1
ATOM 1279 N N . GLU A 1 150 ? -2.754 2.430 27.235 1.00 89.19 150 GLU A N 1
ATOM 1280 C CA . GLU A 1 150 ? -1.457 1.750 27.333 1.00 89.19 150 GLU A CA 1
ATOM 1281 C C . GLU A 1 150 ? -1.254 0.765 26.174 1.00 89.19 150 GLU A C 1
ATOM 1283 O O . GLU A 1 150 ? -0.204 0.767 25.534 1.00 89.19 150 GLU A O 1
ATOM 1288 N N . GLN A 1 151 ? -2.279 -0.020 25.841 1.00 83.94 151 GLN A N 1
ATOM 1289 C CA . GLN A 1 151 ? -2.236 -0.967 24.723 1.00 83.94 151 GLN A CA 1
ATOM 1290 C C . GLN A 1 151 ? -2.101 -0.269 23.369 1.00 83.94 151 GLN A C 1
ATOM 1292 O O . GLN A 1 151 ? -1.276 -0.670 22.549 1.00 83.94 151 GLN A O 1
ATOM 1297 N N . LEU A 1 152 ? -2.872 0.798 23.135 1.00 86.81 152 LEU A N 1
ATOM 1298 C CA . LEU A 1 152 ? -2.774 1.590 21.908 1.00 86.81 152 LEU A CA 1
ATOM 1299 C C . LEU A 1 152 ? -1.355 2.151 21.732 1.00 86.81 152 LEU A C 1
ATOM 1301 O O . LEU A 1 152 ? -0.810 2.169 20.627 1.00 86.81 152 LEU A O 1
ATOM 1305 N N . LEU A 1 153 ? -0.742 2.601 22.829 1.00 91.12 153 LEU A N 1
ATOM 1306 C CA . LEU A 1 153 ? 0.618 3.123 22.821 1.00 91.12 153 LEU A CA 1
ATOM 1307 C C . LEU A 1 153 ? 1.642 2.022 22.501 1.00 91.12 153 LEU A C 1
ATOM 1309 O O . LEU A 1 153 ? 2.500 2.239 21.648 1.00 91.12 153 LEU A O 1
ATOM 1313 N N . GLN A 1 154 ? 1.500 0.830 23.088 1.00 86.62 154 GLN A N 1
ATOM 1314 C CA . GLN A 1 154 ? 2.335 -0.333 22.757 1.00 86.62 154 GLN A CA 1
ATOM 1315 C C . GLN A 1 154 ? 2.215 -0.727 21.277 1.00 86.62 154 GLN A C 1
ATOM 1317 O O . GLN A 1 154 ? 3.222 -0.948 20.607 1.00 86.62 154 GLN A O 1
ATOM 1322 N N . GLU A 1 155 ? 0.998 -0.774 20.725 1.00 84.00 155 GLU A N 1
ATOM 1323 C CA . GLU A 1 155 ? 0.799 -1.069 19.301 1.00 84.00 155 GLU A CA 1
ATOM 1324 C C . GLU A 1 155 ? 1.435 -0.012 18.395 1.00 84.00 155 GLU A C 1
ATOM 1326 O O . GLU A 1 155 ? 2.033 -0.350 17.370 1.00 84.00 155 GLU A O 1
ATOM 1331 N N . LYS A 1 156 ? 1.350 1.263 18.784 1.00 88.31 156 LYS A N 1
ATOM 1332 C CA . LYS A 1 156 ? 1.986 2.365 18.061 1.00 88.31 156 LYS A CA 1
ATOM 1333 C C . LYS A 1 156 ? 3.508 2.228 18.050 1.00 88.31 156 LYS A C 1
ATOM 1335 O O . LYS A 1 156 ? 4.123 2.414 17.001 1.00 88.31 156 LYS A O 1
ATOM 1340 N N . GLU A 1 157 ? 4.120 1.892 19.181 1.00 90.25 157 GLU A N 1
ATOM 1341 C CA . GLU A 1 157 ? 5.566 1.659 19.270 1.00 90.25 157 GLU A CA 1
ATOM 1342 C C . GLU A 1 157 ? 6.005 0.472 18.403 1.00 90.25 157 GLU A C 1
ATOM 1344 O O . GLU A 1 157 ? 6.963 0.585 17.630 1.00 90.25 157 GLU A O 1
ATOM 1349 N N . LEU A 1 158 ? 5.263 -0.639 18.441 1.00 84.19 158 LEU A N 1
ATOM 1350 C CA . LEU A 1 158 ? 5.508 -1.790 17.567 1.00 84.19 158 LEU A CA 1
ATOM 1351 C C . LEU A 1 158 ? 5.399 -1.408 16.086 1.00 84.19 158 LEU A C 1
ATOM 1353 O O . LEU A 1 158 ? 6.257 -1.762 15.281 1.00 84.19 158 LEU A O 1
ATOM 1357 N N . TRP A 1 159 ? 4.398 -0.614 15.713 1.00 84.38 159 TRP A N 1
ATOM 1358 C CA . TRP A 1 159 ? 4.239 -0.169 14.331 1.00 84.38 159 TRP A CA 1
ATOM 1359 C C . TRP A 1 159 ? 5.391 0.733 13.863 1.00 84.38 159 TRP A C 1
ATOM 1361 O O . TRP A 1 159 ? 5.911 0.562 12.758 1.00 84.38 159 TRP A O 1
ATOM 1371 N N . ILE A 1 160 ? 5.845 1.656 14.716 1.00 88.62 160 ILE A N 1
ATOM 1372 C CA . ILE A 1 160 ? 6.987 2.534 14.423 1.00 88.62 160 ILE A CA 1
ATOM 1373 C C . ILE A 1 160 ? 8.273 1.715 14.261 1.00 88.62 160 ILE A C 1
ATOM 1375 O O . ILE A 1 160 ? 9.046 1.966 13.333 1.00 88.62 160 ILE A O 1
ATOM 1379 N N . THR A 1 161 ? 8.505 0.725 15.126 1.00 87.88 161 THR A N 1
ATOM 1380 C CA . THR A 1 161 ? 9.699 -0.133 15.050 1.00 87.88 161 THR A CA 1
ATOM 1381 C C . THR A 1 161 ? 9.689 -1.024 13.806 1.00 87.88 161 THR A C 1
ATOM 1383 O O . THR A 1 161 ? 10.696 -1.085 13.096 1.00 87.88 161 THR A O 1
ATOM 1386 N N . GLU A 1 162 ? 8.550 -1.632 13.459 1.00 82.06 162 GLU A N 1
ATOM 1387 C CA . GLU A 1 162 ? 8.375 -2.396 12.215 1.00 82.06 162 GLU A CA 1
ATOM 1388 C C . GLU A 1 162 ? 8.625 -1.535 10.969 1.00 82.06 162 GLU A C 1
ATOM 1390 O O . GLU A 1 162 ? 9.308 -1.967 10.029 1.00 82.06 162 GLU A O 1
ATOM 1395 N N . TYR A 1 163 ? 8.086 -0.313 10.961 1.00 85.12 163 TYR A N 1
ATOM 1396 C CA . TYR A 1 163 ? 8.268 0.646 9.876 1.00 85.12 163 TYR A CA 1
ATOM 1397 C C . TYR A 1 163 ? 9.736 1.066 9.737 1.00 85.12 163 TYR A C 1
ATOM 1399 O O . TYR A 1 163 ? 10.296 1.011 8.637 1.00 85.12 163 TYR A O 1
ATOM 1407 N N . ALA A 1 164 ? 10.391 1.415 10.848 1.00 89.81 164 ALA A N 1
ATOM 1408 C CA . ALA A 1 164 ? 11.802 1.787 10.869 1.00 89.81 164 ALA A CA 1
ATOM 1409 C C . ALA A 1 164 ? 12.697 0.641 10.371 1.00 89.81 164 ALA A C 1
ATOM 1411 O O . ALA A 1 164 ? 13.547 0.853 9.502 1.00 89.81 164 ALA A O 1
ATOM 1412 N N . LEU A 1 165 ? 12.459 -0.590 10.838 1.00 85.81 165 LEU A N 1
ATOM 1413 C CA . LEU A 1 165 ? 13.168 -1.779 10.362 1.00 85.81 165 LEU A CA 1
ATOM 1414 C C . LEU A 1 165 ? 12.974 -1.974 8.850 1.00 85.81 165 LEU A C 1
ATOM 1416 O O . LEU A 1 165 ? 13.929 -2.274 8.132 1.00 85.81 165 LEU A O 1
ATOM 1420 N N . SER A 1 166 ? 11.758 -1.762 8.340 1.00 84.62 166 SER A N 1
ATOM 1421 C CA . SER A 1 166 ? 11.479 -1.828 6.902 1.00 84.62 166 SER A CA 1
ATOM 1422 C C . SER A 1 166 ? 12.248 -0.793 6.095 1.00 84.62 166 SER A C 1
ATOM 1424 O O . SER A 1 166 ? 12.827 -1.135 5.060 1.00 84.62 166 SER A O 1
ATOM 1426 N N . ALA A 1 167 ? 12.283 0.453 6.562 1.00 88.44 167 ALA A N 1
ATOM 1427 C CA . ALA A 1 167 ? 13.017 1.523 5.901 1.00 88.44 167 ALA A CA 1
ATOM 1428 C C . ALA A 1 167 ? 14.522 1.213 5.838 1.00 88.44 167 ALA A C 1
ATOM 1430 O O . ALA A 1 167 ? 15.145 1.358 4.783 1.00 88.44 167 ALA A O 1
ATOM 1431 N N . VAL A 1 168 ? 15.097 0.708 6.936 1.00 91.00 168 VAL A N 1
ATOM 1432 C CA . VAL A 1 168 ? 16.511 0.306 6.995 1.00 91.00 168 VAL A CA 1
ATOM 1433 C C . VAL A 1 168 ? 16.804 -0.847 6.033 1.00 91.00 168 VAL A C 1
ATOM 1435 O O . VAL A 1 168 ? 17.770 -0.772 5.272 1.00 91.00 168 VAL A O 1
ATOM 1438 N N . MET A 1 169 ? 15.964 -1.885 6.001 1.00 85.75 169 MET A N 1
ATOM 1439 C CA . MET A 1 169 ? 16.141 -3.019 5.084 1.00 85.75 169 MET A CA 1
ATOM 1440 C C . MET A 1 169 ? 16.071 -2.593 3.612 1.00 85.75 169 MET A C 1
ATOM 1442 O O . MET A 1 169 ? 16.901 -3.012 2.807 1.00 85.75 169 MET A O 1
ATOM 1446 N N . GLN A 1 170 ? 15.116 -1.733 3.249 1.00 89.12 170 GLN A N 1
ATOM 1447 C CA . GLN A 1 170 ? 14.984 -1.226 1.878 1.00 89.12 170 GLN A CA 1
ATOM 1448 C C . GLN A 1 170 ? 16.185 -0.381 1.468 1.00 89.12 170 GLN A C 1
ATOM 1450 O O . GLN A 1 170 ? 16.720 -0.560 0.373 1.00 89.12 170 GLN A O 1
ATOM 1455 N N . LYS A 1 171 ? 16.648 0.496 2.366 1.00 91.19 171 LYS A N 1
ATOM 1456 C CA . LYS A 1 171 ? 17.860 1.284 2.152 1.00 91.19 171 LYS A CA 1
ATOM 1457 C C . LYS A 1 171 ? 19.066 0.369 1.944 1.00 91.19 171 LYS A C 1
ATOM 1459 O O . LYS A 1 171 ? 19.766 0.510 0.945 1.00 91.19 171 LYS A O 1
ATOM 1464 N N . HIS A 1 172 ? 19.247 -0.636 2.799 1.00 90.81 172 HIS A N 1
ATOM 1465 C CA . HIS A 1 172 ? 20.333 -1.606 2.663 1.00 90.81 172 HIS A CA 1
ATOM 1466 C C . HIS A 1 172 ? 20.299 -2.341 1.317 1.00 90.81 172 HIS A C 1
ATOM 1468 O O . HIS A 1 172 ? 21.319 -2.425 0.631 1.00 90.81 172 HIS A O 1
ATOM 1474 N N . LEU A 1 173 ? 19.125 -2.835 0.908 1.00 89.12 173 LEU A N 1
ATOM 1475 C CA . LEU A 1 173 ? 18.943 -3.485 -0.390 1.00 89.12 173 LEU A CA 1
ATOM 1476 C C . LEU A 1 173 ? 19.279 -2.534 -1.544 1.00 89.12 173 LEU A C 1
ATOM 1478 O O . LEU A 1 173 ? 20.003 -2.929 -2.458 1.00 89.12 173 LEU A O 1
ATOM 1482 N N . SER A 1 174 ? 18.822 -1.280 -1.485 1.00 92.25 174 SER A N 1
ATOM 1483 C CA . SER A 1 174 ? 19.118 -0.295 -2.529 1.00 92.25 174 SER A CA 1
ATOM 1484 C C . SER A 1 174 ? 20.613 -0.003 -2.661 1.00 92.25 174 SER A C 1
ATOM 1486 O O . SER A 1 174 ? 21.153 -0.045 -3.765 1.00 92.25 174 SER A O 1
ATOM 1488 N N . GLU A 1 175 ? 21.309 0.193 -1.540 1.00 93.94 175 GLU A N 1
ATOM 1489 C CA . GLU A 1 175 ? 22.739 0.498 -1.519 1.00 93.94 175 GLU A CA 1
ATOM 1490 C C . GLU A 1 175 ? 23.574 -0.691 -1.999 1.00 93.94 175 GLU A C 1
ATOM 1492 O O . GLU A 1 175 ? 24.569 -0.518 -2.706 1.00 93.94 175 GLU A O 1
ATOM 1497 N N . LYS A 1 176 ? 23.185 -1.917 -1.627 1.00 92.88 176 LYS A N 1
ATOM 1498 C CA . LYS A 1 176 ? 23.851 -3.139 -2.093 1.00 92.88 176 LYS A CA 1
ATOM 1499 C C . LYS A 1 176 ? 23.700 -3.307 -3.602 1.00 92.88 176 LYS A C 1
ATOM 1501 O O . LYS A 1 176 ? 24.705 -3.541 -4.271 1.00 92.88 176 LYS A O 1
ATOM 1506 N N . GLN A 1 177 ? 22.491 -3.145 -4.138 1.00 93.06 177 GLN A N 1
ATOM 1507 C CA . GLN A 1 177 ? 22.246 -3.266 -5.578 1.00 93.06 177 GLN A CA 1
ATOM 1508 C C . GLN A 1 177 ? 22.960 -2.172 -6.378 1.00 93.06 177 GLN A C 1
ATOM 1510 O O . GLN A 1 177 ? 23.606 -2.466 -7.386 1.00 93.06 177 GLN A O 1
ATOM 1515 N N . GLU A 1 178 ? 22.967 -0.937 -5.874 1.00 91.88 178 GLU A N 1
ATOM 1516 C CA . GLU A 1 178 ? 23.700 0.161 -6.499 1.00 91.88 178 GLU A CA 1
ATOM 1517 C C . GLU A 1 178 ? 25.219 -0.093 -6.526 1.00 91.88 178 GLU A C 1
ATOM 1519 O O . GLU A 1 178 ? 25.868 0.112 -7.554 1.00 91.88 178 GLU A O 1
ATOM 1524 N N . LYS A 1 179 ? 25.798 -0.623 -5.440 1.00 93.88 179 LYS A N 1
ATOM 1525 C CA . LYS A 1 179 ? 27.218 -1.020 -5.406 1.00 93.88 179 LYS A CA 1
ATOM 1526 C C . LYS A 1 179 ? 27.531 -2.142 -6.398 1.00 93.88 179 LYS A C 1
ATOM 1528 O O . LYS A 1 179 ? 28.572 -2.091 -7.053 1.00 93.88 179 LYS A O 1
ATOM 1533 N N . ILE A 1 180 ? 26.646 -3.134 -6.529 1.00 93.62 180 ILE A N 1
ATOM 1534 C CA . ILE A 1 180 ? 26.817 -4.247 -7.474 1.00 93.62 180 ILE A CA 1
ATOM 1535 C C . ILE A 1 180 ? 26.847 -3.720 -8.909 1.00 93.62 180 ILE A C 1
ATOM 1537 O O . ILE A 1 180 ? 27.806 -4.001 -9.631 1.00 93.62 180 ILE A O 1
ATOM 1541 N N . ILE A 1 181 ? 25.857 -2.917 -9.317 1.00 92.62 181 ILE A N 1
ATOM 1542 C CA . ILE A 1 181 ? 25.801 -2.421 -10.698 1.00 92.62 181 ILE A CA 1
ATOM 1543 C C . ILE A 1 181 ? 26.962 -1.473 -11.008 1.00 92.62 181 ILE A C 1
ATOM 1545 O O . ILE A 1 181 ? 27.570 -1.583 -12.071 1.00 92.62 181 ILE A O 1
ATOM 1549 N N . GLN A 1 182 ? 27.346 -0.602 -10.067 1.00 91.69 182 GLN A N 1
ATOM 1550 C CA . GLN A 1 182 ? 28.520 0.257 -10.230 1.00 91.69 182 GLN A CA 1
ATOM 1551 C C . GLN A 1 182 ? 29.798 -0.575 -10.384 1.00 91.69 182 GLN A C 1
ATOM 1553 O O . GLN A 1 182 ? 30.625 -0.274 -11.241 1.00 91.69 182 GLN A O 1
ATOM 1558 N N . GLY A 1 183 ? 29.953 -1.643 -9.595 1.00 93.44 183 GLY A N 1
ATOM 1559 C CA . GLY A 1 183 ? 31.078 -2.570 -9.708 1.00 93.44 183 GLY A CA 1
ATOM 1560 C C . GLY A 1 183 ? 31.122 -3.294 -11.057 1.00 93.44 183 GLY A C 1
ATOM 1561 O O . GLY A 1 183 ? 32.190 -3.402 -11.654 1.00 93.44 183 GLY A O 1
ATOM 1562 N N . VAL A 1 184 ? 29.975 -3.753 -11.569 1.00 92.06 184 VAL A N 1
ATOM 1563 C CA . VAL A 1 184 ? 29.875 -4.396 -12.891 1.00 92.06 184 VAL A CA 1
ATOM 1564 C C . VAL A 1 184 ? 30.243 -3.419 -14.006 1.00 92.06 184 VAL A C 1
ATOM 1566 O O . VAL A 1 184 ? 31.091 -3.738 -14.833 1.00 92.06 184 VAL A O 1
ATOM 1569 N N . VAL A 1 185 ? 29.674 -2.213 -13.999 1.00 90.75 185 VAL A N 1
ATOM 1570 C CA . VAL A 1 185 ? 29.929 -1.214 -15.045 1.00 90.75 185 VAL A CA 1
ATOM 1571 C C . VAL A 1 185 ? 31.390 -0.749 -15.041 1.00 90.75 185 VAL A C 1
ATOM 1573 O O . VAL A 1 185 ? 31.996 -0.655 -16.106 1.00 90.75 185 VAL A O 1
ATOM 1576 N N . ARG A 1 186 ? 32.000 -0.555 -13.861 1.00 89.69 186 ARG A N 1
ATOM 1577 C CA . ARG A 1 186 ? 33.435 -0.225 -13.743 1.00 89.69 186 ARG A CA 1
ATOM 1578 C C . ARG A 1 186 ? 34.339 -1.312 -14.324 1.00 89.69 186 ARG A C 1
ATOM 1580 O O . ARG A 1 186 ? 35.335 -0.984 -14.955 1.00 89.69 186 ARG A O 1
ATOM 1587 N N . ARG A 1 187 ? 33.995 -2.591 -14.131 1.00 92.25 187 ARG A N 1
ATOM 1588 C CA . ARG A 1 187 ? 34.762 -3.720 -14.685 1.00 92.25 187 ARG A CA 1
ATOM 1589 C C . ARG A 1 187 ? 34.659 -3.833 -16.201 1.00 92.25 187 ARG A C 1
ATOM 1591 O O . ARG A 1 187 ? 35.588 -4.338 -16.817 1.00 92.25 187 ARG A O 1
ATOM 1598 N N . LEU A 1 188 ? 33.553 -3.386 -16.797 1.00 85.38 188 LEU A N 1
ATOM 1599 C CA . LEU A 1 188 ? 33.371 -3.464 -18.245 1.00 85.38 188 LEU A CA 1
ATOM 1600 C C . LEU A 1 188 ? 34.286 -2.492 -18.996 1.00 85.38 188 LEU A C 1
ATOM 1602 O O . LEU A 1 188 ? 34.719 -2.850 -20.083 1.00 85.38 188 LEU A O 1
ATOM 1606 N N . GLY A 1 189 ? 34.614 -1.322 -18.428 1.00 77.50 189 GLY A N 1
ATOM 1607 C CA . GLY A 1 189 ? 35.700 -0.411 -18.846 1.00 77.50 189 GLY A CA 1
ATOM 1608 C C . GLY A 1 189 ? 35.647 0.196 -20.263 1.00 77.50 189 GLY A C 1
ATOM 1609 O O . GLY A 1 189 ? 36.238 1.242 -20.492 1.00 77.50 189 GLY A O 1
ATOM 1610 N N . CYS A 1 190 ? 34.934 -0.421 -21.205 1.00 76.50 190 CYS A N 1
ATOM 1611 C CA . CYS A 1 190 ? 34.857 -0.065 -22.623 1.00 76.50 190 CYS A CA 1
ATOM 1612 C C . CYS A 1 190 ? 33.619 0.772 -22.978 1.00 76.50 190 CYS A C 1
ATOM 1614 O O . CYS A 1 190 ? 33.426 1.145 -24.128 1.00 76.50 190 CYS A O 1
ATOM 1616 N N . LEU A 1 191 ? 32.759 1.050 -22.000 1.00 83.94 191 LEU A N 1
ATOM 1617 C CA . LEU A 1 191 ? 31.500 1.763 -22.183 1.00 83.94 191 LEU A CA 1
ATOM 1618 C C . LEU A 1 191 ? 31.712 3.284 -22.133 1.00 83.94 191 LEU A C 1
ATOM 1620 O O . LEU A 1 191 ? 32.443 3.780 -21.282 1.00 83.94 191 LEU A O 1
ATOM 1624 N N . SER A 1 192 ? 31.034 4.031 -23.010 1.00 85.81 192 SER A N 1
ATOM 1625 C CA . SER A 1 192 ? 31.008 5.501 -22.960 1.00 85.81 192 SER A CA 1
ATOM 1626 C C . SER A 1 192 ? 30.248 6.011 -21.730 1.00 85.81 192 SER A C 1
ATOM 1628 O O . SER A 1 192 ? 29.307 5.358 -21.268 1.00 85.81 192 SER A O 1
ATOM 1630 N N . ASP A 1 193 ? 30.555 7.218 -21.250 1.00 87.44 193 ASP A N 1
ATOM 1631 C CA . ASP A 1 193 ? 29.872 7.831 -20.096 1.00 87.44 193 ASP A CA 1
ATOM 1632 C C . ASP A 1 193 ? 28.346 7.955 -20.271 1.00 87.44 193 ASP A C 1
ATOM 1634 O O . ASP A 1 193 ? 27.584 7.940 -19.301 1.00 87.44 193 ASP A O 1
ATOM 1638 N N . GLU A 1 194 ? 27.870 8.074 -21.510 1.00 87.44 194 GLU A N 1
ATOM 1639 C CA . GLU A 1 194 ? 26.443 8.067 -21.849 1.00 87.44 194 GLU A CA 1
ATOM 1640 C C . GLU A 1 194 ? 25.814 6.688 -21.644 1.00 87.44 194 GLU A C 1
ATOM 1642 O O . GLU A 1 194 ? 24.763 6.576 -21.009 1.00 87.44 194 GLU A O 1
ATOM 1647 N N . SER A 1 195 ? 26.479 5.629 -22.112 1.00 87.75 195 SER A N 1
ATOM 1648 C CA . SER A 1 195 ? 26.016 4.252 -21.921 1.00 87.75 195 SER A CA 1
ATOM 1649 C C . SER A 1 195 ? 26.067 3.829 -20.447 1.00 87.75 195 SER A C 1
ATOM 1651 O O . SER A 1 195 ? 25.125 3.210 -19.951 1.00 87.75 195 SER A O 1
ATOM 1653 N N . VAL A 1 196 ? 27.088 4.264 -19.700 1.00 89.94 196 VAL A N 1
ATOM 1654 C CA . VAL A 1 196 ? 27.184 4.086 -18.242 1.00 89.94 196 VAL A CA 1
ATOM 1655 C C . VAL A 1 196 ? 26.011 4.761 -17.528 1.00 89.94 196 VAL A C 1
ATOM 1657 O O . VAL A 1 196 ? 25.324 4.121 -16.728 1.00 89.94 196 VAL A O 1
ATOM 1660 N N . ARG A 1 197 ? 25.728 6.035 -17.843 1.00 91.00 197 ARG A N 1
ATOM 1661 C CA . ARG A 1 197 ? 24.574 6.757 -17.277 1.00 91.00 197 ARG A CA 1
ATOM 1662 C C . ARG A 1 197 ? 23.254 6.074 -17.615 1.00 91.00 197 ARG A C 1
ATOM 1664 O O . ARG A 1 197 ? 22.413 5.928 -16.729 1.00 91.00 197 ARG A O 1
ATOM 1671 N N . TYR A 1 198 ? 23.089 5.613 -18.853 1.00 90.38 198 TYR A N 1
ATOM 1672 C CA . TYR A 1 198 ? 21.896 4.892 -19.288 1.00 90.38 198 TYR A CA 1
ATOM 1673 C C . TYR A 1 198 ? 21.667 3.609 -18.474 1.00 90.38 198 TYR A C 1
ATOM 1675 O O . TYR A 1 198 ? 20.567 3.403 -17.955 1.00 90.38 198 TYR A O 1
ATOM 1683 N N . ILE A 1 199 ? 22.700 2.778 -18.295 1.00 91.44 199 ILE A N 1
ATOM 1684 C CA . ILE A 1 199 ? 22.620 1.533 -17.511 1.00 91.44 199 ILE A CA 1
ATOM 1685 C C . ILE A 1 199 ? 22.243 1.835 -16.056 1.00 91.44 199 ILE A C 1
ATOM 1687 O O . ILE A 1 199 ? 21.326 1.215 -15.513 1.00 91.44 199 ILE A O 1
ATOM 1691 N N . LEU A 1 200 ? 22.901 2.817 -15.431 1.00 91.94 200 LEU A N 1
ATOM 1692 C CA . LEU A 1 200 ? 22.621 3.202 -14.044 1.00 91.94 200 LEU A CA 1
ATOM 1693 C C . LEU A 1 200 ? 21.200 3.755 -13.874 1.00 91.94 200 LEU A C 1
ATOM 1695 O O . LEU A 1 200 ? 20.515 3.415 -12.909 1.00 91.94 200 LEU A O 1
ATOM 1699 N N . GLN A 1 201 ? 20.723 4.569 -14.816 1.00 90.94 201 GLN A N 1
ATOM 1700 C CA . GLN A 1 201 ? 19.368 5.114 -14.773 1.00 90.94 201 GLN A CA 1
ATOM 1701 C C . GLN A 1 201 ? 18.314 4.014 -14.945 1.00 90.94 201 GLN A C 1
ATOM 1703 O O . GLN A 1 201 ? 17.341 3.974 -14.189 1.00 90.94 201 GLN A O 1
ATOM 1708 N N . LYS A 1 202 ? 18.516 3.084 -15.888 1.00 91.50 202 LYS A N 1
ATOM 1709 C CA . LYS A 1 202 ? 17.631 1.924 -16.076 1.00 91.50 202 LYS A CA 1
ATOM 1710 C C . LYS A 1 202 ? 17.584 1.038 -14.835 1.00 91.50 202 LYS A C 1
ATOM 1712 O O . LYS A 1 202 ? 16.491 0.650 -14.423 1.00 91.50 202 LYS A O 1
ATOM 1717 N N . HIS A 1 203 ? 18.733 0.792 -14.208 1.00 93.50 203 HIS A N 1
ATOM 1718 C CA . HIS A 1 203 ? 18.808 0.053 -12.952 1.00 93.50 203 HIS A CA 1
ATOM 1719 C C . HIS A 1 203 ? 18.012 0.736 -11.837 1.00 93.50 203 HIS A C 1
ATOM 1721 O O . HIS A 1 203 ? 17.164 0.098 -11.221 1.00 93.50 203 HIS A O 1
ATOM 1727 N N . ARG A 1 204 ? 18.230 2.040 -11.611 1.00 91.94 204 ARG A N 1
ATOM 1728 C CA . ARG A 1 204 ? 17.527 2.802 -10.564 1.00 91.94 204 ARG A CA 1
ATOM 1729 C C . ARG A 1 204 ? 16.011 2.773 -10.750 1.00 91.94 204 ARG A C 1
ATOM 1731 O O . ARG A 1 204 ? 15.288 2.547 -9.787 1.00 91.94 204 ARG A O 1
ATOM 1738 N N . LEU A 1 205 ? 15.520 2.946 -11.978 1.00 90.56 205 LEU A N 1
ATOM 1739 C CA . LEU A 1 205 ? 14.080 2.899 -12.266 1.00 90.56 205 LEU A CA 1
ATOM 1740 C C . LEU A 1 205 ? 13.467 1.524 -11.959 1.00 90.56 205 LEU A C 1
ATOM 1742 O O . LEU A 1 205 ? 12.389 1.439 -11.360 1.00 90.56 205 LEU A O 1
ATOM 1746 N N . LEU A 1 206 ? 14.156 0.445 -12.341 1.00 92.06 206 LEU A N 1
ATOM 1747 C CA . LEU A 1 206 ? 13.683 -0.911 -12.076 1.00 92.06 206 LEU A CA 1
ATOM 1748 C C . LEU A 1 206 ? 13.754 -1.253 -10.584 1.00 92.06 206 LEU A C 1
ATOM 1750 O O . LEU A 1 206 ? 12.789 -1.775 -10.031 1.00 92.06 206 LEU A O 1
ATOM 1754 N N . LEU A 1 207 ? 14.849 -0.883 -9.917 1.00 92.81 207 LEU A N 1
ATOM 1755 C CA . LEU A 1 207 ? 15.040 -1.055 -8.479 1.00 92.81 207 LEU A CA 1
ATOM 1756 C C . LEU A 1 207 ? 13.952 -0.328 -7.679 1.00 92.81 207 LEU A C 1
ATOM 1758 O O . LEU A 1 207 ? 13.347 -0.931 -6.797 1.00 92.81 207 LEU A O 1
ATOM 1762 N N . CYS A 1 208 ? 13.628 0.921 -8.026 1.00 90.62 208 CYS A N 1
ATOM 1763 C CA . CYS A 1 208 ? 12.517 1.654 -7.410 1.00 90.62 208 CYS A CA 1
ATOM 1764 C C . CYS A 1 208 ? 11.181 0.913 -7.563 1.00 90.62 208 CYS A C 1
ATOM 1766 O O . CYS A 1 208 ? 10.380 0.876 -6.630 1.00 90.62 208 CYS A O 1
ATOM 1768 N N . SER A 1 209 ? 10.938 0.304 -8.724 1.00 88.75 209 SER A N 1
ATOM 1769 C CA . SER A 1 209 ? 9.709 -0.454 -8.987 1.00 88.75 209 SER A CA 1
ATOM 1770 C C . SER A 1 209 ? 9.644 -1.743 -8.158 1.00 88.75 209 SER A C 1
ATOM 1772 O O . SER A 1 209 ? 8.606 -2.046 -7.568 1.00 88.75 209 SER A O 1
ATOM 1774 N N . VAL A 1 210 ? 10.765 -2.466 -8.056 1.00 91.12 210 VAL A N 1
ATOM 1775 C CA . VAL A 1 210 ? 10.903 -3.665 -7.214 1.00 91.12 210 VAL A CA 1
ATOM 1776 C C . VAL A 1 210 ? 10.696 -3.324 -5.739 1.00 91.12 210 VAL A C 1
ATOM 1778 O O . VAL A 1 210 ? 9.884 -3.965 -5.075 1.00 91.12 210 VAL A O 1
ATOM 1781 N N . LEU A 1 211 ? 11.363 -2.282 -5.236 1.00 90.94 211 LEU A N 1
ATOM 1782 C CA . LEU A 1 211 ? 11.249 -1.863 -3.839 1.00 90.94 211 LEU A CA 1
ATOM 1783 C C . LEU A 1 211 ? 9.813 -1.477 -3.487 1.00 90.94 211 LEU A C 1
ATOM 1785 O O . LEU A 1 211 ? 9.309 -1.960 -2.480 1.00 90.94 211 LEU A O 1
ATOM 1789 N N . ARG A 1 212 ? 9.118 -0.705 -4.337 1.00 90.00 212 ARG A N 1
ATOM 1790 C CA . ARG A 1 212 ? 7.690 -0.389 -4.141 1.00 90.00 212 ARG A CA 1
ATOM 1791 C C . ARG A 1 212 ? 6.836 -1.651 -4.042 1.00 90.00 212 ARG A C 1
ATOM 1793 O O . ARG A 1 212 ? 6.000 -1.760 -3.157 1.00 90.00 212 ARG A O 1
ATOM 1800 N N . ARG A 1 213 ? 7.040 -2.636 -4.919 1.00 89.81 213 ARG A N 1
ATOM 1801 C CA . ARG A 1 213 ? 6.276 -3.890 -4.848 1.00 89.81 213 ARG A CA 1
ATOM 1802 C C . ARG A 1 213 ? 6.522 -4.627 -3.528 1.00 89.81 213 ARG A C 1
ATOM 1804 O O . ARG A 1 213 ? 5.568 -5.087 -2.906 1.00 89.81 213 ARG A O 1
ATOM 1811 N N . LEU A 1 214 ? 7.778 -4.696 -3.088 1.00 88.69 214 LEU A N 1
ATOM 1812 C CA . LEU A 1 214 ? 8.155 -5.326 -1.823 1.00 88.69 214 LEU A CA 1
ATOM 1813 C C . LEU A 1 214 ? 7.590 -4.571 -0.608 1.00 88.69 214 LEU A C 1
ATOM 1815 O O . LEU A 1 214 ? 7.155 -5.211 0.349 1.00 88.69 214 LEU A O 1
ATOM 1819 N N . THR A 1 215 ? 7.536 -3.232 -0.642 1.00 89.19 215 THR A N 1
ATOM 1820 C CA . THR A 1 215 ? 6.940 -2.429 0.442 1.00 89.19 215 THR A CA 1
ATOM 1821 C C . THR A 1 215 ? 5.449 -2.724 0.587 1.00 89.19 215 THR A C 1
ATOM 1823 O O . THR A 1 215 ? 4.988 -3.027 1.688 1.00 89.19 215 THR A O 1
ATOM 1826 N N . PHE A 1 216 ? 4.708 -2.713 -0.526 1.00 87.06 216 PHE A N 1
ATOM 1827 C CA . PHE A 1 216 ? 3.280 -3.027 -0.539 1.00 87.06 216 PHE A CA 1
ATOM 1828 C C . PHE A 1 216 ? 3.014 -4.456 -0.085 1.00 87.06 216 PHE A C 1
ATOM 1830 O O . PHE A 1 216 ? 2.109 -4.689 0.716 1.00 87.06 216 PHE A O 1
ATOM 1837 N N . ARG A 1 217 ? 3.822 -5.414 -0.548 1.00 88.94 217 ARG A N 1
ATOM 1838 C CA . ARG A 1 217 ? 3.697 -6.803 -0.114 1.00 88.94 217 ARG A CA 1
ATOM 1839 C C . ARG A 1 217 ? 3.900 -6.938 1.389 1.00 88.94 217 ARG A C 1
ATOM 1841 O O . ARG A 1 217 ? 3.072 -7.563 2.041 1.00 88.94 217 ARG A O 1
ATOM 1848 N N . ARG A 1 218 ? 4.958 -6.342 1.943 1.00 87.44 218 ARG A N 1
ATOM 1849 C CA . ARG A 1 218 ? 5.234 -6.384 3.384 1.00 87.44 218 ARG A CA 1
ATOM 1850 C C . ARG A 1 218 ? 4.088 -5.780 4.196 1.00 87.44 218 ARG A C 1
ATOM 1852 O O . ARG A 1 218 ? 3.681 -6.378 5.186 1.00 87.44 218 ARG A O 1
ATOM 1859 N N . ALA A 1 219 ? 3.537 -4.646 3.761 1.00 85.94 219 ALA A N 1
ATOM 1860 C CA . ALA A 1 219 ? 2.379 -4.037 4.412 1.00 85.94 219 ALA A CA 1
ATOM 1861 C C . ALA A 1 219 ? 1.142 -4.954 4.365 1.00 85.94 219 ALA A C 1
ATOM 1863 O O . ALA A 1 219 ? 0.478 -5.143 5.382 1.00 85.94 219 ALA A O 1
ATOM 1864 N N . ALA A 1 220 ? 0.871 -5.584 3.218 1.00 88.44 220 ALA A N 1
ATOM 1865 C CA . ALA A 1 220 ? -0.234 -6.530 3.067 1.00 88.44 220 ALA A CA 1
ATOM 1866 C C . ALA A 1 220 ? -0.059 -7.777 3.950 1.00 88.44 220 ALA A C 1
ATOM 1868 O O . ALA A 1 220 ? -1.007 -8.220 4.590 1.00 88.44 220 ALA A O 1
ATOM 1869 N N . VAL A 1 221 ? 1.157 -8.320 4.024 1.00 88.06 221 VAL A N 1
ATOM 1870 C CA . VAL A 1 221 ? 1.510 -9.430 4.920 1.00 88.06 221 VAL A CA 1
ATOM 1871 C C . VAL A 1 221 ? 1.290 -9.050 6.383 1.00 88.06 221 VAL A C 1
ATOM 1873 O O . VAL A 1 221 ? 0.646 -9.796 7.113 1.00 88.06 221 VAL A O 1
ATOM 1876 N N . ALA A 1 222 ? 1.755 -7.872 6.802 1.00 85.44 222 ALA A N 1
ATOM 1877 C CA . ALA A 1 222 ? 1.563 -7.393 8.168 1.00 85.44 222 ALA A CA 1
ATOM 1878 C C . ALA A 1 222 ? 0.074 -7.182 8.501 1.00 85.44 222 ALA A C 1
ATOM 1880 O O . ALA A 1 222 ? -0.364 -7.485 9.609 1.00 85.44 222 ALA A O 1
ATOM 1881 N N . ALA A 1 223 ? -0.731 -6.706 7.545 1.00 87.06 223 ALA A N 1
ATOM 1882 C CA . ALA A 1 223 ? -2.181 -6.616 7.706 1.00 87.06 223 ALA A CA 1
ATOM 1883 C C . ALA A 1 223 ? -2.825 -8.005 7.859 1.00 87.06 223 ALA A C 1
ATOM 1885 O O . ALA A 1 223 ? -3.641 -8.204 8.756 1.00 87.06 223 ALA A O 1
ATOM 1886 N N . LEU A 1 224 ? -2.417 -8.987 7.049 1.00 88.31 224 LEU A N 1
ATOM 1887 C CA . LEU A 1 224 ? -2.898 -10.367 7.159 1.00 88.31 224 LEU A CA 1
ATOM 1888 C C . LEU A 1 224 ? -2.506 -11.018 8.493 1.00 88.31 224 LEU A C 1
ATOM 1890 O O . LEU A 1 224 ? -3.339 -11.694 9.090 1.00 88.31 224 LEU A O 1
ATOM 1894 N N . ALA A 1 225 ? -1.285 -10.789 8.984 1.00 87.38 225 ALA A N 1
ATOM 1895 C CA . ALA A 1 225 ? -0.848 -11.253 10.302 1.00 87.38 225 ALA A CA 1
ATOM 1896 C C . ALA A 1 225 ? -1.742 -10.684 11.412 1.00 87.38 225 ALA A C 1
ATOM 1898 O O . ALA A 1 225 ? -2.287 -11.436 12.219 1.00 87.38 225 ALA A O 1
ATOM 1899 N N . ARG A 1 226 ? -2.000 -9.369 11.382 1.00 84.31 226 ARG A N 1
ATOM 1900 C CA . ARG A 1 226 ? -2.933 -8.719 12.315 1.00 84.31 226 ARG A CA 1
ATOM 1901 C C . ARG A 1 226 ? -4.337 -9.309 12.220 1.00 84.31 226 ARG A C 1
ATOM 1903 O O . ARG A 1 226 ? -4.948 -9.561 13.248 1.00 84.31 226 ARG A O 1
ATOM 1910 N N . MET A 1 227 ? -4.843 -9.574 11.016 1.00 86.69 227 MET A N 1
ATOM 1911 C CA . MET A 1 227 ? -6.165 -10.183 10.828 1.00 86.69 227 MET A CA 1
ATOM 1912 C C . MET A 1 227 ? -6.250 -11.617 11.361 1.00 86.69 227 MET A C 1
ATOM 1914 O O . MET A 1 227 ? -7.293 -11.997 11.884 1.00 86.69 227 MET A O 1
ATOM 1918 N N . ARG A 1 228 ? -5.183 -12.414 11.227 1.00 88.44 228 ARG A N 1
ATOM 1919 C CA . ARG A 1 228 ? -5.130 -13.783 11.765 1.00 88.44 228 ARG A CA 1
ATOM 1920 C C . ARG A 1 228 ? -5.142 -13.778 13.294 1.00 88.44 228 ARG A C 1
ATOM 1922 O O . ARG A 1 228 ? -5.892 -14.537 13.899 1.00 88.44 228 ARG A O 1
ATOM 1929 N N . LEU A 1 229 ? -4.363 -12.883 13.899 1.00 87.88 229 LEU A N 1
ATOM 1930 C CA . LEU A 1 229 ? -4.169 -12.823 15.348 1.00 87.88 229 LEU A CA 1
ATOM 1931 C C . LEU A 1 229 ? -5.252 -12.008 16.076 1.00 87.88 229 LEU A C 1
ATOM 1933 O O . LEU A 1 229 ? -5.428 -12.174 17.281 1.00 87.88 229 LEU A O 1
ATOM 1937 N N . SER A 1 230 ? -6.005 -11.149 15.377 1.00 87.56 230 SER A N 1
ATOM 1938 C CA . SER A 1 230 ? -6.926 -10.178 15.993 1.00 87.56 230 SER A CA 1
ATOM 1939 C C . SER A 1 230 ? -7.977 -10.815 16.890 1.00 87.56 230 SER A C 1
ATOM 1941 O O . SER A 1 230 ? -8.219 -10.311 17.980 1.00 87.56 230 SER A O 1
ATOM 1943 N N . ARG A 1 231 ? -8.573 -11.935 16.467 1.00 87.12 231 ARG A N 1
ATOM 1944 C CA . ARG A 1 231 ? -9.636 -12.603 17.227 1.00 87.12 231 ARG A CA 1
ATOM 1945 C C . ARG A 1 231 ? -9.126 -13.178 18.547 1.00 87.12 231 ARG A C 1
ATOM 1947 O O . ARG A 1 231 ? -9.790 -13.050 19.568 1.00 87.12 231 ARG A O 1
ATOM 1954 N N . LYS A 1 232 ? -7.957 -13.819 18.531 1.00 85.94 232 LYS A N 1
ATOM 1955 C CA . LYS A 1 232 ? -7.348 -14.376 19.747 1.00 85.94 232 LYS A CA 1
ATOM 1956 C C . LYS A 1 232 ? -6.814 -13.266 20.643 1.00 85.94 232 LYS A C 1
ATOM 1958 O O . LYS A 1 232 ? -7.059 -13.286 21.844 1.00 85.94 232 LYS A O 1
ATOM 1963 N N . LYS A 1 233 ? -6.198 -12.240 20.049 1.00 88.75 233 LYS A N 1
ATOM 1964 C CA . LYS A 1 233 ? -5.744 -11.044 20.762 1.00 88.75 233 LYS A CA 1
ATOM 1965 C C . LYS A 1 233 ? -6.901 -10.316 21.454 1.00 88.75 233 LYS A C 1
ATOM 1967 O O . LYS A 1 233 ? -6.753 -9.950 22.614 1.00 88.75 233 LYS A O 1
ATOM 1972 N N . SER A 1 234 ? -8.055 -10.165 20.795 1.00 86.06 234 SER A N 1
ATOM 1973 C CA . SER A 1 234 ? -9.239 -9.539 21.398 1.00 86.06 234 SER A CA 1
ATOM 1974 C C . SER A 1 234 ? -9.811 -10.379 22.537 1.00 86.06 234 SER A C 1
ATOM 1976 O O . SER A 1 234 ? -10.122 -9.838 23.590 1.00 86.06 234 SER A O 1
ATOM 1978 N N . SER A 1 235 ? -9.899 -11.703 22.373 1.00 85.81 235 SER A N 1
ATOM 1979 C CA . SER A 1 235 ? -10.380 -12.587 23.441 1.00 85.81 235 SER A CA 1
ATOM 1980 C C . SER A 1 235 ? -9.448 -12.596 24.657 1.00 85.81 235 SER A C 1
ATOM 1982 O O . SER A 1 235 ? -9.917 -12.503 25.788 1.00 85.81 235 SER A O 1
ATOM 1984 N N . LEU A 1 236 ? -8.130 -12.639 24.446 1.00 87.31 236 LEU A N 1
ATOM 1985 C CA . LEU A 1 236 ? -7.148 -12.536 25.526 1.00 87.31 236 LEU A CA 1
ATOM 1986 C C . LEU A 1 236 ? -7.218 -11.173 26.228 1.00 87.31 236 LEU A C 1
ATOM 1988 O O . LEU A 1 236 ? -7.118 -11.080 27.451 1.00 87.31 236 LEU A O 1
ATOM 1992 N N . GLN A 1 237 ? -7.416 -10.106 25.458 1.00 85.19 237 GLN A N 1
ATOM 1993 C CA . GLN A 1 237 ? -7.585 -8.765 25.992 1.00 85.19 237 GLN A CA 1
ATOM 1994 C C . GLN A 1 237 ? -8.840 -8.652 26.868 1.00 85.19 237 GLN A C 1
ATOM 1996 O O . GLN A 1 237 ? -8.748 -8.141 27.983 1.00 85.19 237 GLN A O 1
ATOM 2001 N N . GLU A 1 238 ? -9.979 -9.178 26.417 1.00 85.56 238 GLU A N 1
ATOM 2002 C CA . GLU A 1 238 ? -11.210 -9.226 27.214 1.00 85.56 238 GLU A CA 1
ATOM 2003 C C . GLU A 1 238 ? -10.999 -9.982 28.537 1.00 85.56 238 GLU A C 1
ATOM 2005 O O . GLU A 1 238 ? -11.469 -9.532 29.583 1.00 85.56 238 GLU A O 1
ATOM 2010 N N . LEU A 1 239 ? -10.240 -11.086 28.522 1.00 85.00 239 LEU A N 1
ATOM 2011 C CA . LEU A 1 239 ? -9.890 -11.844 29.730 1.00 85.00 239 LEU A CA 1
ATOM 2012 C C . LEU A 1 239 ? -9.005 -11.038 30.694 1.00 85.00 239 LEU A C 1
ATOM 2014 O O . LEU A 1 239 ? -9.281 -11.001 31.896 1.00 85.00 239 LEU A O 1
ATOM 2018 N N . ARG A 1 240 ? -7.977 -10.345 30.188 1.00 84.25 240 ARG A N 1
ATOM 2019 C CA . ARG A 1 240 ? -7.117 -9.459 30.998 1.00 84.25 240 ARG A CA 1
ATOM 2020 C C . ARG A 1 240 ? -7.902 -8.295 31.600 1.00 84.25 240 ARG A C 1
ATOM 2022 O O . ARG A 1 240 ? -7.707 -7.943 32.765 1.00 84.25 240 ARG A O 1
ATOM 2029 N N . GLU A 1 241 ? -8.807 -7.697 30.830 1.00 81.00 241 GLU A N 1
ATOM 2030 C CA . GLU A 1 241 ? -9.694 -6.644 31.322 1.00 81.00 241 GLU A CA 1
ATOM 2031 C C . GLU A 1 241 ? -10.581 -7.178 32.448 1.00 81.00 241 GLU A C 1
ATOM 2033 O O . GLU A 1 241 ? -10.595 -6.610 33.535 1.00 81.00 241 GLU A O 1
ATOM 2038 N N . GLN A 1 242 ? -11.256 -8.310 32.252 1.00 80.94 242 GLN A N 1
ATOM 2039 C CA . GLN A 1 242 ? -12.097 -8.910 33.292 1.00 80.94 242 GLN A CA 1
ATOM 2040 C C . GLN A 1 242 ? -11.306 -9.215 34.570 1.00 80.94 242 GLN A C 1
ATOM 2042 O O . GLN A 1 242 ? -11.754 -8.870 35.665 1.00 80.94 242 GLN A O 1
ATOM 2047 N N . HIS A 1 243 ? -10.102 -9.775 34.442 1.00 81.88 243 HIS A N 1
ATOM 2048 C CA . HIS A 1 243 ? -9.241 -10.094 35.580 1.00 81.88 243 HIS A CA 1
ATOM 2049 C C . HIS A 1 243 ? -8.780 -8.852 36.355 1.00 81.88 243 HIS A C 1
ATOM 2051 O O . HIS A 1 243 ? -8.929 -8.792 37.579 1.00 81.88 243 HIS A O 1
ATOM 2057 N N . THR A 1 244 ? -8.272 -7.830 35.662 1.00 78.81 244 THR A N 1
ATOM 2058 C CA . THR A 1 244 ? -7.807 -6.580 36.293 1.00 78.81 244 THR A CA 1
ATOM 2059 C C . THR A 1 244 ? -8.940 -5.834 36.999 1.00 78.81 244 THR A C 1
ATOM 2061 O O . THR A 1 244 ? -8.744 -5.248 38.069 1.00 78.81 244 THR A O 1
ATOM 2064 N N . LEU A 1 245 ? -10.150 -5.895 36.442 1.00 74.81 245 LEU A N 1
ATOM 2065 C CA . LEU A 1 245 ? -11.343 -5.288 37.021 1.00 74.81 245 LEU A CA 1
ATOM 2066 C C . LEU A 1 245 ? -11.835 -6.055 38.252 1.00 74.81 245 LEU A C 1
ATOM 2068 O O . LEU A 1 245 ? -12.176 -5.432 39.261 1.00 74.81 245 LEU A O 1
ATOM 2072 N N . GLN A 1 246 ? -11.797 -7.388 38.213 1.00 74.31 246 GLN A N 1
ATOM 2073 C CA . GLN A 1 246 ? -12.191 -8.245 39.329 1.00 74.31 246 GLN A CA 1
ATOM 2074 C C . GLN A 1 246 ? -11.209 -8.121 40.508 1.00 74.31 246 GLN A C 1
ATOM 2076 O O . GLN A 1 246 ? -11.642 -7.919 41.646 1.00 74.31 246 GLN A O 1
ATOM 2081 N N . LYS A 1 247 ? -9.895 -8.091 40.234 1.00 71.06 247 LYS A N 1
ATOM 2082 C CA . LYS A 1 247 ? -8.816 -7.887 41.225 1.00 71.06 247 LYS A CA 1
ATOM 2083 C C . LYS A 1 247 ? -8.948 -6.573 41.995 1.00 71.06 247 LYS A C 1
ATOM 2085 O O . LYS A 1 247 ? -8.582 -6.497 43.162 1.00 71.06 247 LYS A O 1
ATOM 2090 N N . GLY A 1 248 ? -9.493 -5.537 41.358 1.00 61.38 248 GLY A N 1
ATOM 2091 C CA . GLY A 1 248 ? -9.659 -4.214 41.954 1.00 61.38 248 GLY A CA 1
ATOM 2092 C C . GLY A 1 248 ? -10.962 -3.993 42.729 1.00 61.38 248 GLY A C 1
ATOM 2093 O O . GLY A 1 248 ? -11.214 -2.841 43.095 1.00 61.38 248 GLY A O 1
ATOM 2094 N N . SER A 1 249 ? -11.794 -5.028 42.916 1.00 61.53 249 SER A N 1
ATOM 2095 C CA . SER A 1 249 ? -13.146 -4.927 43.496 1.00 61.53 249 SER A CA 1
ATOM 2096 C C . SER A 1 249 ? -13.313 -5.574 44.883 1.00 61.53 249 SER A C 1
ATOM 2098 O O . SER A 1 249 ? -14.222 -5.182 45.615 1.00 61.53 249 SER A O 1
ATOM 2100 N N . SER A 1 250 ? -12.432 -6.499 45.288 1.00 56.56 250 SER A N 1
ATOM 2101 C CA . SER A 1 250 ? -12.538 -7.241 46.556 1.00 56.56 250 SER A CA 1
ATOM 2102 C C . SER A 1 250 ? -11.426 -6.869 47.546 1.00 56.56 250 SER A C 1
ATOM 2104 O O . SER A 1 250 ? -10.255 -7.128 47.278 1.00 56.56 250 SER A O 1
ATOM 2106 N N . LEU A 1 251 ? -11.783 -6.303 48.706 1.00 49.19 251 LEU A N 1
ATOM 2107 C CA . LEU A 1 251 ? -10.845 -6.019 49.811 1.00 49.19 251 LEU A CA 1
ATOM 2108 C C . LEU A 1 251 ? -10.720 -7.193 50.812 1.00 49.19 251 LEU A C 1
ATOM 2110 O O . LEU A 1 251 ? -9.829 -7.200 51.652 1.00 49.19 251 LEU A O 1
ATOM 2114 N N . CYS A 1 252 ? -11.607 -8.187 50.721 1.00 53.16 252 CYS A N 1
ATOM 2115 C CA . CYS A 1 252 ? -11.540 -9.460 51.438 1.00 53.16 252 CYS A CA 1
ATOM 2116 C C . CYS A 1 252 ? -11.717 -10.567 50.404 1.00 53.16 252 CYS A C 1
ATOM 2118 O O . CYS A 1 252 ? -12.744 -10.602 49.729 1.00 53.16 252 CYS A O 1
ATOM 2120 N N . GLN A 1 253 ? -10.699 -11.407 50.242 1.00 56.75 253 GLN A N 1
ATOM 2121 C CA . GLN A 1 253 ? -10.769 -12.591 49.396 1.00 56.75 253 GLN A CA 1
ATOM 2122 C C . GLN A 1 253 ? -11.113 -13.782 50.283 1.00 56.75 253 GLN A C 1
ATOM 2124 O O . GLN A 1 253 ? -10.419 -14.037 51.264 1.00 56.75 253 GLN A O 1
ATOM 2129 N N . ASP A 1 254 ? -12.195 -14.472 49.942 1.00 73.38 254 ASP A N 1
ATOM 2130 C CA . ASP A 1 254 ? -12.443 -15.833 50.412 1.00 73.38 254 ASP A CA 1
ATOM 2131 C C . ASP A 1 254 ? -11.432 -16.785 49.736 1.00 73.38 254 ASP A C 1
ATOM 2133 O O . ASP A 1 254 ? -10.990 -16.503 48.615 1.00 73.38 254 ASP A O 1
ATOM 2137 N N . GLU A 1 255 ? -11.054 -17.897 50.372 1.00 75.12 255 GLU A N 1
ATOM 2138 C CA . GLU A 1 255 ? -10.051 -18.839 49.820 1.00 75.12 255 GLU A CA 1
ATOM 2139 C C . GLU A 1 255 ? -10.468 -19.369 48.438 1.00 75.12 255 GLU A C 1
ATOM 2141 O O . GLU A 1 255 ? -9.667 -19.420 47.501 1.00 75.12 255 GLU A O 1
ATOM 2146 N N . ASP A 1 256 ? -11.759 -19.651 48.261 1.00 73.38 256 ASP A N 1
ATOM 2147 C CA . ASP A 1 256 ? -12.324 -20.101 46.986 1.00 73.38 256 ASP A CA 1
ATOM 2148 C C . ASP A 1 256 ? -12.237 -19.017 45.892 1.00 73.38 256 ASP A C 1
ATOM 2150 O O . ASP A 1 256 ? -12.030 -19.308 44.710 1.00 73.38 256 ASP A O 1
ATOM 2154 N N . GLN A 1 257 ? -12.337 -17.741 46.277 1.00 73.44 257 GLN A N 1
ATOM 2155 C CA . GLN A 1 257 ? -12.231 -16.604 45.364 1.00 73.44 257 GLN A CA 1
ATOM 2156 C C . GLN A 1 257 ? -10.775 -16.350 44.948 1.00 73.44 257 GLN A C 1
ATOM 2158 O O . GLN A 1 257 ? -10.512 -15.999 43.794 1.00 73.44 257 GLN A O 1
ATOM 2163 N N . TRP A 1 258 ? -9.827 -16.577 45.861 1.00 76.94 258 TRP A N 1
ATOM 2164 C CA . TRP A 1 258 ? -8.397 -16.548 45.565 1.00 76.94 258 TRP A CA 1
ATOM 2165 C C . TRP A 1 258 ? -7.989 -17.689 44.620 1.00 76.94 258 TRP A C 1
ATOM 2167 O O . TRP A 1 258 ? -7.286 -17.447 43.635 1.00 76.94 258 TRP A O 1
ATOM 2177 N N . GLN A 1 259 ? -8.480 -18.914 44.847 1.00 80.75 259 GLN A N 1
ATOM 2178 C CA . GLN A 1 259 ? -8.218 -20.053 43.958 1.00 80.75 259 GLN A CA 1
ATOM 2179 C C . GLN A 1 259 ? -8.772 -19.826 42.547 1.00 80.75 259 GLN A C 1
ATOM 2181 O O . GLN A 1 259 ? -8.075 -20.091 41.564 1.00 80.75 259 GLN A O 1
ATOM 2186 N N . LEU A 1 260 ? -9.984 -19.274 42.430 1.00 81.44 260 LEU A N 1
ATOM 2187 C CA . LEU A 1 260 ? -10.572 -18.914 41.139 1.00 81.44 260 LEU A CA 1
ATOM 2188 C C . LEU A 1 260 ? -9.740 -17.846 40.418 1.00 81.44 260 LEU A C 1
ATOM 2190 O O . LEU A 1 260 ? -9.481 -17.967 39.223 1.00 81.44 260 LEU A O 1
ATOM 2194 N N . GLN A 1 261 ? -9.278 -16.822 41.137 1.00 80.75 261 GLN A N 1
ATOM 2195 C CA . GLN A 1 261 ? -8.435 -15.783 40.553 1.00 80.75 261 GLN A CA 1
ATOM 2196 C C . GLN A 1 261 ? -7.105 -16.348 40.049 1.00 80.75 261 GLN A C 1
ATOM 2198 O O . GLN A 1 261 ? -6.660 -15.987 38.961 1.00 80.75 261 GLN A O 1
ATOM 2203 N N . LYS A 1 262 ? -6.504 -17.272 40.800 1.00 83.00 262 LYS A N 1
ATOM 2204 C CA . LYS A 1 262 ? -5.272 -17.956 40.409 1.00 83.00 262 LYS A CA 1
ATOM 2205 C C . LYS A 1 262 ? -5.465 -18.847 39.176 1.00 83.00 262 LYS A C 1
ATOM 2207 O O . LYS A 1 262 ? -4.585 -18.884 38.323 1.00 83.00 262 LYS A O 1
ATOM 2212 N N . ALA A 1 263 ? -6.617 -19.508 39.053 1.00 86.44 263 ALA A N 1
ATOM 2213 C CA . ALA A 1 263 ? -6.978 -20.292 37.869 1.00 86.44 263 ALA A CA 1
ATOM 2214 C C . ALA A 1 263 ? -7.210 -19.412 36.624 1.00 86.44 263 ALA A C 1
ATOM 2216 O O . ALA A 1 263 ? -6.858 -19.792 35.509 1.00 86.44 263 ALA A O 1
ATOM 2217 N N . VAL A 1 264 ? -7.774 -18.213 36.800 1.00 86.19 264 VAL A N 1
ATOM 2218 C CA . VAL A 1 264 ? -7.904 -17.230 35.711 1.00 86.19 264 VAL A CA 1
ATOM 2219 C C . VAL A 1 264 ? -6.534 -16.675 35.311 1.00 86.19 264 VAL A C 1
ATOM 2221 O O . VAL A 1 264 ? -6.267 -16.542 34.120 1.00 86.19 264 VAL A O 1
ATOM 2224 N N . GLU A 1 265 ? -5.644 -16.399 36.271 1.00 87.31 265 GLU A N 1
ATOM 2225 C CA . GLU A 1 265 ? -4.260 -15.986 35.987 1.00 87.31 265 GLU A CA 1
ATOM 2226 C C . GLU A 1 265 ? -3.497 -17.066 35.208 1.00 87.31 265 GLU A C 1
ATOM 2228 O O . GLU A 1 265 ? -2.843 -16.738 34.220 1.00 87.31 265 GLU A O 1
ATOM 2233 N N . SER A 1 266 ? -3.625 -18.347 35.576 1.00 87.25 266 SER A N 1
ATOM 2234 C CA . SER A 1 266 ? -2.995 -19.435 34.818 1.00 87.25 266 SER A CA 1
ATOM 2235 C C . SER A 1 266 ? -3.569 -19.570 33.408 1.00 87.25 266 SER A C 1
ATOM 2237 O O . SER A 1 266 ? -2.808 -19.715 32.460 1.00 87.25 266 SER A O 1
ATOM 2239 N N . HIS A 1 267 ? -4.888 -19.443 33.240 1.00 88.94 267 HIS A N 1
ATOM 2240 C CA . HIS A 1 267 ? -5.514 -19.483 31.916 1.00 88.94 267 HIS A CA 1
ATOM 2241 C C . HIS A 1 267 ? -5.077 -18.309 31.021 1.00 88.94 267 HIS A C 1
ATOM 2243 O O . HIS A 1 267 ? -4.868 -18.492 29.825 1.00 88.94 267 HIS A O 1
ATOM 2249 N N . ILE A 1 268 ? -4.919 -17.102 31.580 1.00 89.94 268 ILE A N 1
ATOM 2250 C CA . ILE A 1 268 ? -4.391 -15.946 30.837 1.00 89.94 268 ILE A CA 1
ATOM 2251 C C . ILE A 1 268 ? -2.963 -16.225 30.357 1.00 89.94 268 ILE A C 1
ATOM 2253 O O . ILE A 1 268 ? -2.669 -15.957 29.197 1.00 89.94 268 ILE A O 1
ATOM 2257 N N . LEU A 1 269 ? -2.106 -16.794 31.209 1.00 90.31 269 LEU A N 1
ATOM 2258 C CA . LEU A 1 269 ? -0.730 -17.147 30.839 1.00 90.31 269 LEU A CA 1
ATOM 2259 C C . LEU A 1 269 ? -0.677 -18.232 29.753 1.00 90.31 269 LEU A C 1
ATOM 2261 O O . LEU A 1 269 ? 0.098 -18.113 28.811 1.00 90.31 269 LEU A O 1
ATOM 2265 N N . GLU A 1 270 ? -1.527 -19.256 29.840 1.00 90.81 270 GLU A N 1
ATOM 2266 C CA . GLU A 1 270 ? -1.613 -20.304 28.814 1.00 90.81 270 GLU A CA 1
ATOM 2267 C C . GLU A 1 270 ? -2.087 -19.753 27.458 1.00 90.81 270 GLU A C 1
ATOM 2269 O O . GLU A 1 270 ? -1.566 -20.130 26.410 1.00 90.81 270 GLU A O 1
ATOM 2274 N N . GLU A 1 271 ? -3.084 -18.864 27.448 1.00 90.56 271 GLU A N 1
ATOM 2275 C CA . GLU A 1 271 ? -3.556 -18.227 26.211 1.00 90.56 271 GLU A CA 1
ATOM 2276 C C . GLU A 1 271 ? -2.554 -17.193 25.664 1.00 90.56 271 GLU A C 1
ATOM 2278 O O . GLU A 1 271 ? -2.485 -16.995 24.451 1.00 90.56 271 GLU A O 1
ATOM 2283 N N . GLU A 1 272 ? -1.748 -16.565 26.527 1.00 89.44 272 GLU A N 1
ATOM 2284 C CA . GLU A 1 272 ? -0.607 -15.730 26.132 1.00 89.44 272 GLU A CA 1
ATOM 2285 C C . GLU A 1 272 ? 0.470 -16.540 25.420 1.00 89.44 272 GLU A C 1
ATOM 2287 O O . GLU A 1 272 ? 0.889 -16.146 24.333 1.00 89.44 272 GLU A O 1
ATOM 2292 N N . GLU A 1 273 ? 0.867 -17.677 25.991 1.00 91.62 273 GLU A N 1
ATOM 2293 C CA . GLU A 1 273 ? 1.867 -18.572 25.405 1.00 91.62 273 GLU A CA 1
ATOM 2294 C C . GLU A 1 273 ? 1.404 -19.076 24.032 1.00 91.62 273 GLU A C 1
ATOM 2296 O O . GLU A 1 273 ? 2.119 -18.927 23.044 1.00 91.62 273 GLU A O 1
ATOM 2301 N N . LYS A 1 274 ? 0.153 -19.542 23.918 1.00 91.56 274 LYS A N 1
ATOM 2302 C CA . LYS A 1 274 ? -0.421 -19.967 22.626 1.00 91.56 274 LYS A CA 1
ATOM 2303 C C . LYS A 1 274 ? -0.474 -18.837 21.598 1.00 91.56 274 LYS A C 1
ATOM 2305 O O . LYS A 1 274 ? -0.254 -19.071 20.408 1.00 91.56 274 LYS A O 1
ATOM 2310 N N . LEU A 1 275 ? -0.824 -17.617 22.021 1.00 90.69 275 LEU A N 1
ATOM 2311 C CA . LEU A 1 275 ? -0.852 -16.459 21.126 1.00 90.69 275 LEU A CA 1
ATOM 2312 C C . LEU A 1 275 ? 0.563 -16.084 20.677 1.00 90.69 275 LEU A C 1
ATOM 2314 O O . LEU A 1 275 ? 0.751 -15.703 19.521 1.00 90.69 275 LEU A O 1
ATOM 2318 N N . GLU A 1 276 ? 1.548 -16.179 21.566 1.00 89.81 276 GLU A N 1
ATOM 2319 C CA . GLU A 1 276 ? 2.949 -15.932 21.247 1.00 89.81 276 GLU A CA 1
ATOM 2320 C C . GLU A 1 276 ? 3.481 -16.972 20.253 1.00 89.81 276 GLU A C 1
ATOM 2322 O O . GLU A 1 276 ? 4.049 -16.582 19.232 1.00 89.81 276 GLU A O 1
ATOM 2327 N N . GLU A 1 277 ? 3.215 -18.261 20.472 1.00 91.31 277 GLU A N 1
ATOM 2328 C CA . GLU A 1 277 ? 3.570 -19.346 19.549 1.00 91.31 277 GLU A CA 1
ATOM 2329 C C . GLU A 1 277 ? 2.990 -19.118 18.146 1.00 91.31 277 GLU A C 1
ATOM 2331 O O . GLU A 1 277 ? 3.721 -19.132 17.155 1.00 91.31 277 GLU A O 1
ATOM 2336 N N . GLU A 1 278 ? 1.693 -18.815 18.040 1.00 91.25 278 GLU A N 1
ATOM 2337 C CA . GLU A 1 278 ? 1.048 -18.542 16.749 1.00 91.25 278 GLU A CA 1
ATOM 2338 C C . GLU A 1 278 ? 1.563 -17.241 16.109 1.00 91.25 278 GLU A C 1
ATOM 2340 O O . GLU A 1 278 ? 1.679 -17.130 14.885 1.00 91.25 278 GLU A O 1
ATOM 2345 N N . THR A 1 279 ? 1.914 -16.238 16.917 1.00 89.19 279 THR A N 1
ATOM 2346 C CA . THR A 1 279 ? 2.543 -15.006 16.421 1.00 89.19 279 THR A CA 1
ATOM 2347 C C . THR A 1 279 ? 3.925 -15.302 15.838 1.00 89.19 279 THR A C 1
ATOM 2349 O O . THR A 1 279 ? 4.260 -14.798 14.765 1.00 89.19 279 THR A O 1
ATOM 2352 N N . GLN A 1 280 ? 4.718 -16.145 16.500 1.00 89.12 280 GLN A N 1
ATOM 2353 C CA . GLN A 1 280 ? 6.032 -16.564 16.018 1.00 89.12 280 GLN A CA 1
ATOM 2354 C C . GLN A 1 280 ? 5.922 -17.424 14.754 1.00 89.12 280 GLN A C 1
ATOM 2356 O O . GLN A 1 280 ? 6.650 -17.176 13.791 1.00 89.12 280 GLN A O 1
ATOM 2361 N N . GLU A 1 281 ? 4.988 -18.377 14.714 1.00 91.81 281 GLU A N 1
ATOM 2362 C CA . GLU A 1 281 ? 4.728 -19.225 13.547 1.00 91.81 281 GLU A CA 1
ATOM 2363 C C . GLU A 1 281 ? 4.302 -18.380 12.342 1.00 91.81 281 GLU A C 1
ATOM 2365 O O . GLU A 1 281 ? 4.932 -18.434 11.283 1.00 91.81 281 GLU A O 1
ATOM 2370 N N . THR A 1 282 ? 3.301 -17.511 12.513 1.00 89.75 282 THR A N 1
ATOM 2371 C CA . THR A 1 282 ? 2.844 -16.621 11.436 1.00 89.75 282 THR A CA 1
ATOM 2372 C C . THR A 1 282 ? 3.948 -15.669 10.978 1.00 89.75 282 THR A C 1
ATOM 2374 O O . THR A 1 282 ? 4.119 -15.468 9.774 1.00 89.75 282 THR A O 1
ATOM 2377 N N . HIS A 1 283 ? 4.742 -15.111 11.897 1.00 87.12 283 HIS A N 1
ATOM 2378 C CA . HIS A 1 283 ? 5.884 -14.273 11.541 1.00 87.12 283 HIS A CA 1
ATOM 2379 C C . HIS A 1 283 ? 6.941 -15.058 10.752 1.00 87.12 283 HIS A C 1
ATOM 2381 O O . HIS A 1 283 ? 7.461 -14.541 9.763 1.00 87.12 283 HIS A O 1
ATOM 2387 N N . LEU A 1 284 ? 7.239 -16.303 11.135 1.00 90.00 284 LEU A N 1
ATOM 2388 C CA . LEU A 1 284 ? 8.199 -17.158 10.441 1.00 90.00 284 LEU A CA 1
ATOM 2389 C C . LEU A 1 284 ? 7.725 -17.515 9.026 1.00 90.00 284 LEU A C 1
ATOM 2391 O O . LEU A 1 284 ? 8.486 -17.328 8.075 1.00 90.00 284 LEU A O 1
ATOM 2395 N N . GLU A 1 285 ? 6.479 -17.970 8.872 1.00 90.88 285 GLU A N 1
ATOM 2396 C CA . GLU A 1 285 ? 5.872 -18.265 7.565 1.00 90.88 285 GLU A CA 1
ATOM 2397 C C . GLU A 1 285 ? 5.982 -17.063 6.623 1.00 90.88 285 GLU A C 1
ATOM 2399 O O . GLU A 1 285 ? 6.426 -17.161 5.474 1.00 90.88 285 GLU A O 1
ATOM 2404 N N . PHE A 1 286 ? 5.590 -15.894 7.122 1.00 88.19 286 PHE A N 1
ATOM 2405 C CA . PHE A 1 286 ? 5.599 -14.663 6.354 1.00 88.19 286 PHE A CA 1
ATOM 2406 C C . PHE A 1 286 ? 7.006 -14.154 6.066 1.00 88.19 286 PHE A C 1
ATOM 2408 O O . PHE A 1 286 ? 7.258 -13.643 4.973 1.00 88.19 286 PHE A O 1
ATOM 2415 N N . HIS A 1 287 ? 7.936 -14.317 7.005 1.00 86.88 287 HIS A N 1
ATOM 2416 C CA . HIS A 1 287 ? 9.336 -13.990 6.786 1.00 86.88 287 HIS A CA 1
ATOM 2417 C C . HIS A 1 287 ? 9.928 -14.852 5.670 1.00 86.88 287 HIS A C 1
ATOM 2419 O O . HIS A 1 287 ? 10.564 -14.312 4.766 1.00 86.88 287 HIS A O 1
ATOM 2425 N N . GLN A 1 288 ? 9.664 -16.162 5.671 1.00 91.00 288 GLN A N 1
ATOM 2426 C CA . GLN A 1 288 ? 10.114 -17.068 4.612 1.00 91.00 288 GLN A CA 1
ATOM 2427 C C . GLN A 1 288 ? 9.563 -16.649 3.244 1.00 91.00 288 GLN A C 1
ATOM 2429 O O . GLN A 1 288 ? 10.342 -16.495 2.306 1.00 91.00 288 GLN A O 1
ATOM 2434 N N . GLN A 1 289 ? 8.260 -16.362 3.147 1.00 91.12 289 GLN A N 1
ATOM 2435 C CA . GLN A 1 289 ? 7.644 -15.866 1.907 1.00 91.12 289 GLN A CA 1
ATOM 2436 C C . GLN A 1 289 ? 8.266 -14.547 1.427 1.00 91.12 289 GLN A C 1
ATOM 2438 O O . GLN A 1 289 ? 8.538 -14.369 0.242 1.00 91.12 289 GLN A O 1
ATOM 2443 N N . LEU A 1 290 ? 8.512 -13.601 2.337 1.00 88.56 290 LEU A N 1
ATOM 2444 C CA . LEU A 1 290 ? 9.134 -12.325 1.982 1.00 88.56 290 LEU A CA 1
ATOM 2445 C C . LEU A 1 290 ? 10.576 -12.518 1.504 1.00 88.56 290 LEU A C 1
ATOM 2447 O O . LEU A 1 290 ? 10.985 -11.868 0.545 1.00 88.56 290 LEU A O 1
ATOM 2451 N N . VAL A 1 291 ? 11.343 -13.408 2.135 1.00 90.12 291 VAL A N 1
ATOM 2452 C CA . VAL A 1 291 ? 12.716 -13.716 1.718 1.00 90.12 291 VAL A CA 1
ATOM 2453 C C . VAL A 1 291 ? 12.735 -14.347 0.326 1.00 90.12 291 VAL A C 1
ATOM 2455 O O . VAL A 1 291 ? 13.528 -13.907 -0.507 1.00 90.12 291 VAL A O 1
ATOM 2458 N N . THR A 1 292 ? 11.849 -15.305 0.034 1.00 92.25 292 THR A N 1
ATOM 2459 C CA . THR A 1 292 ? 11.761 -15.910 -1.305 1.00 92.25 292 THR A CA 1
ATOM 2460 C C . THR A 1 292 ? 11.355 -14.881 -2.358 1.00 92.25 292 THR A C 1
ATOM 2462 O O . THR A 1 292 ? 11.998 -14.783 -3.399 1.00 92.25 292 THR A O 1
ATOM 2465 N N . GLU A 1 293 ? 10.368 -14.029 -2.069 1.00 92.00 293 GLU A N 1
ATOM 2466 C CA . GLU A 1 293 ? 9.943 -12.970 -2.995 1.00 92.00 293 GLU A CA 1
ATOM 2467 C C . GLU A 1 293 ? 11.044 -11.921 -3.233 1.00 92.00 293 GLU A C 1
ATOM 2469 O O . GLU A 1 293 ? 11.214 -11.437 -4.355 1.00 92.00 293 GLU A O 1
ATOM 2474 N N . ILE A 1 294 ? 11.831 -11.579 -2.204 1.00 90.19 294 ILE A N 1
ATOM 2475 C CA . ILE A 1 294 ? 13.010 -10.715 -2.356 1.00 90.19 294 ILE A CA 1
ATOM 2476 C C . ILE A 1 294 ? 14.038 -11.394 -3.265 1.00 90.19 294 ILE A C 1
ATOM 2478 O O . ILE A 1 294 ? 14.550 -10.747 -4.177 1.00 90.19 294 ILE A O 1
ATOM 2482 N N . GLN A 1 295 ? 14.333 -12.679 -3.056 1.00 92.00 295 GLN A N 1
ATOM 2483 C CA . GLN A 1 295 ? 15.285 -13.424 -3.885 1.00 92.00 295 GLN A CA 1
ATOM 2484 C C . GLN A 1 295 ? 14.846 -13.472 -5.353 1.00 92.00 295 GLN A C 1
ATOM 2486 O O . GLN A 1 295 ? 15.641 -13.144 -6.233 1.00 92.00 295 GLN A O 1
ATOM 2491 N N . GLU A 1 296 ? 13.581 -13.793 -5.627 1.00 93.50 296 GLU A N 1
ATOM 2492 C CA . GLU A 1 296 ? 13.013 -13.793 -6.980 1.00 93.50 296 GLU A CA 1
ATOM 2493 C C . GLU A 1 296 ? 13.084 -12.407 -7.630 1.00 93.50 296 GLU A C 1
ATOM 2495 O O . GLU A 1 296 ? 13.478 -12.265 -8.790 1.00 93.50 296 GLU A O 1
ATOM 2500 N N . ALA A 1 297 ? 12.753 -11.354 -6.878 1.00 92.31 297 ALA A N 1
ATOM 2501 C CA . ALA A 1 297 ? 12.811 -9.989 -7.382 1.00 92.31 297 ALA A CA 1
ATOM 2502 C C . ALA A 1 297 ? 14.250 -9.537 -7.686 1.00 92.31 297 ALA A C 1
ATOM 2504 O O . ALA A 1 297 ? 14.475 -8.813 -8.659 1.00 92.31 297 ALA A O 1
ATOM 2505 N N . LEU A 1 298 ? 15.228 -9.978 -6.889 1.00 91.06 298 LEU A N 1
ATOM 2506 C CA . LEU A 1 298 ? 16.648 -9.728 -7.134 1.00 91.06 298 LEU A CA 1
ATOM 2507 C C . LEU A 1 298 ? 17.168 -10.505 -8.350 1.00 91.06 298 LEU A C 1
ATOM 2509 O O . LEU A 1 298 ? 17.897 -9.931 -9.157 1.00 91.06 298 LEU A O 1
ATOM 2513 N N . GLN A 1 299 ? 16.761 -11.764 -8.531 1.00 93.44 299 GLN A N 1
ATOM 2514 C CA . GLN A 1 299 ? 17.087 -12.543 -9.731 1.00 93.44 299 GLN A CA 1
ATOM 2515 C C . GLN A 1 299 ? 16.506 -11.891 -10.989 1.00 93.44 299 GLN A C 1
ATOM 2517 O O . GLN A 1 299 ? 17.201 -11.732 -11.990 1.00 93.44 299 GLN A O 1
ATOM 2522 N N . PHE A 1 300 ? 15.253 -11.439 -10.923 1.00 92.88 300 PHE A N 1
ATOM 2523 C CA . PHE A 1 300 ? 14.616 -10.696 -12.005 1.00 92.88 300 PHE A CA 1
ATOM 2524 C C . PHE A 1 300 ? 15.364 -9.393 -12.331 1.00 92.88 300 PHE A C 1
ATOM 2526 O O . PHE A 1 300 ? 15.621 -9.096 -13.501 1.00 92.88 300 PHE A O 1
ATOM 2533 N N . LEU A 1 301 ? 15.756 -8.629 -11.303 1.00 93.25 301 LEU A N 1
ATOM 2534 C CA . LEU A 1 301 ? 16.562 -7.417 -11.461 1.00 93.25 301 LEU A CA 1
ATOM 2535 C C . LEU A 1 301 ? 17.889 -7.736 -12.165 1.00 93.25 301 LEU A C 1
ATOM 2537 O O . LEU A 1 301 ? 18.267 -7.032 -13.101 1.00 93.25 301 LEU A O 1
ATOM 2541 N N . GLN A 1 302 ? 18.568 -8.807 -11.750 1.00 92.31 302 GLN A N 1
ATOM 2542 C CA . GLN A 1 302 ? 19.828 -9.243 -12.342 1.00 92.31 302 GLN A CA 1
ATOM 2543 C C . GLN A 1 302 ? 19.661 -9.619 -13.821 1.00 92.31 302 GLN A C 1
ATOM 2545 O O . GLN A 1 302 ? 20.352 -9.048 -14.662 1.00 92.31 302 GLN A O 1
ATOM 2550 N N . GLN A 1 303 ? 18.713 -10.499 -14.154 1.00 93.69 303 GLN A N 1
ATOM 2551 C CA . GLN A 1 303 ? 18.460 -10.943 -15.533 1.00 93.69 303 GLN A CA 1
ATOM 2552 C C . GLN A 1 303 ? 18.153 -9.768 -16.469 1.00 93.69 303 GLN A C 1
ATOM 2554 O O . GLN A 1 303 ? 18.660 -9.691 -17.589 1.00 93.69 303 GLN A O 1
ATOM 2559 N N . HIS A 1 304 ? 17.338 -8.816 -16.010 1.00 93.00 304 HIS A N 1
ATOM 2560 C CA . HIS A 1 304 ? 17.044 -7.621 -16.793 1.00 93.00 304 HIS A CA 1
ATOM 2561 C C . HIS A 1 304 ? 18.297 -6.760 -16.998 1.00 93.00 304 HIS A C 1
ATOM 2563 O O . HIS A 1 304 ? 18.536 -6.255 -18.096 1.00 93.00 304 HIS A O 1
ATOM 2569 N N . MET A 1 305 ? 19.117 -6.578 -15.960 1.00 93.44 305 MET A N 1
ATOM 2570 C CA . MET A 1 305 ? 20.348 -5.798 -16.086 1.00 93.44 305 MET A CA 1
ATOM 2571 C C . MET A 1 305 ? 21.378 -6.470 -16.995 1.00 93.44 305 MET A C 1
ATOM 2573 O O . MET A 1 305 ? 22.017 -5.767 -17.773 1.00 93.44 305 MET A O 1
ATOM 2577 N N . GLU A 1 306 ? 21.495 -7.797 -16.971 1.00 93.12 306 GLU A N 1
ATOM 2578 C CA . GLU A 1 306 ? 22.325 -8.557 -17.914 1.00 93.12 306 GLU A CA 1
ATOM 2579 C C . GLU A 1 306 ? 21.903 -8.292 -19.366 1.00 93.12 306 GLU A C 1
ATOM 2581 O O . GLU A 1 306 ? 22.750 -8.020 -20.219 1.00 93.12 306 GLU A O 1
ATOM 2586 N N . GLN A 1 307 ? 20.595 -8.270 -19.644 1.00 93.31 307 GLN A N 1
ATOM 2587 C CA . GLN A 1 307 ? 20.072 -7.940 -20.974 1.00 93.31 307 GLN A CA 1
ATOM 2588 C C . GLN A 1 307 ? 20.370 -6.494 -21.382 1.00 93.31 307 GLN A C 1
ATOM 2590 O O . GLN A 1 307 ? 20.807 -6.260 -22.509 1.00 93.31 307 GLN A O 1
ATOM 2595 N N . VAL A 1 308 ? 20.153 -5.524 -20.487 1.00 92.75 308 VAL A N 1
ATOM 2596 C CA . VAL A 1 308 ? 20.434 -4.103 -20.760 1.00 92.75 308 VAL A CA 1
ATOM 2597 C C . VAL A 1 308 ? 21.917 -3.899 -21.054 1.00 92.75 308 VAL A C 1
ATOM 2599 O O . VAL A 1 308 ? 22.261 -3.280 -22.058 1.00 92.75 308 VAL A O 1
ATOM 2602 N N . ILE A 1 309 ? 22.793 -4.465 -20.222 1.00 92.25 309 ILE A N 1
ATOM 2603 C CA . ILE A 1 309 ? 24.242 -4.395 -20.412 1.00 92.25 309 ILE A CA 1
ATOM 2604 C C . ILE A 1 309 ? 24.629 -5.051 -21.743 1.00 92.25 309 ILE A C 1
ATOM 2606 O O . ILE A 1 309 ? 25.315 -4.427 -22.553 1.00 92.25 309 ILE A O 1
ATOM 2610 N N . GLY A 1 310 ? 24.140 -6.261 -22.025 1.00 91.38 310 GLY A N 1
ATOM 2611 C CA . GLY A 1 310 ? 24.412 -6.963 -23.280 1.00 91.38 310 GLY A CA 1
ATOM 2612 C C . GLY A 1 310 ? 23.983 -6.165 -24.516 1.00 91.38 310 GLY A C 1
ATOM 2613 O O . GLY A 1 310 ? 24.743 -6.054 -25.476 1.00 91.38 310 GLY A O 1
ATOM 2614 N N . GLN A 1 311 ? 22.808 -5.531 -24.479 1.00 90.00 311 GLN A N 1
ATOM 2615 C CA . GLN A 1 311 ? 22.339 -4.655 -25.557 1.00 90.00 311 GLN A CA 1
ATOM 2616 C C . GLN A 1 311 ? 23.230 -3.423 -25.732 1.00 90.00 311 GLN A C 1
ATOM 2618 O O . GLN A 1 311 ? 23.582 -3.091 -26.863 1.00 90.00 311 GLN A O 1
ATOM 2623 N N . THR A 1 312 ? 23.635 -2.771 -24.639 1.00 90.00 312 THR A N 1
ATOM 2624 C CA . THR A 1 312 ? 24.536 -1.610 -24.714 1.00 90.00 312 THR A CA 1
ATOM 2625 C C . THR A 1 312 ? 25.918 -1.977 -25.253 1.00 90.00 312 THR A C 1
ATOM 2627 O O . THR A 1 312 ? 26.460 -1.243 -26.074 1.00 90.00 312 THR A O 1
ATOM 2630 N N . LEU A 1 313 ? 26.457 -3.144 -24.883 1.00 89.00 313 LEU A N 1
ATOM 2631 C CA . LEU A 1 313 ? 27.728 -3.648 -25.411 1.00 89.00 313 LEU A CA 1
ATOM 2632 C C . LEU A 1 313 ? 27.632 -3.971 -26.907 1.00 89.00 313 LEU A C 1
ATOM 2634 O O . LEU A 1 313 ? 28.538 -3.641 -27.668 1.00 89.00 313 LEU A O 1
ATOM 2638 N N . LEU A 1 314 ? 26.521 -4.567 -27.354 1.00 88.88 314 LEU A N 1
ATOM 2639 C CA . LEU A 1 314 ? 26.277 -4.823 -28.776 1.00 88.88 314 LEU A CA 1
ATOM 2640 C C . LEU A 1 314 ? 26.157 -3.526 -29.583 1.00 88.88 314 LEU A C 1
ATOM 2642 O O . LEU A 1 314 ? 26.699 -3.445 -30.683 1.00 88.88 314 LEU A O 1
ATOM 2646 N N . GLN A 1 315 ? 25.460 -2.519 -29.052 1.00 86.12 315 GLN A N 1
ATOM 2647 C CA . GLN A 1 315 ? 25.360 -1.202 -29.685 1.00 86.12 315 GLN A CA 1
ATOM 2648 C C . GLN A 1 315 ? 26.727 -0.525 -29.776 1.00 86.12 315 GLN A C 1
ATOM 2650 O O . GLN A 1 315 ? 27.081 -0.014 -30.836 1.00 86.12 315 GLN A O 1
ATOM 2655 N N . TYR A 1 316 ? 27.519 -0.592 -28.706 1.00 85.88 316 TYR A N 1
ATOM 2656 C CA . TYR A 1 316 ? 28.883 -0.077 -28.696 1.00 85.88 316 TYR A CA 1
ATOM 2657 C C . TYR A 1 316 ? 29.764 -0.772 -29.746 1.00 85.88 316 TYR A C 1
ATOM 2659 O O . TYR A 1 316 ? 30.392 -0.103 -30.561 1.00 85.88 316 TYR A O 1
ATOM 2667 N N . ALA A 1 317 ? 29.748 -2.108 -29.801 1.00 83.75 317 ALA A N 1
ATOM 2668 C CA . ALA A 1 317 ? 30.530 -2.875 -30.771 1.00 83.75 317 ALA A CA 1
ATOM 2669 C C . ALA A 1 317 ? 30.129 -2.583 -32.229 1.00 83.75 317 ALA A C 1
ATOM 2671 O O . ALA A 1 317 ? 30.996 -2.515 -33.101 1.00 83.75 317 ALA A O 1
ATOM 2672 N N . ARG A 1 318 ? 28.830 -2.387 -32.502 1.00 83.25 318 ARG A N 1
ATOM 2673 C CA . ARG A 1 318 ? 28.341 -1.981 -33.831 1.00 83.25 318 ARG A CA 1
ATOM 2674 C C . ARG A 1 318 ? 28.799 -0.573 -34.196 1.00 83.25 318 ARG A C 1
ATOM 2676 O O . ARG A 1 318 ? 29.327 -0.394 -35.286 1.00 83.25 318 ARG A O 1
ATOM 2683 N N . GLY A 1 319 ? 28.678 0.382 -33.273 1.00 79.69 319 GLY A N 1
ATOM 2684 C CA . GLY A 1 319 ? 29.148 1.750 -33.486 1.00 79.69 319 GLY A CA 1
ATOM 2685 C C . GLY A 1 319 ? 30.659 1.824 -33.729 1.00 79.69 319 GLY A C 1
ATOM 2686 O O . GLY A 1 319 ? 31.103 2.546 -34.613 1.00 79.69 319 GLY A O 1
ATOM 2687 N N . GLU A 1 320 ? 31.461 1.035 -33.013 1.00 77.56 320 GLU A N 1
ATOM 2688 C CA . GLU A 1 320 ? 32.910 0.951 -33.252 1.00 77.56 320 GLU A CA 1
ATOM 2689 C C . GLU A 1 320 ? 33.262 0.282 -34.590 1.00 77.56 320 GLU A C 1
ATOM 2691 O O . GLU A 1 320 ? 34.212 0.693 -35.257 1.00 77.56 320 GLU A O 1
ATOM 2696 N N . ALA A 1 321 ? 32.500 -0.726 -35.026 1.00 74.50 321 ALA A N 1
ATOM 2697 C CA . ALA A 1 321 ? 32.681 -1.330 -36.347 1.00 74.50 321 ALA A CA 1
ATOM 2698 C C . ALA A 1 321 ? 32.315 -0.357 -37.483 1.00 74.50 321 ALA A C 1
ATOM 2700 O O . ALA A 1 321 ? 33.018 -0.296 -38.491 1.00 74.50 321 ALA A O 1
ATOM 2701 N N . GLU A 1 322 ? 31.252 0.429 -37.304 1.00 68.81 322 GLU A N 1
ATOM 2702 C CA . GLU A 1 322 ? 30.827 1.458 -38.255 1.00 68.81 322 GLU A CA 1
ATOM 2703 C C . GLU A 1 322 ? 31.849 2.596 -38.347 1.00 68.81 322 GLU A C 1
ATOM 2705 O O . GLU A 1 322 ? 32.253 2.931 -39.460 1.00 68.81 322 GLU A O 1
ATOM 2710 N N . LYS A 1 323 ? 32.367 3.100 -37.217 1.00 68.69 323 LYS A N 1
ATOM 2711 C CA . LYS A 1 323 ? 33.430 4.125 -37.196 1.00 68.69 323 LYS A CA 1
ATOM 2712 C C . LYS A 1 323 ? 34.698 3.684 -37.929 1.00 68.69 323 LYS A C 1
ATOM 2714 O O . LYS A 1 323 ? 35.253 4.437 -38.720 1.00 68.69 323 LYS A O 1
ATOM 2719 N N . LYS A 1 324 ? 35.132 2.435 -37.726 1.00 60.84 324 LYS A N 1
ATOM 2720 C CA . LYS A 1 324 ? 36.298 1.873 -38.433 1.00 60.84 324 LYS A CA 1
ATOM 2721 C C . LYS A 1 324 ? 36.075 1.737 -39.938 1.00 60.84 324 LYS A C 1
ATOM 2723 O O . LYS A 1 324 ? 37.035 1.755 -40.696 1.00 60.84 324 LYS A O 1
ATOM 2728 N N . SER A 1 325 ? 34.825 1.581 -40.376 1.00 57.69 325 SER A N 1
ATOM 2729 C CA . SER A 1 325 ? 34.476 1.560 -41.800 1.00 57.69 325 SER A CA 1
ATOM 2730 C C . SER A 1 325 ? 34.270 2.955 -42.399 1.00 57.69 325 SER A C 1
ATOM 2732 O O . SER A 1 325 ? 34.431 3.118 -43.608 1.00 57.69 325 SER A O 1
ATOM 2734 N N . SER A 1 326 ? 33.916 3.950 -41.575 1.00 56.44 326 SER A N 1
ATOM 2735 C CA . SER A 1 326 ? 33.701 5.328 -42.012 1.00 56.44 326 SER A CA 1
ATOM 2736 C C . SER A 1 326 ? 34.996 6.121 -42.132 1.00 56.44 326 SER A C 1
ATOM 2738 O O . SER A 1 326 ? 35.061 6.944 -43.031 1.00 56.44 326 SER A O 1
ATOM 2740 N N . ASP A 1 327 ? 36.016 5.863 -41.306 1.00 57.44 327 ASP A N 1
ATOM 2741 C CA . ASP A 1 327 ? 37.308 6.581 -41.354 1.00 57.44 327 ASP A CA 1
ATOM 2742 C C . ASP A 1 327 ? 37.984 6.445 -42.736 1.00 57.44 327 ASP A C 1
ATOM 2744 O O . ASP A 1 327 ? 38.266 7.436 -43.403 1.00 57.44 327 ASP A O 1
ATOM 2748 N N . ASP A 1 328 ? 38.078 5.216 -43.263 1.00 58.38 328 ASP A N 1
ATOM 2749 C CA . ASP A 1 328 ? 38.569 4.940 -44.628 1.00 58.38 328 ASP A CA 1
ATOM 2750 C C . ASP A 1 328 ? 37.684 5.571 -45.730 1.00 58.38 328 ASP A C 1
ATOM 2752 O O . ASP A 1 328 ? 38.136 5.831 -46.849 1.00 58.38 328 ASP A O 1
ATOM 2756 N N . GLY A 1 329 ? 36.392 5.772 -45.448 1.00 60.38 329 GLY A N 1
ATOM 2757 C CA . GLY A 1 329 ? 35.423 6.356 -46.377 1.00 60.38 329 GLY A CA 1
ATOM 2758 C C . GLY A 1 329 ? 35.412 7.886 -46.370 1.00 60.38 329 GLY A C 1
ATOM 2759 O O . GLY A 1 329 ? 35.163 8.492 -47.414 1.00 60.38 329 GLY A O 1
ATOM 2760 N N . GLN A 1 330 ? 35.686 8.503 -45.222 1.00 62.59 330 GLN A N 1
ATOM 2761 C CA . GLN A 1 330 ? 35.733 9.948 -45.011 1.00 62.59 330 GLN A CA 1
ATOM 2762 C C . GLN A 1 330 ? 36.915 10.547 -45.783 1.00 62.59 330 GLN A C 1
ATOM 2764 O O . GLN A 1 330 ? 36.712 11.422 -46.623 1.00 62.59 330 GLN A O 1
ATOM 2769 N N . ASP A 1 331 ? 38.101 9.951 -45.635 1.00 66.94 331 ASP A N 1
ATOM 2770 C CA . ASP A 1 331 ? 39.320 10.306 -46.369 1.00 66.94 331 ASP A CA 1
ATOM 2771 C C . ASP A 1 331 ? 39.153 10.230 -47.896 1.00 66.94 331 ASP A C 1
ATOM 2773 O O . ASP A 1 331 ? 39.782 10.975 -48.652 1.00 66.94 331 ASP A O 1
ATOM 2777 N N . PHE A 1 332 ? 38.337 9.288 -48.380 1.00 66.62 332 PHE A N 1
ATOM 2778 C CA . PHE A 1 332 ? 38.030 9.150 -49.803 1.00 66.62 332 PHE A CA 1
ATOM 2779 C C . PHE A 1 332 ? 37.030 10.213 -50.277 1.00 66.62 332 PHE A C 1
ATOM 2781 O O . PHE A 1 332 ? 37.187 10.755 -51.372 1.00 66.62 332 PHE A O 1
ATOM 2788 N N . ARG A 1 333 ? 36.013 10.531 -49.465 1.00 69.06 333 ARG A N 1
ATOM 2789 C CA . ARG A 1 333 ? 35.034 11.588 -49.766 1.00 69.06 333 ARG A CA 1
ATOM 2790 C C . ARG A 1 333 ? 35.691 12.966 -49.786 1.00 69.06 333 ARG A C 1
ATOM 2792 O O . ARG A 1 333 ? 35.402 13.733 -50.697 1.00 69.06 333 ARG A O 1
ATOM 2799 N N . GLU A 1 334 ? 36.597 13.253 -48.855 1.00 72.81 334 GLU A N 1
ATOM 2800 C CA . GLU A 1 334 ? 37.360 14.509 -48.813 1.00 72.81 334 GLU A CA 1
ATOM 2801 C C . GLU A 1 334 ? 38.238 14.665 -50.061 1.00 72.81 334 GLU A C 1
ATOM 2803 O O . GLU A 1 334 ? 38.090 15.645 -50.790 1.00 72.81 334 GLU A O 1
ATOM 2808 N N . ARG A 1 335 ? 39.014 13.631 -50.419 1.00 71.75 335 ARG A N 1
ATOM 2809 C CA . ARG A 1 335 ? 39.796 13.606 -51.671 1.00 71.75 335 ARG A CA 1
ATOM 2810 C C . ARG A 1 335 ? 38.935 13.761 -52.929 1.00 71.75 335 ARG A C 1
ATOM 2812 O O . ARG A 1 335 ? 39.362 14.373 -53.909 1.00 71.75 335 ARG A O 1
ATOM 2819 N N . LEU A 1 336 ? 37.725 13.200 -52.933 1.00 72.44 336 LEU A N 1
ATOM 2820 C CA . LEU A 1 336 ? 36.791 13.320 -54.053 1.00 72.44 336 LEU A CA 1
ATOM 2821 C C . LEU A 1 336 ? 36.213 14.739 -54.171 1.00 72.44 336 LEU A C 1
ATOM 2823 O O . LEU A 1 336 ? 36.054 15.228 -55.288 1.00 72.44 336 LEU A O 1
ATOM 2827 N N . VAL A 1 337 ? 35.919 15.398 -53.046 1.00 72.62 337 VAL A N 1
ATOM 2828 C CA . VAL A 1 337 ? 35.438 16.788 -53.002 1.00 72.62 337 VAL A CA 1
ATOM 2829 C C . VAL A 1 337 ? 36.534 17.757 -53.441 1.00 72.62 337 VAL A C 1
ATOM 2831 O O . VAL A 1 337 ? 36.269 18.610 -54.285 1.00 72.62 337 VAL A O 1
ATOM 2834 N N . GLU A 1 338 ? 37.763 17.595 -52.950 1.00 75.62 338 GLU A N 1
ATOM 2835 C CA . GLU A 1 338 ? 38.922 18.394 -53.375 1.00 75.62 338 GLU A CA 1
ATOM 2836 C C . GLU A 1 338 ? 39.149 18.268 -54.888 1.00 75.62 338 GLU A C 1
ATOM 2838 O O . GLU A 1 338 ? 39.173 19.264 -55.611 1.00 75.62 338 GLU A O 1
ATOM 2843 N N . SER A 1 339 ? 39.164 17.035 -55.405 1.00 69.62 339 SER A N 1
ATOM 2844 C CA . SER A 1 339 ? 39.298 16.784 -56.842 1.00 69.62 339 SER A CA 1
ATOM 2845 C C . SER A 1 339 ? 38.112 17.313 -57.665 1.00 69.62 339 SER A C 1
ATOM 2847 O O . SER A 1 339 ? 38.292 17.718 -58.815 1.00 69.62 339 SER A O 1
ATOM 2849 N N . ALA A 1 340 ? 36.899 17.355 -57.101 1.00 66.75 340 ALA A N 1
ATOM 2850 C CA . ALA A 1 340 ? 35.730 17.942 -57.756 1.00 66.75 340 ALA A CA 1
ATOM 2851 C C . ALA A 1 340 ? 35.820 19.464 -57.898 1.00 66.75 340 ALA A C 1
ATOM 2853 O O . ALA A 1 340 ? 35.390 19.996 -58.920 1.00 66.75 340 ALA A O 1
ATOM 2854 N N . VAL A 1 341 ? 36.386 20.146 -56.900 1.00 68.94 341 VAL A N 1
ATOM 2855 C CA . VAL A 1 341 ? 36.588 21.603 -56.899 1.00 68.94 341 VAL A CA 1
ATOM 2856 C C . VAL A 1 341 ? 37.742 22.007 -57.825 1.00 68.94 341 VAL A C 1
ATOM 2858 O O . VAL A 1 341 ? 37.664 23.043 -58.483 1.00 68.94 341 VAL A O 1
ATOM 2861 N N . GLU A 1 342 ? 38.781 21.177 -57.930 1.00 68.19 342 GLU A N 1
ATOM 2862 C CA . GLU A 1 342 ? 39.951 21.415 -58.791 1.00 68.19 342 GLU A CA 1
ATOM 2863 C C . GLU A 1 342 ? 39.746 20.981 -60.258 1.00 68.19 342 GLU A C 1
ATOM 2865 O O . GLU A 1 342 ? 40.518 21.353 -61.147 1.00 68.19 342 GLU A O 1
ATOM 2870 N N . SER A 1 343 ? 38.706 20.193 -60.548 1.00 65.69 343 SER A N 1
ATOM 2871 C CA . SER A 1 343 ? 38.450 19.649 -61.885 1.00 65.69 343 SER A CA 1
ATOM 2872 C C . SER A 1 343 ? 37.886 20.691 -62.856 1.00 65.69 343 SER A C 1
ATOM 2874 O O . SER A 1 343 ? 36.763 21.171 -62.719 1.00 65.69 343 SER A O 1
ATOM 2876 N N . VAL A 1 344 ? 38.607 20.919 -63.960 1.00 58.53 344 VAL A N 1
ATOM 2877 C CA . VAL A 1 344 ? 38.163 21.735 -65.113 1.00 58.53 344 VAL A CA 1
ATOM 2878 C C . VAL A 1 344 ? 36.908 21.156 -65.799 1.00 58.53 344 VAL A C 1
ATOM 2880 O O . VAL A 1 344 ? 36.176 21.867 -66.485 1.00 58.53 344 VAL A O 1
ATOM 2883 N N . TYR A 1 345 ? 36.631 19.863 -65.606 1.00 57.00 345 TYR A N 1
ATOM 2884 C CA . TYR A 1 345 ? 35.527 19.140 -66.249 1.00 57.00 345 TYR A CA 1
ATOM 2885 C C . TYR A 1 345 ? 34.259 19.070 -65.377 1.00 57.00 345 TYR A C 1
ATOM 2887 O O . TYR A 1 345 ? 33.175 18.760 -65.881 1.00 57.00 345 TYR A O 1
ATOM 2895 N N . GLY A 1 346 ? 34.366 19.412 -64.090 1.00 62.28 346 GLY A N 1
ATOM 2896 C CA . GLY A 1 346 ? 33.252 19.536 -63.152 1.00 62.28 346 GLY A CA 1
ATOM 2897 C C . GLY A 1 346 ? 32.569 20.898 -63.252 1.00 62.28 346 GLY A C 1
ATOM 2898 O O . GLY A 1 346 ? 32.644 21.711 -62.340 1.00 62.28 346 GLY A O 1
ATOM 2899 N N . THR A 1 347 ? 31.902 21.202 -64.366 1.00 68.06 347 THR A N 1
ATOM 2900 C CA . THR A 1 347 ? 31.181 22.481 -64.486 1.00 68.06 347 THR A CA 1
ATOM 2901 C C . THR A 1 347 ? 30.022 22.540 -63.480 1.00 68.06 347 THR A C 1
ATOM 2903 O O . THR A 1 347 ? 29.276 21.567 -63.355 1.00 68.06 347 THR A O 1
ATOM 2906 N N . SER A 1 348 ? 29.814 23.689 -62.820 1.00 70.69 348 SER A N 1
ATOM 2907 C CA . SER A 1 348 ? 28.739 23.930 -61.829 1.00 70.69 348 SER A CA 1
ATOM 2908 C C . SER A 1 348 ? 27.373 23.356 -62.246 1.00 70.69 348 SER A C 1
ATOM 2910 O O . SER A 1 348 ? 26.711 22.681 -61.462 1.00 70.69 348 SER A O 1
ATOM 2912 N N . ASN A 1 349 ? 26.986 23.512 -63.516 1.00 76.25 349 ASN A N 1
ATOM 2913 C CA . ASN A 1 349 ? 25.714 22.996 -64.033 1.00 76.25 349 ASN A CA 1
ATOM 2914 C C . ASN A 1 349 ? 25.615 21.458 -64.026 1.00 76.25 349 ASN A C 1
ATOM 2916 O O . ASN A 1 349 ? 24.537 20.919 -63.780 1.00 76.25 349 ASN A O 1
ATOM 2920 N N . ASN A 1 350 ? 26.715 20.741 -64.271 1.00 78.38 350 ASN A N 1
ATOM 2921 C CA . ASN A 1 350 ? 26.731 19.274 -64.285 1.00 78.38 350 ASN A CA 1
ATOM 2922 C C . ASN A 1 350 ? 26.655 18.704 -62.865 1.00 78.38 350 ASN A C 1
ATOM 2924 O O . ASN A 1 350 ? 25.911 17.751 -62.632 1.00 78.38 350 ASN A O 1
ATOM 2928 N N . ILE A 1 351 ? 27.368 19.326 -61.922 1.00 79.62 351 ILE A N 1
ATOM 2929 C CA . ILE A 1 351 ? 27.334 18.960 -60.500 1.00 79.62 351 ILE A CA 1
ATOM 2930 C C . ILE A 1 351 ? 25.951 19.272 -59.915 1.00 79.62 351 ILE A C 1
ATOM 2932 O O . ILE A 1 351 ? 25.346 18.406 -59.289 1.00 79.62 351 ILE A O 1
ATOM 2936 N N . ASN A 1 352 ? 25.390 20.452 -60.201 1.00 81.12 352 ASN A N 1
ATOM 2937 C CA . ASN A 1 352 ? 24.042 20.817 -59.755 1.00 81.12 352 ASN A CA 1
ATOM 2938 C C . ASN A 1 352 ? 22.975 19.853 -60.288 1.00 81.12 352 ASN A C 1
ATOM 2940 O O . ASN A 1 352 ? 22.087 19.453 -59.539 1.00 81.12 352 ASN A O 1
ATOM 2944 N N . ARG A 1 353 ? 23.084 19.415 -61.549 1.00 84.62 353 ARG A N 1
ATOM 2945 C CA . ARG A 1 353 ? 22.180 18.405 -62.118 1.00 84.62 353 ARG A CA 1
ATOM 2946 C C . ARG A 1 353 ? 22.304 17.053 -61.407 1.00 84.62 353 ARG A C 1
ATOM 2948 O O . ARG A 1 353 ? 21.285 16.422 -61.143 1.00 84.62 353 ARG A O 1
ATOM 2955 N N . LEU A 1 354 ? 23.523 16.613 -61.086 1.00 85.31 354 LEU A N 1
ATOM 2956 C CA . LEU A 1 354 ? 23.764 15.360 -60.360 1.00 85.31 354 LEU A CA 1
ATOM 2957 C C . LEU A 1 354 ? 23.172 15.411 -58.943 1.00 85.31 354 LEU A C 1
ATOM 2959 O O . LEU A 1 354 ? 22.458 14.500 -58.532 1.00 85.31 354 LEU A O 1
ATOM 2963 N N . VAL A 1 355 ? 23.404 16.512 -58.228 1.00 84.44 355 VAL A N 1
ATOM 2964 C CA . VAL A 1 355 ? 22.854 16.754 -56.888 1.00 84.44 355 VAL A CA 1
ATOM 2965 C C . VAL A 1 355 ? 21.324 16.791 -56.924 1.00 84.44 355 VAL A C 1
ATOM 2967 O O . VAL A 1 355 ? 20.666 16.156 -56.102 1.00 84.44 355 VAL A O 1
ATOM 2970 N N . GLN A 1 356 ? 20.737 17.476 -57.906 1.00 86.12 356 GLN A N 1
ATOM 2971 C CA . GLN A 1 356 ? 19.285 17.544 -58.062 1.00 86.12 356 GLN A CA 1
ATOM 2972 C C . GLN A 1 356 ? 18.676 16.167 -58.372 1.00 86.12 356 GLN A C 1
ATOM 2974 O O . GLN A 1 356 ? 17.636 15.820 -57.811 1.00 86.12 356 GLN A O 1
ATOM 2979 N N . ASN A 1 357 ? 19.339 15.355 -59.200 1.00 88.44 357 ASN A N 1
ATOM 2980 C CA . ASN A 1 357 ? 18.933 13.974 -59.470 1.00 88.44 357 ASN A CA 1
ATOM 2981 C C . ASN A 1 357 ? 19.014 13.095 -58.214 1.00 88.44 357 ASN A C 1
ATOM 2983 O O . ASN A 1 357 ? 18.087 12.329 -57.957 1.00 88.44 357 ASN A O 1
ATOM 2987 N N . TYR A 1 358 ? 20.070 13.238 -57.409 1.00 87.69 358 TYR A N 1
ATOM 2988 C CA . TYR A 1 358 ? 20.227 12.517 -56.145 1.00 87.69 358 TYR A CA 1
ATOM 2989 C C . TYR A 1 358 ? 19.114 12.862 -55.150 1.00 87.69 358 TYR A C 1
ATOM 2991 O O . TYR A 1 358 ? 18.450 11.964 -54.636 1.00 87.69 358 TYR A O 1
ATOM 2999 N N . TYR A 1 359 ? 18.807 14.148 -54.954 1.00 86.44 359 TYR A N 1
ATOM 3000 C CA . TYR A 1 359 ? 17.689 14.555 -54.095 1.00 86.44 359 TYR A CA 1
ATOM 3001 C C . TYR A 1 359 ? 16.330 14.060 -54.612 1.00 86.44 359 TYR A C 1
ATOM 3003 O O . TYR A 1 359 ? 15.486 13.646 -53.819 1.00 86.44 359 TYR A O 1
ATOM 3011 N N . GLN A 1 360 ? 16.115 14.035 -55.932 1.00 91.25 360 GLN A N 1
ATOM 3012 C CA . GLN A 1 360 ? 14.903 13.443 -56.513 1.00 91.25 360 GLN A CA 1
ATOM 3013 C C . GLN A 1 360 ? 14.829 11.923 -56.298 1.00 91.25 360 GLN A C 1
ATOM 3015 O O . GLN A 1 360 ? 13.742 11.393 -56.066 1.00 91.25 360 GLN A O 1
ATOM 3020 N N . GLN A 1 361 ? 15.953 11.208 -56.374 1.00 90.69 361 GLN A N 1
ATOM 3021 C CA . GLN A 1 361 ? 16.013 9.773 -56.081 1.00 90.69 361 GLN A CA 1
ATOM 3022 C C . GLN A 1 361 ? 15.766 9.490 -54.595 1.00 90.69 361 GLN A C 1
ATOM 3024 O O . GLN A 1 361 ? 14.955 8.621 -54.278 1.00 90.69 361 GLN A O 1
ATOM 3029 N N . LEU A 1 362 ? 16.373 10.265 -53.692 1.00 89.50 362 LEU A N 1
ATOM 3030 C CA . LEU A 1 362 ? 16.119 10.189 -52.251 1.00 89.50 362 LEU A CA 1
ATOM 3031 C C . LEU A 1 362 ? 14.645 10.430 -51.917 1.00 89.50 362 LEU A C 1
ATOM 3033 O O . LEU A 1 362 ? 14.069 9.685 -51.122 1.00 89.50 362 LEU A O 1
ATOM 3037 N N . GLY A 1 363 ? 14.020 11.424 -52.556 1.00 88.00 363 GLY A N 1
ATOM 3038 C CA . GLY A 1 363 ? 12.586 11.687 -52.426 1.00 88.00 363 GLY A CA 1
ATOM 3039 C C . GLY A 1 363 ? 11.747 10.463 -52.802 1.00 88.00 363 GLY A C 1
ATOM 3040 O O . GLY A 1 363 ? 10.945 9.999 -51.997 1.00 88.00 363 GLY A O 1
ATOM 3041 N N . LYS A 1 364 ? 12.017 9.850 -53.963 1.00 91.94 364 LYS A N 1
ATOM 3042 C CA . LYS A 1 364 ? 11.319 8.633 -54.423 1.00 91.94 364 LYS A CA 1
ATOM 3043 C C . LYS A 1 364 ? 11.510 7.435 -53.486 1.00 91.94 364 LYS A C 1
ATOM 3045 O O . LYS A 1 364 ? 10.560 6.690 -53.248 1.00 91.94 364 LYS A O 1
ATOM 3050 N N . ILE A 1 365 ? 12.722 7.232 -52.965 1.00 92.00 365 ILE A N 1
ATOM 3051 C CA . ILE A 1 365 ? 13.031 6.149 -52.016 1.00 92.00 365 ILE A CA 1
ATOM 3052 C C . ILE A 1 365 ? 12.265 6.363 -50.705 1.00 92.00 365 ILE A C 1
ATOM 3054 O O . ILE A 1 365 ? 11.642 5.433 -50.186 1.00 92.00 365 ILE A O 1
ATOM 3058 N N . THR A 1 366 ? 12.254 7.599 -50.204 1.00 90.56 366 THR A N 1
ATOM 3059 C CA . THR A 1 366 ? 11.587 7.967 -48.949 1.00 90.56 366 THR A CA 1
ATOM 3060 C C . THR A 1 366 ? 10.068 7.830 -49.066 1.00 90.56 366 THR A C 1
ATOM 3062 O O . THR A 1 366 ? 9.454 7.140 -48.252 1.00 90.56 366 THR A O 1
ATOM 3065 N N . GLU A 1 367 ? 9.464 8.377 -50.124 1.00 91.25 367 GLU A N 1
ATOM 3066 C CA . GLU A 1 367 ? 8.029 8.238 -50.414 1.00 91.25 367 GLU A CA 1
ATOM 3067 C C . GLU A 1 367 ? 7.626 6.762 -50.583 1.00 91.25 367 GLU A C 1
ATOM 3069 O O . GLU A 1 367 ? 6.609 6.307 -50.049 1.00 91.25 367 GLU A O 1
ATOM 3074 N N . GLY A 1 368 ? 8.456 5.972 -51.274 1.00 92.06 368 GLY A N 1
ATOM 3075 C CA . GLY A 1 368 ? 8.247 4.536 -51.444 1.00 92.06 368 GLY A CA 1
ATOM 3076 C C . GLY A 1 368 ? 8.300 3.762 -50.123 1.00 92.06 368 GLY A C 1
ATOM 3077 O O . GLY A 1 368 ? 7.491 2.855 -49.902 1.00 92.06 368 GLY A O 1
ATOM 3078 N N . TYR A 1 369 ? 9.219 4.118 -49.224 1.00 92.25 369 TYR A N 1
ATOM 3079 C CA . TYR A 1 369 ? 9.309 3.536 -47.886 1.00 92.25 369 TYR A CA 1
ATOM 3080 C C . TYR A 1 369 ? 8.102 3.902 -47.019 1.00 92.25 369 TYR A C 1
ATOM 3082 O O . TYR A 1 369 ? 7.515 3.016 -46.394 1.00 92.25 369 TYR A O 1
ATOM 3090 N N . GLU A 1 370 ? 7.683 5.168 -47.009 1.00 90.69 370 GLU A N 1
ATOM 3091 C CA . GLU A 1 370 ? 6.502 5.605 -46.262 1.00 90.69 370 GLU A CA 1
ATOM 3092 C C . GLU A 1 370 ? 5.230 4.898 -46.744 1.00 90.69 370 GLU A C 1
ATOM 3094 O O . GLU A 1 370 ? 4.448 4.401 -45.925 1.00 90.69 370 GLU A O 1
ATOM 3099 N N . GLY A 1 371 ? 5.070 4.746 -48.064 1.00 91.44 371 GLY A N 1
ATOM 3100 C CA . GLY A 1 371 ? 3.979 3.980 -48.665 1.00 91.44 371 GLY A CA 1
ATOM 3101 C C . GLY A 1 371 ? 3.978 2.509 -48.230 1.00 91.44 371 GLY A C 1
ATOM 3102 O O . GLY A 1 371 ? 2.960 2.000 -47.748 1.00 91.44 371 GLY A O 1
ATOM 3103 N N . LYS A 1 372 ? 5.132 1.831 -48.320 1.00 92.00 372 LYS A N 1
ATOM 3104 C CA . LYS A 1 372 ? 5.295 0.428 -47.886 1.00 92.00 372 LYS A CA 1
ATOM 3105 C C . LYS A 1 372 ? 5.053 0.257 -46.386 1.00 92.00 372 LYS A C 1
ATOM 3107 O O . LYS A 1 372 ? 4.370 -0.682 -45.976 1.00 92.00 372 LYS A O 1
ATOM 3112 N N . LYS A 1 373 ? 5.558 1.176 -45.559 1.00 91.88 373 LYS A N 1
ATOM 3113 C CA . LYS A 1 373 ? 5.351 1.195 -44.105 1.00 91.88 373 LYS A CA 1
ATOM 3114 C C . LYS A 1 373 ? 3.869 1.328 -43.768 1.00 91.88 373 LYS A C 1
ATOM 3116 O O . LYS A 1 373 ? 3.358 0.554 -42.958 1.00 91.88 373 LYS A O 1
ATOM 3121 N N . LEU A 1 374 ? 3.160 2.257 -44.408 1.00 91.31 374 LEU A N 1
ATOM 3122 C CA . LEU A 1 374 ? 1.727 2.449 -44.191 1.00 91.31 374 LEU A CA 1
ATOM 3123 C C . LEU A 1 374 ? 0.923 1.207 -44.604 1.00 91.31 374 LEU A C 1
ATOM 3125 O O . LEU A 1 374 ? 0.047 0.765 -43.859 1.00 91.31 374 LEU A O 1
ATOM 3129 N N . GLN A 1 375 ? 1.236 0.617 -45.760 1.00 92.00 375 GLN A N 1
ATOM 3130 C CA . GLN A 1 375 ? 0.585 -0.601 -46.244 1.00 92.00 375 GLN A CA 1
ATOM 3131 C C . GLN A 1 375 ? 0.824 -1.787 -45.300 1.00 92.00 375 GLN A C 1
ATOM 3133 O O . GLN A 1 375 ? -0.116 -2.504 -44.952 1.00 92.00 375 GLN A O 1
ATOM 3138 N N . HIS A 1 376 ? 2.059 -1.962 -44.827 1.00 89.69 376 HIS A N 1
ATOM 3139 C CA . HIS A 1 376 ? 2.417 -3.030 -43.901 1.00 89.69 376 HIS A CA 1
ATOM 3140 C C . HIS A 1 376 ? 1.703 -2.887 -42.547 1.00 89.69 376 HIS A C 1
ATOM 3142 O O . HIS A 1 376 ? 1.151 -3.858 -42.028 1.00 89.69 376 HIS A O 1
ATOM 3148 N N . LEU A 1 377 ? 1.621 -1.666 -42.004 1.00 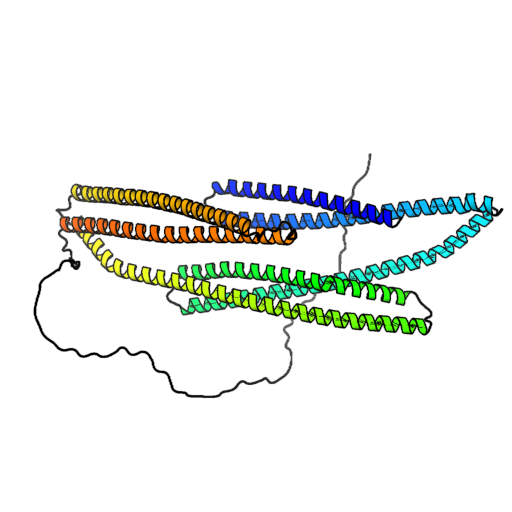89.56 377 LEU A N 1
ATOM 3149 C CA . LEU A 1 377 ? 0.884 -1.395 -40.765 1.00 89.56 377 LEU A CA 1
ATOM 3150 C C . LEU A 1 377 ? -0.620 -1.661 -40.908 1.00 89.56 377 LEU A C 1
ATOM 3152 O O . LEU A 1 377 ? -1.213 -2.258 -40.009 1.00 89.56 377 LEU A O 1
ATOM 3156 N N . LYS A 1 378 ? -1.225 -1.277 -42.041 1.00 91.44 378 LYS A N 1
ATOM 3157 C CA . LYS A 1 378 ? -2.634 -1.583 -42.340 1.00 91.44 378 LYS A CA 1
ATOM 3158 C C . LYS A 1 378 ? -2.880 -3.093 -42.422 1.00 91.44 378 LYS A C 1
ATOM 3160 O O . LYS A 1 378 ? -3.850 -3.577 -41.844 1.00 91.44 378 LYS A O 1
ATOM 3165 N N . SER A 1 379 ? -1.984 -3.839 -43.073 1.00 90.00 379 SER A N 1
ATOM 3166 C CA . SER A 1 379 ? -2.068 -5.303 -43.172 1.00 90.00 379 SER A CA 1
ATOM 3167 C C . SER A 1 379 ? -1.986 -5.978 -41.801 1.00 90.00 379 SER A C 1
ATOM 3169 O O . SER A 1 379 ? -2.835 -6.801 -41.471 1.00 90.00 379 SER A O 1
ATOM 3171 N N . LEU A 1 380 ? -1.014 -5.593 -40.968 1.00 88.12 380 LEU A N 1
ATOM 3172 C CA . LEU A 1 380 ? -0.853 -6.147 -39.619 1.00 88.12 380 LEU A CA 1
ATOM 3173 C C . LEU A 1 380 ? -2.039 -5.817 -38.704 1.00 88.12 380 LEU A C 1
ATOM 3175 O O . LEU A 1 380 ? -2.436 -6.631 -37.869 1.00 88.12 380 LEU A O 1
ATOM 3179 N N . GLN A 1 381 ? -2.625 -4.628 -38.855 1.00 88.00 381 GLN A N 1
ATOM 3180 C CA . GLN A 1 381 ? -3.828 -4.250 -38.117 1.00 88.00 381 GLN A CA 1
ATOM 3181 C C . GLN A 1 381 ? -5.039 -5.096 -38.538 1.00 88.00 381 GLN A C 1
ATOM 3183 O O . GLN A 1 381 ? -5.789 -5.554 -37.674 1.00 88.00 381 GLN A O 1
ATOM 3188 N N . ALA A 1 382 ? -5.216 -5.342 -39.838 1.00 88.81 382 ALA A N 1
ATOM 3189 C CA . ALA A 1 382 ? -6.273 -6.212 -40.348 1.00 88.81 382 ALA A CA 1
ATOM 3190 C C . ALA A 1 382 ? -6.096 -7.665 -39.871 1.00 88.81 382 ALA A C 1
ATOM 3192 O O . ALA A 1 382 ? -7.036 -8.264 -39.352 1.00 88.81 382 ALA A O 1
ATOM 3193 N N . GLU A 1 383 ? -4.875 -8.198 -39.949 1.00 88.00 383 GLU A N 1
ATOM 3194 C CA . GLU A 1 383 ? -4.539 -9.552 -39.497 1.00 88.00 383 GLU A CA 1
ATOM 3195 C C . GLU A 1 383 ? -4.777 -9.737 -37.991 1.00 88.00 383 GLU A C 1
ATOM 3197 O O . GLU A 1 383 ? -5.306 -10.760 -37.552 1.00 88.00 383 GLU A O 1
ATOM 3202 N N . ARG A 1 384 ? -4.445 -8.722 -37.184 1.00 87.25 384 ARG A N 1
ATOM 3203 C CA . ARG A 1 384 ? -4.748 -8.708 -35.748 1.00 87.25 384 ARG A CA 1
ATOM 3204 C C . ARG A 1 384 ? -6.250 -8.787 -35.488 1.00 87.25 384 ARG A C 1
ATOM 3206 O O . ARG A 1 384 ? -6.677 -9.560 -34.630 1.00 87.25 384 ARG A O 1
ATOM 3213 N N . ASN A 1 385 ? -7.041 -7.982 -36.193 1.00 85.62 385 ASN A N 1
ATOM 3214 C CA . ASN A 1 385 ? -8.490 -7.955 -36.014 1.00 85.62 385 ASN A CA 1
ATOM 3215 C C . ASN A 1 385 ? -9.123 -9.297 -36.408 1.00 85.62 385 ASN A C 1
ATOM 3217 O O . ASN A 1 385 ? -9.983 -9.796 -35.682 1.00 85.62 385 ASN A O 1
ATOM 3221 N N . GLU A 1 386 ? -8.644 -9.924 -37.485 1.00 87.94 386 GLU A N 1
ATOM 3222 C CA . GLU A 1 386 ? -9.089 -11.261 -37.886 1.00 87.94 386 GLU A CA 1
ATOM 3223 C C . GLU A 1 386 ? -8.674 -12.343 -36.881 1.00 87.94 386 GLU A C 1
ATOM 3225 O O . GLU A 1 386 ? -9.506 -13.166 -36.504 1.00 87.94 386 GLU A O 1
ATOM 3230 N N . ARG A 1 387 ? -7.454 -12.308 -36.327 1.00 85.31 387 ARG A N 1
ATOM 3231 C CA . ARG A 1 387 ? -7.048 -13.254 -35.268 1.00 85.31 387 ARG A CA 1
ATOM 3232 C C . ARG A 1 387 ? -7.914 -13.150 -34.016 1.00 85.31 387 ARG A C 1
ATOM 3234 O O . ARG A 1 387 ? -8.310 -14.171 -33.458 1.00 85.31 387 ARG A O 1
ATOM 3241 N N . ILE A 1 388 ? -8.246 -11.931 -33.591 1.00 84.06 388 ILE A N 1
ATOM 3242 C CA . ILE A 1 388 ? -9.166 -11.709 -32.466 1.00 84.06 388 ILE A CA 1
ATOM 3243 C C . ILE A 1 388 ? -10.557 -12.261 -32.804 1.00 84.06 388 ILE A C 1
ATOM 3245 O O . ILE A 1 388 ? -11.178 -12.923 -31.974 1.00 84.06 388 ILE A O 1
ATOM 3249 N N . ARG A 1 389 ? -11.039 -12.033 -34.030 1.00 85.94 389 ARG A N 1
ATOM 3250 C CA . ARG A 1 389 ? -12.347 -12.509 -34.490 1.00 85.94 389 ARG A CA 1
ATOM 3251 C C . ARG A 1 389 ? -12.429 -14.036 -34.553 1.00 85.94 389 ARG A C 1
ATOM 3253 O O . ARG A 1 389 ? -13.425 -14.592 -34.099 1.00 85.94 389 ARG A O 1
ATOM 3260 N N . LEU A 1 390 ? -11.407 -14.705 -35.085 1.00 84.31 390 LEU A N 1
ATOM 3261 C CA . LEU A 1 390 ? -11.329 -16.168 -35.160 1.00 84.31 390 LEU A CA 1
ATOM 3262 C C . LEU A 1 390 ? -11.306 -16.794 -33.764 1.00 84.31 390 LEU A C 1
ATOM 3264 O O . LEU A 1 390 ? -12.142 -17.642 -33.469 1.00 84.31 390 LEU A O 1
ATOM 3268 N N . LYS A 1 391 ? -10.451 -16.291 -32.866 1.00 82.88 391 LYS A N 1
ATOM 3269 C CA . LYS A 1 391 ? -10.378 -16.792 -31.485 1.00 82.88 391 LYS A CA 1
ATOM 3270 C C . LYS A 1 391 ? -11.662 -16.549 -30.690 1.00 82.88 391 LYS A C 1
ATOM 3272 O O . LYS A 1 391 ? -12.053 -17.381 -29.878 1.00 82.88 391 LYS A O 1
ATOM 3277 N N . ASN A 1 392 ? -12.356 -15.434 -30.927 1.00 80.06 392 ASN A N 1
ATOM 3278 C CA . ASN A 1 392 ? -13.665 -15.199 -30.312 1.00 80.06 392 ASN A CA 1
ATOM 3279 C C . ASN A 1 392 ? -14.712 -16.216 -30.799 1.00 80.06 392 ASN A C 1
ATOM 3281 O O . ASN A 1 392 ? -15.469 -16.728 -29.979 1.00 80.06 392 ASN A O 1
ATOM 3285 N N . LYS A 1 393 ? -14.717 -16.564 -32.094 1.00 82.62 393 LYS A N 1
ATOM 3286 C CA . LYS A 1 393 ? -15.604 -17.603 -32.648 1.00 82.62 393 LYS A CA 1
ATOM 3287 C C . LYS A 1 393 ? -15.288 -18.998 -32.096 1.00 82.62 393 LYS A C 1
ATOM 3289 O O . LYS A 1 393 ? -16.210 -19.731 -31.755 1.00 82.62 393 LYS A O 1
ATOM 3294 N N . GLU A 1 394 ? -14.010 -19.354 -31.970 1.00 81.31 394 GLU A N 1
ATOM 3295 C CA . GLU A 1 394 ? -13.574 -20.617 -31.348 1.00 81.31 394 GLU A CA 1
ATOM 3296 C C . GLU A 1 394 ? -14.036 -20.713 -29.887 1.00 81.31 394 GLU A C 1
ATOM 3298 O O . GLU A 1 394 ? -14.596 -21.727 -29.476 1.00 81.31 394 GLU A O 1
ATOM 3303 N N . ASN A 1 395 ? -13.897 -19.625 -29.123 1.00 74.44 395 ASN A N 1
ATOM 3304 C CA . ASN A 1 395 ? -14.370 -19.559 -27.740 1.00 74.44 395 ASN A CA 1
ATOM 3305 C C . ASN A 1 395 ? -15.901 -19.674 -27.634 1.00 74.44 395 ASN A C 1
ATOM 3307 O O . ASN A 1 395 ? -16.404 -20.318 -26.716 1.00 74.44 395 ASN A O 1
ATOM 3311 N N . GLU A 1 396 ? -16.660 -19.076 -28.556 1.00 76.00 396 GLU A N 1
ATOM 3312 C CA . GLU A 1 396 ? -18.121 -19.228 -28.613 1.00 76.00 396 GLU A CA 1
ATOM 3313 C C . GLU A 1 396 ? -18.553 -20.666 -28.926 1.00 76.00 396 GLU A C 1
ATOM 3315 O O . GLU A 1 396 ? -19.532 -21.152 -28.355 1.00 76.00 396 GLU A O 1
ATOM 3320 N N . LEU A 1 397 ? -17.826 -21.363 -29.803 1.00 76.94 397 LEU A N 1
ATOM 3321 C CA . LEU A 1 397 ? -18.076 -22.771 -30.120 1.00 76.94 397 LEU A CA 1
ATOM 3322 C C . LEU A 1 397 ? -17.740 -23.682 -28.933 1.00 76.94 397 LEU A C 1
ATOM 3324 O O . LEU A 1 397 ? -18.569 -24.511 -28.560 1.00 76.94 397 LEU A O 1
ATOM 3328 N N . ALA A 1 398 ? -16.601 -23.462 -28.271 1.00 70.38 398 ALA A N 1
ATOM 3329 C CA . ALA A 1 398 ? -16.221 -24.190 -27.059 1.00 70.38 398 ALA A CA 1
ATOM 3330 C C . ALA A 1 398 ? -17.240 -23.988 -25.920 1.00 70.38 398 ALA A C 1
ATOM 3332 O O . ALA A 1 398 ? -17.577 -24.926 -25.200 1.00 70.38 398 ALA A O 1
ATOM 3333 N N . LEU A 1 399 ? -17.805 -22.782 -25.786 1.00 65.75 399 LEU A N 1
ATOM 3334 C CA . LEU A 1 399 ? -18.867 -22.497 -24.815 1.00 65.75 399 LEU A CA 1
ATOM 3335 C C . LEU A 1 399 ? -20.164 -23.253 -25.124 1.00 65.75 399 LEU A C 1
ATOM 3337 O O . LEU A 1 399 ? -20.793 -23.779 -24.207 1.00 65.75 399 LEU A O 1
ATOM 3341 N N . LYS A 1 400 ? -20.560 -23.338 -26.399 1.00 68.00 400 LYS A N 1
ATOM 3342 C CA . LYS A 1 400 ? -21.723 -24.137 -26.822 1.00 68.00 400 LYS A CA 1
ATOM 3343 C C . LYS A 1 400 ? -21.504 -25.629 -26.557 1.00 68.00 400 LYS A C 1
ATOM 3345 O O . LYS A 1 400 ? -22.443 -26.322 -26.171 1.00 68.00 400 LYS A O 1
ATOM 3350 N N . GLU A 1 401 ? -20.272 -26.114 -26.689 1.00 67.31 401 GLU A N 1
ATOM 3351 C CA . GLU A 1 401 ? -19.904 -27.501 -26.390 1.00 67.31 401 GLU A CA 1
ATOM 3352 C C . GLU A 1 401 ? -19.933 -27.814 -24.879 1.00 67.31 401 GLU A C 1
ATOM 3354 O O . GLU A 1 401 ? -20.437 -28.854 -24.459 1.00 67.31 401 GLU A O 1
ATOM 3359 N N . ILE A 1 402 ? -19.482 -26.882 -24.031 1.00 65.44 402 ILE A N 1
ATOM 3360 C CA . ILE A 1 402 ? -19.554 -27.009 -22.562 1.00 65.44 402 ILE A CA 1
ATOM 3361 C C . ILE A 1 402 ? -21.011 -26.968 -22.069 1.00 65.44 402 ILE A C 1
ATOM 3363 O O . ILE A 1 402 ? -21.382 -27.712 -21.160 1.00 65.44 402 ILE A O 1
ATOM 3367 N N . HIS A 1 403 ? -21.855 -26.139 -22.693 1.00 59.69 403 HIS A N 1
ATOM 3368 C CA . HIS A 1 403 ? -23.294 -26.102 -22.416 1.00 59.69 403 HIS A CA 1
ATOM 3369 C C . HIS A 1 403 ? -24.022 -27.386 -22.852 1.00 59.69 403 HIS A C 1
ATOM 3371 O O . HIS A 1 403 ? -24.955 -27.806 -22.174 1.00 59.69 403 HIS A O 1
ATOM 3377 N N . THR A 1 404 ? -23.601 -28.023 -23.949 1.00 58.81 404 THR A N 1
ATOM 3378 C CA . THR A 1 404 ? -24.224 -29.259 -24.467 1.00 58.81 404 THR A CA 1
ATOM 3379 C C . THR A 1 404 ? -23.735 -30.527 -23.763 1.00 58.81 404 THR A C 1
ATOM 3381 O O . THR A 1 404 ? -24.507 -31.473 -23.641 1.00 58.81 404 THR A O 1
ATOM 3384 N N . LYS A 1 405 ? -22.511 -30.543 -23.214 1.00 57.38 405 LYS A N 1
ATOM 3385 C CA . LYS A 1 405 ? -21.971 -31.662 -22.410 1.00 57.38 405 LYS A CA 1
ATOM 3386 C C . LYS A 1 405 ? -22.465 -31.712 -20.953 1.00 57.38 405 LYS A C 1
ATOM 3388 O O . LYS A 1 405 ? -21.958 -32.508 -20.171 1.00 57.38 405 LYS A O 1
ATOM 3393 N N . GLY A 1 406 ? -23.447 -30.893 -20.565 1.00 51.56 406 GLY A N 1
ATOM 3394 C CA . GLY A 1 406 ? -24.115 -31.007 -19.258 1.00 51.56 406 GLY A CA 1
ATOM 3395 C C . GLY A 1 406 ? -23.276 -30.599 -18.037 1.00 51.56 406 GLY A C 1
ATOM 3396 O O . GLY A 1 406 ? -23.676 -30.873 -16.910 1.00 51.56 406 GLY A O 1
ATOM 3397 N N . LEU A 1 407 ? -22.135 -29.920 -18.216 1.00 53.16 407 LEU A N 1
ATOM 3398 C CA . LEU A 1 407 ? -21.295 -29.474 -17.090 1.00 53.16 407 LEU A CA 1
ATOM 3399 C C . LEU A 1 407 ? -21.896 -28.267 -16.340 1.00 53.16 407 LEU A C 1
ATOM 3401 O O . LEU A 1 407 ? -21.545 -27.995 -15.195 1.00 53.16 407 LEU A O 1
ATOM 3405 N N . LEU A 1 408 ? -22.837 -27.555 -16.966 1.00 53.84 408 LEU A N 1
ATOM 3406 C CA . LEU A 1 408 ? -23.622 -26.486 -16.347 1.00 53.84 408 LEU A CA 1
ATOM 3407 C C . LEU A 1 408 ? -24.955 -27.036 -15.833 1.00 53.84 408 LEU A C 1
ATOM 3409 O O . LEU A 1 408 ? -26.031 -26.636 -16.274 1.00 53.84 408 LEU A O 1
ATOM 3413 N N . ASN A 1 409 ? -24.882 -27.954 -14.870 1.00 53.19 409 ASN A N 1
ATOM 3414 C CA . ASN A 1 409 ? -26.043 -28.267 -14.050 1.00 53.19 409 ASN A CA 1
ATOM 3415 C C . ASN A 1 409 ? -26.457 -26.999 -13.287 1.00 53.19 409 ASN A C 1
ATOM 3417 O O . ASN A 1 409 ? -25.657 -26.387 -12.577 1.00 53.19 409 ASN A O 1
ATOM 3421 N N . VAL A 1 410 ? -27.737 -26.635 -13.389 1.00 53.84 410 VAL A N 1
ATOM 3422 C CA . VAL A 1 410 ? -28.389 -25.501 -12.697 1.00 53.84 410 VAL A CA 1
ATOM 3423 C C . VAL A 1 410 ? -28.174 -25.541 -11.162 1.00 53.84 410 VAL A C 1
ATOM 3425 O O . VAL A 1 410 ? -28.310 -24.526 -10.481 1.00 53.84 410 VAL A O 1
ATOM 3428 N N . SER A 1 411 ? -27.732 -26.691 -10.638 1.00 53.72 411 SER A N 1
ATOM 3429 C CA . SER A 1 411 ? -27.431 -26.998 -9.236 1.00 53.72 411 SER A CA 1
ATOM 3430 C C . SER A 1 411 ? -26.071 -26.507 -8.692 1.00 53.72 411 SER A C 1
ATOM 3432 O O . SER A 1 411 ? -25.829 -26.673 -7.497 1.00 53.72 411 SER A O 1
ATOM 3434 N N . SER A 1 412 ? -25.159 -25.935 -9.490 1.00 59.62 412 SER A N 1
ATOM 3435 C CA . SER A 1 412 ? -23.875 -25.436 -8.948 1.00 59.62 412 SER A CA 1
ATOM 3436 C C . SER A 1 412 ? -24.090 -24.201 -8.059 1.00 59.62 412 SER A C 1
ATOM 3438 O O . SER A 1 412 ? -24.812 -23.279 -8.454 1.00 59.62 412 SER A O 1
ATOM 3440 N N . THR A 1 413 ? -23.440 -24.133 -6.896 1.00 67.94 413 THR A N 1
ATOM 3441 C CA . THR A 1 413 ? -23.544 -22.987 -5.975 1.00 67.94 413 THR A CA 1
ATOM 3442 C C . THR A 1 413 ? -23.144 -21.676 -6.669 1.00 67.94 413 THR A C 1
ATOM 3444 O O . THR A 1 413 ? -22.296 -21.657 -7.563 1.00 67.94 413 THR A O 1
ATOM 3447 N N . VAL A 1 414 ? -23.762 -20.551 -6.281 1.00 73.44 414 VAL A N 1
ATOM 3448 C CA . VAL A 1 414 ? -23.518 -19.219 -6.886 1.00 73.44 414 VAL A CA 1
ATOM 3449 C C . VAL A 1 414 ? -22.020 -18.897 -6.958 1.00 73.44 414 VAL A C 1
ATOM 3451 O O . VAL A 1 414 ? -21.549 -18.387 -7.972 1.00 73.44 414 VAL A O 1
ATOM 3454 N N . HIS A 1 415 ? -21.265 -19.283 -5.928 1.00 68.62 415 HIS A N 1
ATOM 3455 C CA . HIS A 1 415 ? -19.818 -19.110 -5.852 1.00 68.62 415 HIS A CA 1
ATOM 3456 C C . HIS A 1 415 ? -19.060 -19.818 -6.991 1.00 68.62 415 HIS A C 1
ATOM 3458 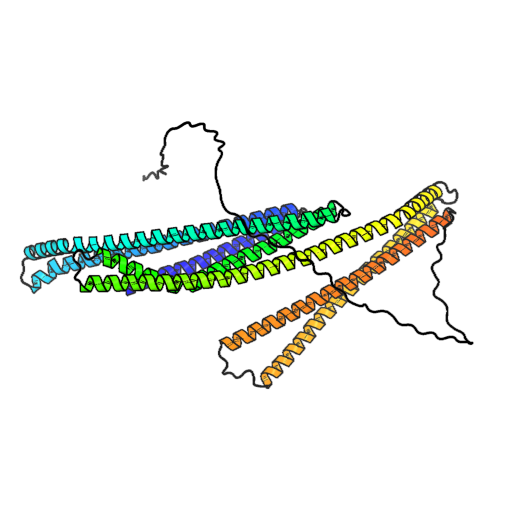O O . HIS A 1 415 ? -18.223 -19.199 -7.642 1.00 68.62 415 HIS A O 1
ATOM 3464 N N . GLN A 1 416 ? -19.400 -21.068 -7.319 1.00 73.88 416 GLN A N 1
ATOM 3465 C CA . GLN A 1 416 ? -18.754 -21.803 -8.416 1.00 73.88 416 GLN A CA 1
ATOM 3466 C C . GLN A 1 416 ? -19.016 -21.155 -9.780 1.00 73.88 416 GLN A C 1
ATOM 3468 O O . GLN A 1 416 ? -18.119 -21.098 -10.620 1.00 73.88 416 GLN A O 1
ATOM 3473 N N . ARG A 1 417 ? -20.215 -20.599 -9.997 1.00 75.38 417 ARG A N 1
ATOM 3474 C CA . ARG A 1 417 ? -20.523 -19.856 -11.231 1.00 75.38 417 ARG A CA 1
ATOM 3475 C C . ARG A 1 417 ? -19.704 -18.575 -11.344 1.00 75.38 417 ARG A C 1
ATOM 3477 O O . ARG A 1 417 ? -19.222 -18.266 -12.430 1.00 75.38 417 ARG A O 1
ATOM 3484 N N . VAL A 1 418 ? -19.527 -17.853 -10.238 1.00 74.75 418 VAL A N 1
ATOM 3485 C CA . VAL A 1 418 ? -18.708 -16.634 -10.203 1.00 74.75 418 VAL A CA 1
ATOM 3486 C C . VAL A 1 418 ? -17.240 -16.959 -10.481 1.00 74.75 418 VAL A C 1
ATOM 3488 O O . VAL A 1 418 ? -16.645 -16.318 -11.342 1.00 74.75 418 VAL A O 1
ATOM 3491 N N . VAL A 1 419 ? -16.683 -17.995 -9.849 1.00 74.81 419 VAL A N 1
ATOM 3492 C CA . VAL A 1 419 ? -15.289 -18.426 -10.070 1.00 74.81 419 VAL A CA 1
ATOM 3493 C C . VAL A 1 419 ? -15.064 -18.881 -11.516 1.00 74.81 419 VAL A C 1
ATOM 3495 O O . VAL A 1 419 ? -14.083 -18.493 -12.145 1.00 74.81 419 VAL A O 1
ATOM 3498 N N . LEU A 1 420 ? -15.998 -19.635 -12.101 1.00 77.31 420 LEU A N 1
ATOM 3499 C CA . LEU A 1 420 ? -15.903 -20.045 -13.507 1.00 77.31 420 LEU A CA 1
ATOM 3500 C C . LEU A 1 420 ? -15.984 -18.854 -14.475 1.00 77.31 420 LEU A C 1
ATOM 3502 O O . LEU A 1 420 ? -15.250 -18.819 -15.463 1.00 77.31 420 LEU A O 1
ATOM 3506 N N . GLN A 1 421 ? -16.835 -17.859 -14.198 1.00 76.25 421 GLN A N 1
ATOM 3507 C CA . GLN A 1 421 ? -16.893 -16.631 -15.000 1.00 76.25 421 GLN A CA 1
ATOM 3508 C C . GLN A 1 421 ? -15.622 -15.789 -14.850 1.00 76.25 421 GLN A C 1
ATOM 3510 O O . GLN A 1 421 ? -15.123 -15.271 -15.847 1.00 76.25 421 GLN A O 1
ATOM 3515 N N . GLN A 1 422 ? -15.058 -15.694 -13.644 1.00 79.19 422 GLN A N 1
ATOM 3516 C CA . GLN A 1 422 ? -13.773 -15.029 -13.417 1.00 79.19 422 GLN A CA 1
ATOM 3517 C C . GLN A 1 422 ? -12.654 -15.709 -14.207 1.00 79.19 422 GLN A C 1
ATOM 3519 O O . GLN A 1 422 ? -11.970 -15.042 -14.980 1.00 79.19 422 GLN A O 1
ATOM 3524 N N . ASN A 1 423 ? -12.531 -17.034 -14.111 1.00 79.06 423 ASN A N 1
ATOM 3525 C CA . ASN A 1 423 ? -11.528 -17.801 -14.855 1.00 79.06 423 ASN A CA 1
ATOM 3526 C C . ASN A 1 423 ? -11.694 -17.643 -16.374 1.00 79.06 423 ASN A C 1
ATOM 3528 O O . ASN A 1 423 ? -10.711 -17.513 -17.099 1.00 79.06 423 ASN A O 1
ATOM 3532 N N . LYS A 1 424 ? -12.937 -17.573 -16.866 1.00 81.50 424 LYS A N 1
ATOM 3533 C CA . LYS A 1 424 ? -13.234 -17.291 -18.275 1.00 81.50 424 LYS A CA 1
ATOM 3534 C C . LYS A 1 424 ? -12.763 -15.898 -18.699 1.00 81.50 424 LYS A C 1
ATOM 3536 O O . LYS A 1 424 ? -12.171 -15.758 -19.768 1.00 81.50 424 LYS A O 1
ATOM 3541 N N . ILE A 1 425 ? -13.032 -14.872 -17.891 1.00 81.75 425 ILE A N 1
ATOM 3542 C CA . ILE A 1 425 ? -12.607 -13.494 -18.174 1.00 81.75 425 ILE A CA 1
ATOM 3543 C C . ILE A 1 425 ? -11.077 -13.399 -18.163 1.00 81.75 425 ILE A C 1
ATOM 3545 O O . ILE A 1 425 ? -10.506 -12.787 -19.065 1.00 81.75 425 ILE A O 1
ATOM 3549 N N . LEU A 1 426 ? -10.417 -14.050 -17.201 1.00 82.00 426 LEU A N 1
ATOM 3550 C CA . LEU A 1 426 ? -8.957 -14.104 -17.109 1.00 82.00 426 LEU A CA 1
ATOM 3551 C C . LEU A 1 426 ? -8.340 -14.791 -18.332 1.00 82.00 426 LEU A C 1
ATOM 3553 O O . LEU A 1 426 ? -7.499 -14.192 -18.996 1.00 82.00 426 LEU A O 1
ATOM 3557 N N . ALA A 1 427 ? -8.836 -15.967 -18.724 1.00 80.62 427 ALA A N 1
ATOM 3558 C CA . ALA A 1 427 ? -8.355 -16.669 -19.915 1.00 80.62 427 ALA A CA 1
ATOM 3559 C C . ALA A 1 427 ? -8.564 -15.849 -21.206 1.00 80.62 427 ALA A C 1
ATOM 3561 O O . ALA A 1 427 ? -7.695 -15.803 -22.079 1.00 80.62 427 ALA A O 1
ATOM 3562 N N . GLN A 1 428 ? -9.695 -15.143 -21.335 1.00 82.81 428 GLN A N 1
ATOM 3563 C CA . GLN A 1 428 ? -9.933 -14.230 -22.461 1.00 82.81 428 GLN A CA 1
ATOM 3564 C C . GLN A 1 428 ? -8.978 -13.033 -22.455 1.00 82.81 428 GLN A C 1
ATOM 3566 O O . GLN A 1 428 ? -8.543 -12.582 -23.519 1.00 82.81 428 GLN A O 1
ATOM 3571 N N . PHE A 1 429 ? -8.662 -12.502 -21.276 1.00 83.88 429 PHE A N 1
ATOM 3572 C CA . PHE A 1 429 ? -7.714 -11.411 -21.123 1.00 83.88 429 PHE A CA 1
ATOM 3573 C C . PHE A 1 429 ? -6.295 -11.855 -21.493 1.00 83.88 429 PHE A C 1
ATOM 3575 O O . PHE A 1 429 ? -5.670 -11.208 -22.333 1.00 83.88 429 PHE A O 1
ATOM 3582 N N . GLU A 1 430 ? -5.822 -12.982 -20.961 1.00 86.19 430 GLU A N 1
ATOM 3583 C CA . GLU A 1 430 ? -4.518 -13.577 -21.286 1.00 86.19 430 GLU A CA 1
ATOM 3584 C C . GLU A 1 430 ? -4.368 -13.815 -22.791 1.00 86.19 430 GLU A C 1
ATOM 3586 O O . GLU A 1 430 ? -3.391 -13.385 -23.407 1.00 86.19 430 GLU A O 1
ATOM 3591 N N . LEU A 1 431 ? -5.392 -14.392 -23.423 1.00 85.06 431 LEU A N 1
ATOM 3592 C CA . LEU A 1 431 ? -5.420 -14.630 -24.863 1.00 85.06 431 LEU A CA 1
ATOM 3593 C C . LEU A 1 431 ? -5.300 -13.334 -25.679 1.00 85.06 431 LEU A C 1
ATOM 3595 O O . LEU A 1 431 ? -4.567 -13.278 -26.670 1.00 85.06 431 LEU A O 1
ATOM 3599 N N . ARG A 1 432 ? -6.001 -12.269 -25.266 1.00 83.44 432 ARG A N 1
ATOM 3600 C CA . ARG A 1 432 ? -5.914 -10.947 -25.909 1.00 83.44 432 ARG A CA 1
ATOM 3601 C C . ARG A 1 432 ? -4.535 -10.320 -25.725 1.00 83.44 432 ARG A C 1
ATOM 3603 O O . ARG A 1 432 ? -4.034 -9.700 -26.667 1.00 83.44 432 ARG A O 1
ATOM 3610 N N . GLN A 1 433 ? -3.921 -10.480 -24.553 1.00 84.25 433 GLN A N 1
ATOM 3611 C CA . GLN A 1 433 ? -2.562 -9.994 -24.309 1.00 84.25 433 GLN A CA 1
ATOM 3612 C C . GLN A 1 433 ? -1.539 -10.745 -25.157 1.00 84.25 433 GLN A C 1
ATOM 3614 O O . GLN A 1 433 ? -0.663 -10.113 -25.747 1.00 84.25 433 GLN A O 1
ATOM 3619 N N . GLN A 1 434 ? -1.704 -12.056 -25.318 1.00 88.50 434 GLN A N 1
ATOM 3620 C CA . GLN A 1 434 ? -0.832 -12.865 -26.159 1.00 88.50 434 GLN A CA 1
ATOM 3621 C C . GLN A 1 434 ? -0.910 -12.444 -27.635 1.00 88.50 434 GLN A C 1
ATOM 3623 O O . GLN A 1 434 ? 0.118 -12.163 -28.251 1.00 88.50 434 GLN A O 1
ATOM 3628 N N . ILE A 1 435 ? -2.121 -12.278 -28.187 1.00 87.81 435 ILE A N 1
ATOM 3629 C CA . ILE A 1 435 ? -2.311 -11.778 -29.563 1.00 87.81 435 ILE A CA 1
ATOM 3630 C C . ILE A 1 435 ? -1.713 -10.371 -29.721 1.00 87.81 435 ILE A C 1
ATOM 3632 O O . ILE A 1 435 ? -1.091 -10.057 -30.740 1.00 87.81 435 ILE A O 1
ATOM 3636 N N . ARG A 1 436 ? -1.867 -9.503 -28.709 1.00 86.69 436 ARG A N 1
ATOM 3637 C CA . ARG A 1 436 ? -1.268 -8.162 -28.710 1.00 86.69 436 ARG A CA 1
ATOM 3638 C C . ARG A 1 436 ? 0.256 -8.245 -28.757 1.00 86.69 436 ARG A C 1
ATOM 3640 O O . ARG A 1 436 ? 0.851 -7.567 -29.594 1.00 86.69 436 ARG A O 1
ATOM 3647 N N . LEU A 1 437 ? 0.870 -9.062 -27.907 1.00 88.31 437 LEU A N 1
ATOM 3648 C CA . LEU A 1 437 ? 2.317 -9.245 -27.852 1.00 88.31 437 LEU A CA 1
ATOM 3649 C C . LEU A 1 437 ? 2.865 -9.797 -29.175 1.00 88.31 437 LEU A C 1
ATOM 3651 O O . LEU A 1 437 ? 3.825 -9.252 -29.714 1.00 88.31 437 LEU A O 1
ATOM 3655 N N . GLU A 1 438 ? 2.230 -10.825 -29.736 1.00 88.62 438 GLU A N 1
ATOM 3656 C CA . GLU A 1 438 ? 2.611 -11.409 -31.027 1.00 88.62 438 GLU A CA 1
ATOM 3657 C C . GLU A 1 438 ? 2.500 -10.392 -32.170 1.00 88.62 438 GLU A C 1
ATOM 3659 O O . GLU A 1 438 ? 3.428 -10.270 -32.971 1.00 88.62 438 GLU A O 1
ATOM 3664 N N . SER A 1 439 ? 1.430 -9.587 -32.201 1.00 87.62 439 SER A N 1
ATOM 3665 C CA . SER A 1 439 ? 1.274 -8.519 -33.201 1.00 87.62 439 SER A CA 1
ATOM 3666 C C . SER A 1 439 ? 2.366 -7.449 -33.094 1.00 87.62 439 SER A C 1
ATOM 3668 O O . SER A 1 439 ? 2.834 -6.930 -34.107 1.00 87.62 439 SER A O 1
ATOM 3670 N N . LEU A 1 440 ? 2.816 -7.134 -31.873 1.00 87.06 440 LEU A N 1
ATOM 3671 C CA . LEU A 1 440 ? 3.909 -6.189 -31.647 1.00 87.06 440 LEU A CA 1
ATOM 3672 C C . LEU A 1 440 ? 5.254 -6.769 -32.092 1.00 87.06 440 LEU A C 1
ATOM 3674 O O . LEU A 1 440 ? 6.030 -6.055 -32.722 1.00 87.06 440 LEU A O 1
ATOM 3678 N N . LYS A 1 441 ? 5.507 -8.058 -31.834 1.00 90.31 441 LYS A N 1
ATOM 3679 C CA . LYS A 1 441 ? 6.705 -8.757 -32.325 1.00 90.31 441 LYS A CA 1
ATOM 3680 C C . LYS A 1 441 ? 6.758 -8.766 -33.855 1.00 90.31 441 LYS A C 1
ATOM 3682 O O . LYS A 1 441 ? 7.781 -8.404 -34.427 1.00 90.31 441 LYS A O 1
ATOM 3687 N N . GLN A 1 442 ? 5.652 -9.106 -34.518 1.00 88.50 442 GLN A N 1
ATOM 3688 C CA . GLN A 1 442 ? 5.563 -9.087 -35.984 1.00 88.50 442 GLN A CA 1
ATOM 3689 C C . GLN A 1 442 ? 5.740 -7.675 -36.557 1.00 88.50 442 GLN A C 1
ATOM 3691 O O . GLN A 1 442 ? 6.472 -7.500 -37.528 1.00 88.50 442 GLN A O 1
ATOM 3696 N N . LYS A 1 443 ? 5.147 -6.656 -35.919 1.00 90.06 443 LYS A N 1
ATOM 3697 C CA . LYS A 1 443 ? 5.340 -5.247 -36.293 1.00 90.06 443 LYS A CA 1
ATOM 3698 C C . LYS A 1 443 ? 6.801 -4.816 -36.177 1.00 90.06 443 LYS A C 1
ATOM 3700 O O . LYS A 1 443 ? 7.295 -4.134 -37.067 1.00 90.06 443 LYS A O 1
ATOM 3705 N N . LEU A 1 444 ? 7.486 -5.203 -35.102 1.00 91.00 444 LEU A N 1
ATOM 3706 C CA . LEU A 1 444 ? 8.899 -4.881 -34.906 1.00 91.00 444 LEU A CA 1
ATOM 3707 C C . LEU A 1 444 ? 9.773 -5.523 -35.991 1.00 91.00 444 LEU A C 1
ATOM 3709 O O . LEU A 1 444 ? 10.579 -4.829 -36.603 1.00 91.00 444 LEU A O 1
ATOM 3713 N N . LEU A 1 445 ? 9.577 -6.817 -36.264 1.00 90.44 445 LEU A N 1
ATOM 3714 C CA . LEU A 1 445 ? 10.329 -7.542 -37.294 1.00 90.44 445 LEU A CA 1
ATOM 3715 C C . LEU A 1 445 ? 10.087 -6.966 -38.693 1.00 90.44 445 LEU A C 1
ATOM 3717 O O . LEU A 1 445 ? 11.037 -6.732 -39.434 1.00 90.44 445 LEU A O 1
ATOM 3721 N N . GLY A 1 446 ? 8.832 -6.676 -39.040 1.00 87.81 446 GLY A N 1
ATOM 3722 C CA . GLY A 1 446 ? 8.486 -6.092 -40.333 1.00 87.81 446 GLY A CA 1
ATOM 3723 C C . GLY A 1 446 ? 9.046 -4.682 -40.531 1.00 87.81 446 GLY A C 1
ATOM 3724 O O . GLY A 1 446 ? 9.570 -4.374 -41.600 1.00 87.81 446 GLY A O 1
ATOM 3725 N N . LEU A 1 447 ? 9.011 -3.841 -39.490 1.00 89.56 447 LEU A N 1
ATOM 3726 C CA . LEU A 1 447 ? 9.650 -2.521 -39.521 1.00 89.56 447 LEU A CA 1
ATOM 3727 C C . LEU A 1 447 ? 11.173 -2.622 -39.619 1.00 89.56 447 LEU A C 1
ATOM 3729 O O . LEU A 1 447 ? 11.770 -1.830 -40.337 1.00 89.56 447 LEU A O 1
ATOM 3733 N N . HIS A 1 448 ? 11.792 -3.601 -38.956 1.00 88.94 448 HIS A N 1
ATOM 3734 C CA . HIS A 1 448 ? 13.226 -3.844 -39.078 1.00 88.94 448 HIS A CA 1
ATOM 3735 C C . HIS A 1 448 ? 13.601 -4.249 -40.510 1.00 88.94 448 HIS A C 1
ATOM 3737 O O . HIS A 1 448 ? 14.517 -3.669 -41.078 1.00 88.94 448 HIS A O 1
ATOM 3743 N N . CYS A 1 449 ? 12.870 -5.180 -41.134 1.00 90.12 449 CYS A N 1
ATOM 3744 C CA . CYS A 1 449 ? 13.107 -5.568 -42.530 1.00 90.12 449 CYS A CA 1
ATOM 3745 C C . CYS A 1 449 ? 12.931 -4.393 -43.507 1.00 90.12 449 CYS A C 1
ATOM 3747 O O . CYS A 1 449 ? 13.748 -4.213 -44.409 1.00 90.12 449 CYS A O 1
ATOM 3749 N N . LEU A 1 450 ? 11.891 -3.571 -43.324 1.00 90.88 450 LEU A N 1
ATOM 3750 C CA . LEU A 1 450 ? 11.684 -2.368 -44.137 1.00 90.88 450 LEU A CA 1
ATOM 3751 C C . LEU A 1 450 ? 12.771 -1.312 -43.899 1.00 90.88 450 LEU A C 1
ATOM 3753 O O . LEU A 1 450 ? 13.179 -0.651 -44.848 1.00 90.88 450 LEU A O 1
ATOM 3757 N N . GLY A 1 451 ? 13.248 -1.171 -42.660 1.00 88.38 451 GLY A N 1
ATOM 3758 C CA . GLY A 1 451 ? 14.371 -0.303 -42.311 1.00 88.38 451 GLY A CA 1
ATOM 3759 C C . GLY A 1 451 ? 15.662 -0.744 -42.995 1.00 88.38 451 GLY A C 1
ATOM 3760 O O . GLY A 1 451 ? 16.301 0.066 -43.652 1.00 88.38 451 GLY A O 1
ATOM 3761 N N . THR A 1 452 ? 15.982 -2.041 -42.960 1.00 88.19 452 THR A N 1
ATOM 3762 C CA . THR A 1 452 ? 17.163 -2.579 -43.656 1.00 88.19 452 THR A CA 1
ATOM 3763 C C . THR A 1 452 ? 17.071 -2.436 -45.176 1.00 88.19 452 THR A C 1
ATOM 3765 O O . THR A 1 452 ? 18.079 -2.210 -45.836 1.00 88.19 452 THR A O 1
ATOM 3768 N N . GLU A 1 453 ? 15.870 -2.550 -45.751 1.00 89.94 453 GLU A N 1
ATOM 3769 C CA . GLU A 1 453 ? 15.654 -2.329 -47.186 1.00 89.94 453 GLU A CA 1
ATOM 3770 C C . GLU A 1 453 ? 15.851 -0.854 -47.561 1.00 89.94 453 GLU A C 1
ATOM 3772 O O . GLU A 1 453 ? 16.500 -0.559 -48.561 1.00 89.94 453 GLU A O 1
ATOM 3777 N N . LEU A 1 454 ? 15.342 0.071 -46.739 1.00 91.00 454 LEU A N 1
ATOM 3778 C CA . LEU A 1 454 ? 15.572 1.506 -46.905 1.00 91.00 454 LEU A CA 1
ATOM 3779 C C . LEU A 1 454 ? 17.065 1.837 -46.808 1.00 91.00 454 LEU A C 1
ATOM 3781 O O . LEU A 1 454 ? 17.591 2.523 -47.676 1.00 91.00 454 LEU A O 1
ATOM 3785 N N . GLU A 1 455 ? 17.755 1.326 -45.789 1.00 88.06 455 GLU A N 1
ATOM 3786 C CA . GLU A 1 455 ? 19.198 1.518 -45.615 1.00 88.06 455 GLU A CA 1
ATOM 3787 C C . GLU A 1 455 ? 19.991 1.011 -46.824 1.00 88.06 455 GLU A C 1
ATOM 3789 O O . GLU A 1 455 ? 20.903 1.695 -47.285 1.00 88.06 455 GLU A O 1
ATOM 3794 N N . ASN A 1 456 ? 19.630 -0.150 -47.379 1.00 88.50 456 ASN A N 1
ATOM 3795 C CA . ASN A 1 456 ? 20.275 -0.676 -48.581 1.00 88.50 456 ASN A CA 1
ATOM 3796 C C . ASN A 1 456 ? 20.016 0.212 -49.806 1.00 88.50 456 ASN A C 1
ATOM 3798 O O . ASN A 1 456 ? 20.962 0.518 -50.525 1.00 88.50 456 ASN A O 1
ATOM 3802 N N . GLN A 1 457 ? 18.777 0.669 -50.020 1.00 88.69 457 GLN A N 1
ATOM 3803 C CA . GLN A 1 457 ? 18.427 1.548 -51.146 1.00 88.69 457 GLN A CA 1
ATOM 3804 C C . GLN A 1 457 ? 19.101 2.920 -51.049 1.00 88.69 457 GLN A C 1
ATOM 3806 O O . GLN A 1 457 ? 19.576 3.445 -52.052 1.00 88.69 457 GLN A O 1
ATOM 3811 N N . LEU A 1 458 ? 19.179 3.489 -49.844 1.00 88.69 458 LEU A N 1
ATOM 3812 C CA . LEU A 1 458 ? 19.901 4.736 -49.597 1.00 88.69 458 LEU A CA 1
ATOM 3813 C C . LEU A 1 458 ? 21.404 4.557 -49.825 1.00 88.69 458 LEU A C 1
ATOM 3815 O O . LEU A 1 458 ? 22.024 5.401 -50.464 1.00 88.69 458 LEU A O 1
ATOM 3819 N N . ARG A 1 459 ? 21.978 3.439 -49.367 1.00 85.75 459 ARG A N 1
ATOM 3820 C CA . ARG A 1 459 ? 23.395 3.119 -49.576 1.00 85.75 459 ARG A CA 1
ATOM 3821 C C . ARG A 1 459 ? 23.724 2.902 -51.055 1.00 85.75 459 ARG A C 1
ATOM 3823 O O . ARG A 1 459 ? 24.786 3.323 -51.498 1.00 85.75 459 ARG A O 1
ATOM 3830 N N . GLU A 1 460 ? 22.839 2.263 -51.819 1.00 87.69 460 GLU A N 1
ATOM 3831 C CA . GLU A 1 460 ? 22.992 2.106 -53.272 1.00 87.69 460 GLU A CA 1
ATOM 3832 C C . GLU A 1 460 ? 22.908 3.456 -53.992 1.00 87.69 460 GLU A C 1
ATOM 3834 O O . GLU A 1 460 ? 23.809 3.775 -54.759 1.00 87.69 460 GLU A O 1
ATOM 3839 N N . ALA A 1 461 ? 21.917 4.295 -53.671 1.00 86.19 461 ALA A N 1
ATOM 3840 C CA . ALA A 1 461 ? 21.794 5.635 -54.251 1.00 86.19 461 ALA A CA 1
ATOM 3841 C C . ALA A 1 461 ? 22.997 6.538 -53.919 1.00 86.19 461 ALA A C 1
ATOM 3843 O O . ALA A 1 461 ? 23.472 7.292 -54.767 1.00 86.19 461 ALA A O 1
ATOM 3844 N N . GLU A 1 462 ? 23.517 6.449 -52.693 1.00 84.69 462 GLU A N 1
ATOM 3845 C CA . GLU A 1 462 ? 24.730 7.157 -52.281 1.00 84.69 462 GLU A CA 1
ATOM 3846 C C . GLU A 1 462 ? 25.962 6.641 -53.039 1.00 84.69 462 GLU A C 1
ATOM 3848 O O . GLU A 1 462 ? 26.781 7.430 -53.510 1.00 84.69 462 GLU A O 1
ATOM 3853 N N . GLN A 1 463 ? 26.087 5.323 -53.211 1.00 84.06 463 GLN A N 1
ATOM 3854 C CA . GLN A 1 463 ? 27.191 4.720 -53.953 1.00 84.06 463 GLN A CA 1
ATOM 3855 C C . GLN A 1 463 ? 27.146 5.071 -55.448 1.00 84.06 463 GLN A C 1
ATOM 3857 O O . GLN A 1 463 ? 28.194 5.363 -56.029 1.00 84.06 463 GLN A O 1
ATOM 3862 N N . ASP A 1 464 ? 25.958 5.098 -56.051 1.00 84.75 464 ASP A N 1
ATOM 3863 C CA . ASP A 1 464 ? 25.747 5.499 -57.441 1.00 84.75 464 ASP A CA 1
ATOM 3864 C C . ASP A 1 464 ? 26.118 6.975 -57.636 1.00 84.75 464 ASP A C 1
ATOM 3866 O O . ASP A 1 464 ? 26.926 7.287 -58.513 1.00 84.75 464 ASP A O 1
ATOM 3870 N N . PHE A 1 465 ? 25.657 7.865 -56.748 1.00 85.06 465 PHE A N 1
ATOM 3871 C CA . PHE A 1 465 ? 26.031 9.284 -56.749 1.00 85.06 465 PHE A CA 1
ATOM 3872 C C . PHE A 1 465 ? 27.547 9.492 -56.633 1.00 85.06 465 PHE A C 1
ATOM 3874 O O . PHE A 1 465 ? 28.137 10.231 -57.422 1.00 85.06 465 PHE A O 1
ATOM 3881 N N . VAL A 1 466 ? 28.198 8.810 -55.684 1.00 83.06 466 VAL A N 1
ATOM 3882 C CA . VAL A 1 466 ? 29.656 8.882 -55.489 1.00 83.06 466 VAL A CA 1
ATOM 3883 C C . VAL A 1 466 ? 30.402 8.346 -56.714 1.00 83.06 466 VAL A C 1
ATOM 3885 O O . VAL A 1 466 ? 31.425 8.909 -57.105 1.00 83.06 466 VAL A O 1
ATOM 3888 N N . SER A 1 467 ? 29.895 7.287 -57.350 1.00 81.62 467 SER A N 1
ATOM 3889 C CA . SER A 1 467 ? 30.516 6.712 -58.544 1.00 81.62 467 SER A CA 1
ATOM 3890 C C . SER A 1 467 ? 30.404 7.626 -59.768 1.00 81.62 467 SER A C 1
ATOM 3892 O O . SER A 1 467 ? 31.394 7.820 -60.473 1.00 81.62 467 SER A O 1
ATOM 3894 N N . GLU A 1 468 ? 29.246 8.254 -59.985 1.00 81.12 468 GLU A N 1
ATOM 3895 C CA . GLU A 1 468 ? 29.038 9.223 -61.064 1.00 81.12 468 GLU A CA 1
ATOM 3896 C C . GLU A 1 468 ? 29.866 10.493 -60.838 1.00 81.12 468 GLU A C 1
ATOM 3898 O O . GLU A 1 468 ? 30.480 11.006 -61.777 1.00 81.12 468 GLU A O 1
ATOM 3903 N N . LEU A 1 469 ? 29.963 10.958 -59.588 1.00 81.12 469 LEU A N 1
ATOM 3904 C CA . LEU A 1 469 ? 30.809 12.089 -59.222 1.00 81.12 469 LEU A CA 1
ATOM 3905 C C . LEU A 1 469 ? 32.293 11.784 -59.479 1.00 81.12 469 LEU A C 1
ATOM 3907 O O . LEU A 1 469 ? 32.976 12.595 -60.095 1.00 81.12 469 LEU A O 1
ATOM 3911 N N . ALA A 1 470 ? 32.778 10.598 -59.102 1.00 76.75 470 ALA A N 1
ATOM 3912 C CA . ALA A 1 470 ? 34.157 10.171 -59.355 1.00 76.75 470 ALA A CA 1
ATOM 3913 C C . ALA A 1 470 ? 34.489 10.015 -60.848 1.00 76.75 470 ALA A C 1
ATOM 3915 O O . ALA A 1 470 ? 35.606 10.322 -61.270 1.00 76.75 470 ALA A O 1
ATOM 3916 N N . VAL A 1 471 ? 33.526 9.590 -61.673 1.00 77.88 471 VAL A N 1
ATOM 3917 C CA . VAL A 1 471 ? 33.688 9.545 -63.137 1.00 77.88 471 VAL A CA 1
ATOM 3918 C C . VAL A 1 471 ? 33.796 10.956 -63.724 1.00 77.88 471 VAL A C 1
ATOM 3920 O O . VAL A 1 471 ? 34.645 11.192 -64.587 1.00 77.88 471 VAL A O 1
ATOM 3923 N N . LEU A 1 472 ? 32.987 11.907 -63.243 1.00 74.75 472 LEU A N 1
ATOM 3924 C CA . LEU A 1 472 ? 33.040 13.310 -63.676 1.00 74.75 472 LEU A CA 1
ATOM 3925 C C . LEU A 1 472 ? 34.358 13.999 -63.293 1.00 74.75 472 LEU A C 1
ATOM 3927 O O . LEU A 1 472 ? 34.847 14.851 -64.036 1.00 74.75 472 LEU A O 1
ATOM 3931 N N . THR A 1 473 ? 34.955 13.613 -62.165 1.00 70.00 473 THR A N 1
ATOM 3932 C CA . THR A 1 473 ? 36.206 14.190 -61.646 1.00 70.00 473 THR A CA 1
ATOM 3933 C C . THR A 1 473 ? 37.455 13.385 -62.013 1.00 70.00 473 THR A C 1
ATOM 3935 O O . THR A 1 473 ? 38.568 13.831 -61.753 1.00 70.00 473 THR A O 1
ATOM 3938 N N . ARG A 1 474 ? 37.292 12.243 -62.701 1.00 68.44 474 ARG A N 1
ATOM 3939 C CA . ARG A 1 474 ? 38.360 11.311 -63.119 1.00 68.44 474 ARG A CA 1
ATOM 3940 C C . ARG A 1 474 ? 39.219 10.786 -61.961 1.00 68.44 474 ARG A C 1
ATOM 3942 O O . ARG A 1 474 ? 40.406 10.511 -62.143 1.00 68.44 474 ARG A O 1
ATOM 3949 N N . VAL A 1 475 ? 38.616 10.585 -60.794 1.00 67.06 475 VAL A N 1
ATOM 3950 C CA . VAL A 1 475 ? 39.284 9.965 -59.643 1.00 67.06 475 VAL A CA 1
ATOM 3951 C C . VAL A 1 475 ? 39.244 8.436 -59.796 1.00 67.06 475 VAL A C 1
ATOM 3953 O O . VAL A 1 475 ? 38.161 7.876 -59.993 1.00 67.06 475 VAL A O 1
ATOM 3956 N N . PRO A 1 476 ? 40.383 7.716 -59.719 1.00 57.09 476 PRO A N 1
ATOM 3957 C CA . PRO A 1 476 ? 40.390 6.259 -59.803 1.00 57.09 476 PRO A CA 1
ATOM 3958 C C . PRO A 1 476 ? 39.605 5.634 -58.642 1.00 57.09 476 PRO A C 1
ATOM 3960 O O . PRO A 1 476 ? 40.036 5.667 -57.491 1.00 57.09 476 PRO A O 1
ATOM 3963 N N . LEU A 1 477 ? 38.465 5.014 -58.948 1.00 55.81 477 LEU A N 1
ATOM 3964 C CA . LEU A 1 477 ? 37.743 4.169 -58.001 1.00 55.81 477 LEU A CA 1
ATOM 3965 C C . LEU A 1 477 ? 38.466 2.824 -57.888 1.00 55.81 477 LEU A C 1
ATOM 3967 O O . LEU A 1 477 ? 38.543 2.063 -58.857 1.00 55.81 477 LEU A O 1
ATOM 3971 N N . THR A 1 478 ? 38.957 2.476 -56.701 1.00 50.69 478 THR A N 1
ATOM 3972 C CA . THR A 1 478 ? 39.347 1.095 -56.401 1.00 50.69 478 THR A CA 1
ATOM 3973 C C . THR A 1 478 ? 38.079 0.242 -56.316 1.00 50.69 478 THR A C 1
ATOM 3975 O O . THR A 1 478 ? 37.463 0.076 -55.266 1.00 50.69 478 THR A O 1
ATOM 3978 N N . VAL A 1 479 ? 37.646 -0.296 -57.460 1.00 42.16 479 VAL A N 1
ATOM 3979 C CA . VAL A 1 479 ? 36.487 -1.192 -57.555 1.00 42.16 479 VAL A CA 1
ATOM 3980 C C . VAL A 1 479 ? 36.776 -2.470 -56.759 1.00 42.16 479 VAL A C 1
ATOM 3982 O O . VAL A 1 479 ? 37.377 -3.419 -57.269 1.00 42.16 479 VAL A O 1
ATOM 3985 N N . LYS A 1 480 ? 36.327 -2.537 -55.500 1.00 43.78 480 LYS A N 1
ATOM 3986 C CA . LYS A 1 480 ? 36.205 -3.812 -54.781 1.00 43.78 480 LYS A CA 1
ATOM 3987 C C . LYS A 1 480 ? 35.137 -4.643 -55.504 1.00 43.78 480 LYS A C 1
ATOM 3989 O O . LYS A 1 480 ? 33.942 -4.384 -55.383 1.00 43.78 480 LYS A O 1
ATOM 3994 N N . LYS A 1 481 ? 35.572 -5.616 -56.313 1.00 32.12 481 LYS A N 1
ATOM 3995 C CA . LYS A 1 481 ? 34.704 -6.560 -57.039 1.00 32.12 481 LYS A CA 1
ATOM 3996 C C . LYS A 1 481 ? 33.704 -7.222 -56.075 1.00 32.12 481 LYS A C 1
ATOM 3998 O O . LYS A 1 481 ? 34.108 -7.983 -55.200 1.00 32.12 481 LYS A O 1
ATOM 4003 N N . LYS A 1 482 ? 32.398 -6.997 -56.280 1.00 35.41 482 LYS A N 1
ATOM 4004 C CA . LYS A 1 482 ? 31.333 -7.854 -55.723 1.00 35.41 482 LYS A CA 1
ATOM 4005 C C . LYS A 1 482 ? 31.490 -9.276 -56.308 1.00 35.41 482 LYS A C 1
ATOM 4007 O O . LYS A 1 482 ? 31.702 -9.393 -57.519 1.00 35.41 482 LYS A O 1
ATOM 4012 N N . PRO A 1 483 ? 31.372 -10.365 -55.522 1.00 33.72 483 PRO A N 1
ATOM 4013 C CA . PRO A 1 483 ? 31.368 -11.714 -56.074 1.00 33.72 483 PRO A CA 1
ATOM 4014 C C . PRO A 1 483 ? 30.039 -11.943 -56.806 1.00 33.72 483 PRO A C 1
ATOM 4016 O O . PRO A 1 483 ? 28.970 -12.025 -56.202 1.00 33.72 483 PRO A O 1
ATOM 4019 N N . SER A 1 484 ? 30.110 -12.003 -58.135 1.00 30.86 484 SER A N 1
ATOM 4020 C CA . SER A 1 484 ? 28.969 -12.284 -59.004 1.00 30.86 484 SER A CA 1
ATOM 4021 C C . SER A 1 484 ? 28.498 -13.728 -58.814 1.00 30.86 484 SER A C 1
ATOM 4023 O O . SER A 1 484 ? 29.232 -14.683 -59.073 1.00 30.86 484 SER A O 1
ATOM 4025 N N . LYS A 1 485 ? 27.249 -13.893 -58.366 1.00 41.53 485 LYS A N 1
ATOM 4026 C CA . LYS A 1 485 ? 26.536 -15.173 -58.357 1.00 41.53 485 LYS A CA 1
ATOM 4027 C C . LYS A 1 485 ? 26.127 -15.531 -59.788 1.00 41.53 485 LYS A C 1
ATOM 4029 O O . LYS A 1 485 ? 25.060 -15.127 -60.242 1.00 41.53 485 LYS A O 1
ATOM 4034 N N . ARG A 1 486 ? 26.935 -16.336 -60.483 1.00 30.33 486 ARG A N 1
ATOM 4035 C CA . ARG A 1 486 ? 26.462 -17.146 -61.619 1.00 30.33 486 ARG A CA 1
ATOM 4036 C C . ARG A 1 486 ? 27.415 -18.305 -61.917 1.00 30.33 486 ARG A C 1
ATOM 4038 O O . ARG A 1 486 ? 28.413 -18.127 -62.601 1.00 30.33 486 ARG A O 1
ATOM 4045 N N . SER A 1 487 ? 27.066 -19.506 -61.465 1.00 29.36 487 SER A N 1
ATOM 4046 C CA . SER A 1 487 ? 27.464 -20.739 -62.152 1.00 29.36 487 SER A CA 1
ATOM 4047 C C . SER A 1 487 ? 26.526 -21.904 -61.808 1.00 29.36 487 SER A C 1
ATOM 4049 O O . SER A 1 487 ? 26.337 -22.287 -60.657 1.00 29.36 487 SER A O 1
ATOM 4051 N N . LYS A 1 488 ? 25.914 -22.449 -62.858 1.00 29.67 488 LYS A N 1
ATOM 4052 C CA . LYS A 1 488 ? 25.406 -23.819 -63.029 1.00 29.67 488 LYS A CA 1
ATOM 4053 C C . LYS A 1 488 ? 25.448 -24.093 -64.548 1.00 29.67 488 LYS A C 1
ATOM 4055 O O . LYS A 1 488 ? 25.324 -23.125 -65.298 1.00 29.67 488 LYS A O 1
ATOM 4060 N N . PRO A 1 489 ? 25.409 -25.349 -65.022 1.00 46.47 489 PRO A N 1
ATOM 4061 C CA . PRO A 1 489 ? 26.136 -26.546 -64.579 1.00 46.47 489 PRO A CA 1
ATOM 4062 C C . PRO A 1 489 ? 26.735 -27.325 -65.787 1.00 46.47 489 PRO A C 1
ATOM 4064 O O . PRO A 1 489 ? 26.265 -27.166 -66.905 1.00 46.47 489 PRO A O 1
ATOM 4067 N N . ALA A 1 490 ? 27.736 -28.181 -65.558 1.00 26.31 490 ALA A N 1
ATOM 4068 C CA . ALA A 1 490 ? 28.154 -29.363 -66.354 1.00 26.31 490 ALA A CA 1
ATOM 4069 C C . ALA A 1 490 ? 29.598 -29.686 -65.925 1.00 26.31 490 ALA A C 1
ATOM 4071 O O . ALA A 1 490 ? 30.399 -28.771 -65.805 1.00 26.31 490 ALA A O 1
ATOM 4072 N N . GLY A 1 491 ? 30.048 -30.899 -65.635 1.00 25.75 491 GLY A N 1
ATOM 4073 C CA . GLY A 1 491 ? 29.512 -32.236 -65.823 1.00 25.75 491 GLY A CA 1
ATOM 4074 C C . GLY A 1 491 ? 30.721 -33.140 -66.083 1.00 25.75 491 GLY A C 1
ATOM 4075 O O . GLY A 1 491 ? 31.364 -32.960 -67.106 1.00 25.75 491 GLY A O 1
ATOM 4076 N N . GLU A 1 492 ? 30.981 -34.078 -65.157 1.00 30.12 492 GLU A N 1
ATOM 4077 C CA . GLU A 1 492 ? 31.793 -35.309 -65.316 1.00 30.12 492 GLU A CA 1
ATOM 4078 C C . GLU A 1 492 ? 33.329 -35.156 -65.509 1.00 30.12 492 GLU A C 1
ATOM 4080 O O . GLU A 1 492 ? 33.784 -34.332 -66.282 1.00 30.12 492 GLU A O 1
ATOM 4085 N N . LYS A 1 493 ? 34.244 -35.904 -64.860 1.00 30.80 493 LYS A N 1
ATOM 4086 C CA . LYS A 1 493 ? 34.218 -37.225 -64.191 1.00 30.80 493 LYS A CA 1
ATOM 4087 C C . LYS A 1 493 ? 35.437 -37.409 -63.245 1.00 30.80 493 LYS A C 1
ATOM 4089 O O . LYS A 1 493 ? 36.529 -36.998 -63.608 1.00 30.80 493 LYS A O 1
ATOM 4094 N N . ALA A 1 494 ? 35.205 -38.124 -62.126 1.00 28.44 494 ALA A N 1
ATOM 4095 C CA . ALA A 1 494 ? 36.019 -39.213 -61.516 1.00 28.44 494 ALA A CA 1
ATOM 4096 C C . ALA A 1 494 ? 37.499 -38.930 -61.090 1.00 28.44 494 ALA A C 1
ATOM 4098 O O . ALA A 1 494 ? 38.280 -38.451 -61.891 1.00 28.44 494 ALA A O 1
ATOM 4099 N N . ASN A 1 495 ? 38.040 -39.245 -59.895 1.00 29.70 495 ASN A N 1
ATOM 4100 C CA . ASN A 1 495 ? 37.832 -40.369 -58.969 1.00 29.70 495 ASN A CA 1
ATOM 4101 C C . ASN A 1 495 ? 38.439 -40.133 -57.556 1.00 29.70 495 ASN A C 1
ATOM 4103 O O . ASN A 1 495 ? 39.552 -39.641 -57.426 1.00 29.70 495 ASN A O 1
ATOM 4107 N N . SER A 1 496 ? 37.718 -40.633 -56.541 1.00 29.12 496 SER A N 1
ATOM 4108 C CA . SER A 1 496 ? 38.147 -41.389 -55.340 1.00 29.12 496 SER A CA 1
ATOM 4109 C C . SER A 1 496 ? 39.349 -40.946 -54.478 1.00 29.12 496 SER A C 1
ATOM 4111 O O . SER A 1 496 ? 40.502 -41.172 -54.833 1.00 29.12 496 SER A O 1
ATOM 4113 N N . LYS A 1 497 ? 39.059 -40.557 -53.223 1.00 30.59 497 LYS A N 1
ATOM 4114 C CA . LYS A 1 497 ? 39.390 -41.364 -52.023 1.00 30.59 497 LYS A CA 1
ATOM 4115 C C . LYS A 1 497 ? 38.645 -40.840 -50.785 1.00 30.59 497 LYS A C 1
ATOM 4117 O O . LYS A 1 497 ? 38.823 -39.704 -50.366 1.00 30.59 497 LYS A O 1
ATOM 4122 N N . ARG A 1 498 ? 37.787 -41.697 -50.221 1.00 29.22 498 ARG A N 1
ATOM 4123 C CA . ARG A 1 498 ? 37.123 -41.528 -48.918 1.00 29.22 498 ARG A CA 1
ATOM 4124 C C . ARG A 1 498 ? 38.140 -41.748 -47.796 1.00 29.22 498 ARG A C 1
ATOM 4126 O O . ARG A 1 498 ? 38.755 -42.809 -47.771 1.00 29.22 498 ARG A O 1
ATOM 4133 N N . GLN A 1 499 ? 38.215 -40.832 -46.835 1.00 28.55 499 GLN A N 1
ATOM 4134 C CA . GLN A 1 499 ? 38.556 -41.157 -45.450 1.00 28.55 499 GLN A CA 1
ATOM 4135 C C . GLN A 1 499 ? 37.683 -40.321 -44.510 1.00 28.55 499 GLN A C 1
ATOM 4137 O O . GLN A 1 499 ? 37.542 -39.112 -44.661 1.00 28.55 499 GLN A O 1
ATOM 4142 N N . THR A 1 500 ? 37.040 -41.037 -43.599 1.00 24.05 500 THR A N 1
ATOM 4143 C CA . THR A 1 500 ? 36.045 -40.600 -42.625 1.00 24.05 500 THR A CA 1
ATOM 4144 C C . THR A 1 500 ? 36.744 -40.436 -41.281 1.00 24.05 500 THR A C 1
ATOM 4146 O O . THR A 1 500 ? 37.325 -41.418 -40.846 1.00 24.05 500 THR A O 1
ATOM 4149 N N . PHE A 1 501 ? 36.646 -39.284 -40.612 1.00 28.41 501 PHE A N 1
ATOM 4150 C CA . PHE A 1 501 ? 36.850 -39.118 -39.156 1.00 28.41 501 PHE A CA 1
ATOM 4151 C C . PHE A 1 501 ? 36.067 -37.858 -38.729 1.00 28.41 501 PHE A C 1
ATOM 4153 O O . PHE A 1 501 ? 36.327 -36.778 -39.245 1.00 28.41 501 PHE A O 1
ATOM 4160 N N . GLN A 1 502 ? 34.861 -38.015 -38.170 1.00 27.42 502 GLN A N 1
ATOM 4161 C CA . GLN A 1 502 ? 34.524 -38.009 -36.731 1.00 27.42 502 GLN A CA 1
ATOM 4162 C C . GLN A 1 502 ? 34.843 -36.687 -36.003 1.00 27.42 502 GLN A C 1
ATOM 4164 O O . GLN A 1 502 ? 36.000 -36.333 -35.808 1.00 27.42 502 GLN A O 1
ATOM 4169 N N . SER A 1 503 ? 33.776 -35.992 -35.586 1.00 25.28 503 SER A N 1
ATOM 4170 C CA . SER A 1 503 ? 33.784 -34.888 -34.615 1.00 25.28 503 SER A CA 1
ATOM 4171 C C . SER A 1 503 ? 34.082 -35.406 -33.202 1.00 25.28 503 SER A C 1
ATOM 4173 O O . SER A 1 503 ? 33.580 -36.482 -32.871 1.00 25.28 503 SER A O 1
ATOM 4175 N N . PRO A 1 504 ? 34.781 -34.651 -32.335 1.00 32.59 504 PRO A N 1
ATOM 4176 C CA . PRO A 1 504 ? 34.837 -34.957 -30.913 1.00 32.59 504 PRO A CA 1
ATOM 4177 C C . PRO A 1 504 ? 33.836 -34.111 -30.111 1.00 32.59 504 PRO A C 1
ATOM 4179 O O . PRO A 1 504 ? 33.857 -32.881 -30.163 1.00 32.59 504 PRO A O 1
ATOM 4182 N N . GLU A 1 505 ? 32.986 -34.799 -29.351 1.00 27.73 505 GLU A N 1
ATOM 4183 C CA . GLU A 1 505 ? 32.363 -34.300 -28.118 1.00 27.73 505 GLU A CA 1
ATOM 4184 C C . GLU A 1 505 ? 33.266 -34.640 -26.904 1.00 27.73 505 GLU A C 1
ATOM 4186 O O . GLU A 1 505 ? 34.199 -35.438 -27.045 1.00 27.73 505 GLU A O 1
ATOM 4191 N N . PRO A 1 506 ? 33.057 -33.996 -25.740 1.00 35.91 506 PRO A N 1
ATOM 4192 C CA . PRO A 1 506 ? 34.064 -33.805 -24.698 1.00 35.91 506 PRO A CA 1
ATOM 4193 C C . PRO A 1 506 ? 34.151 -34.978 -23.713 1.00 35.91 506 PRO A C 1
ATOM 4195 O O . PRO A 1 506 ? 33.171 -35.679 -23.475 1.00 35.91 506 PRO A O 1
ATOM 4198 N N . ALA A 1 507 ? 35.315 -35.140 -23.081 1.00 27.36 507 ALA A N 1
ATOM 4199 C CA . ALA A 1 507 ? 35.518 -36.066 -21.971 1.00 27.36 507 ALA A CA 1
ATOM 4200 C C . ALA A 1 507 ? 35.959 -35.312 -20.702 1.00 27.36 507 ALA A C 1
ATOM 4202 O O . ALA A 1 507 ? 37.021 -34.693 -20.666 1.00 27.36 507 ALA A O 1
ATOM 4203 N N . GLU A 1 508 ? 35.104 -35.394 -19.679 1.00 26.36 508 GLU A N 1
ATOM 4204 C CA . GLU A 1 508 ? 35.445 -35.519 -18.250 1.00 26.36 508 GLU A CA 1
ATOM 4205 C C . GLU A 1 508 ? 36.527 -36.611 -18.062 1.00 26.36 508 GLU A C 1
ATOM 4207 O O . GLU A 1 508 ? 36.553 -37.557 -18.843 1.00 26.36 508 GLU A O 1
ATOM 4212 N N . LYS A 1 509 ? 37.457 -36.629 -17.103 1.00 32.03 509 LYS A N 1
ATOM 4213 C CA . LYS A 1 509 ? 37.523 -36.268 -15.674 1.00 32.03 509 LYS A CA 1
ATOM 4214 C C . LYS A 1 509 ? 39.009 -36.423 -15.280 1.00 32.03 509 LYS A C 1
ATOM 4216 O O . LYS A 1 509 ? 39.665 -37.271 -15.879 1.00 32.03 509 LYS A O 1
ATOM 4221 N N . ASP A 1 510 ? 39.516 -35.695 -14.286 1.00 25.52 510 ASP A N 1
ATOM 4222 C CA . ASP A 1 510 ? 39.896 -36.339 -13.015 1.00 25.52 510 ASP A CA 1
ATOM 4223 C C . ASP A 1 510 ? 40.281 -35.331 -11.921 1.00 25.52 510 ASP A C 1
ATOM 4225 O O . ASP A 1 510 ? 40.723 -34.212 -12.188 1.00 25.52 510 ASP A O 1
ATOM 4229 N N . ASP A 1 511 ? 40.048 -35.786 -10.698 1.00 27.52 511 ASP A N 1
ATOM 4230 C CA . ASP A 1 511 ? 39.988 -35.093 -9.419 1.00 27.52 511 ASP A CA 1
ATOM 4231 C C . ASP A 1 511 ? 41.294 -34.451 -8.917 1.00 27.52 511 ASP A C 1
ATOM 4233 O O . ASP A 1 511 ? 42.406 -34.946 -9.105 1.00 27.52 511 ASP A O 1
ATOM 4237 N N . SER A 1 512 ? 41.150 -33.389 -8.118 1.00 29.55 512 SER A N 1
ATOM 4238 C CA . SER A 1 512 ? 42.038 -33.143 -6.971 1.00 29.55 512 SER A CA 1
ATOM 4239 C C . SER A 1 512 ? 41.252 -32.449 -5.857 1.00 29.55 512 SER A C 1
ATOM 4241 O O . SER A 1 512 ? 40.880 -31.281 -5.961 1.00 29.55 512 SER A O 1
ATOM 4243 N N . HIS A 1 513 ? 40.984 -33.200 -4.791 1.00 26.47 513 HIS A N 1
ATOM 4244 C CA . HIS A 1 513 ? 40.543 -32.692 -3.498 1.00 26.47 513 HIS A CA 1
ATOM 4245 C C . HIS A 1 513 ? 41.653 -31.868 -2.839 1.00 26.47 513 HIS A C 1
ATOM 4247 O O . HIS A 1 513 ? 42.759 -32.375 -2.682 1.00 26.47 513 HIS A O 1
ATOM 4253 N N . GLU A 1 514 ? 41.327 -30.683 -2.322 1.00 27.23 514 GLU A N 1
ATOM 4254 C CA . GLU A 1 514 ? 42.033 -30.125 -1.167 1.00 27.23 514 GLU A CA 1
ATOM 4255 C C . GLU A 1 514 ? 41.066 -29.350 -0.258 1.00 27.23 514 GLU A C 1
ATOM 4257 O O . GLU A 1 514 ? 40.423 -28.371 -0.632 1.00 27.23 514 GLU A O 1
ATOM 4262 N N . TYR A 1 515 ? 40.938 -29.902 0.946 1.00 23.08 515 TYR A N 1
ATOM 4263 C CA . TYR A 1 515 ? 40.370 -29.344 2.168 1.00 23.08 515 TYR A CA 1
ATOM 4264 C C . TYR A 1 515 ? 41.086 -28.036 2.541 1.00 23.08 515 TYR A C 1
ATOM 4266 O O . TYR A 1 515 ? 42.307 -28.040 2.522 1.00 23.08 515 TYR A O 1
ATOM 4274 N N . ILE A 1 516 ? 40.357 -26.996 2.968 1.00 29.56 516 ILE A N 1
ATOM 4275 C CA . ILE A 1 516 ? 40.694 -26.036 4.052 1.00 29.56 516 ILE A CA 1
ATOM 4276 C C . ILE A 1 516 ? 39.401 -25.218 4.304 1.00 29.56 516 ILE A C 1
ATOM 4278 O O . ILE A 1 516 ? 38.945 -24.484 3.436 1.00 29.56 516 ILE A O 1
ATOM 4282 N N . GLN A 1 517 ? 38.606 -25.565 5.319 1.00 26.16 517 GLN A N 1
ATOM 4283 C CA . GLN A 1 517 ? 38.633 -25.045 6.698 1.00 26.16 517 GLN A CA 1
ATOM 4284 C C . GLN A 1 517 ? 37.930 -23.682 6.868 1.00 26.16 517 GLN A C 1
ATOM 4286 O O . GLN A 1 517 ? 38.472 -22.623 6.562 1.00 26.16 517 GLN A O 1
ATOM 4291 N N . GLU A 1 518 ? 36.717 -23.736 7.427 1.00 27.94 518 GLU A N 1
ATOM 4292 C CA . GLU A 1 518 ? 36.145 -22.658 8.243 1.00 27.94 518 GLU A CA 1
ATOM 4293 C C . GLU A 1 518 ? 37.098 -22.288 9.393 1.00 27.94 518 GLU A C 1
ATOM 4295 O O . GLU A 1 518 ? 37.880 -23.129 9.853 1.00 27.94 518 GLU A O 1
ATOM 4300 N N . PRO A 1 519 ? 36.933 -21.088 9.972 1.00 30.44 519 PRO A N 1
ATOM 4301 C CA . PRO A 1 519 ? 36.956 -21.047 11.425 1.00 30.44 519 PRO A CA 1
ATOM 4302 C C . PRO A 1 519 ? 35.745 -20.330 12.027 1.00 30.44 519 PRO A C 1
ATOM 4304 O O . PRO A 1 519 ? 35.394 -19.199 11.685 1.00 30.44 519 PRO A O 1
ATOM 4307 N N . HIS A 1 520 ? 35.169 -21.027 13.006 1.00 25.62 520 HIS A N 1
ATOM 4308 C CA . HIS A 1 520 ? 34.351 -20.493 14.082 1.00 25.62 520 HIS A CA 1
ATOM 4309 C C . HIS A 1 520 ? 35.132 -19.494 14.955 1.00 25.62 520 HIS A C 1
ATOM 4311 O O . HIS A 1 520 ? 36.359 -19.413 14.924 1.00 25.62 520 HIS A O 1
ATOM 4317 N N . GLY A 1 521 ? 34.371 -18.712 15.723 1.00 23.03 521 GLY A N 1
ATOM 4318 C CA . GLY A 1 521 ? 34.799 -17.475 16.363 1.00 23.03 521 GLY A CA 1
ATOM 4319 C C . GLY A 1 521 ? 35.682 -17.588 17.604 1.00 23.03 521 GLY A C 1
ATOM 4320 O O . GLY A 1 521 ? 35.835 -18.645 18.205 1.00 23.03 521 GLY A O 1
ATOM 4321 N N . ILE A 1 522 ? 36.167 -16.419 18.034 1.00 26.11 522 ILE A N 1
ATOM 4322 C CA . ILE A 1 522 ? 36.555 -16.140 19.417 1.00 26.11 522 ILE A CA 1
ATOM 4323 C C . ILE A 1 522 ? 35.966 -14.783 19.835 1.00 26.11 522 ILE A C 1
ATOM 4325 O O . ILE A 1 522 ? 36.201 -13.735 19.243 1.00 26.11 522 ILE A O 1
ATOM 4329 N N . THR A 1 523 ? 35.136 -14.912 20.860 1.00 22.94 523 THR A N 1
ATOM 4330 C CA . THR A 1 523 ? 34.695 -14.014 21.926 1.00 22.94 523 THR A CA 1
ATOM 4331 C C . THR A 1 523 ? 35.400 -12.666 22.165 1.00 22.94 523 THR A C 1
ATOM 4333 O O . THR A 1 523 ? 36.618 -12.596 22.260 1.00 22.94 523 THR A O 1
ATOM 4336 N N . SER A 1 524 ? 34.555 -11.691 22.538 1.00 25.30 524 SER A N 1
ATOM 4337 C CA . SER A 1 524 ? 34.676 -10.819 23.727 1.00 25.30 524 SER A CA 1
ATOM 4338 C C . SER A 1 524 ? 35.803 -9.779 23.809 1.00 25.30 524 SER A C 1
ATOM 4340 O O . SER A 1 524 ? 36.959 -10.125 24.019 1.00 25.30 524 SER A O 1
ATOM 4342 N N . GLY A 1 525 ? 35.407 -8.503 23.941 1.00 21.75 525 GLY A N 1
ATOM 4343 C CA . GLY A 1 525 ? 36.013 -7.647 24.970 1.00 21.75 525 GLY A CA 1
ATOM 4344 C C . GLY A 1 525 ? 36.288 -6.181 24.623 1.00 21.75 525 GLY A C 1
ATOM 4345 O O . GLY A 1 525 ? 37.273 -5.874 23.973 1.00 21.75 525 GLY A O 1
ATOM 4346 N N . LEU A 1 526 ? 35.483 -5.309 25.240 1.00 23.38 526 LEU A N 1
ATOM 4347 C CA . LEU A 1 526 ? 35.816 -3.978 25.780 1.00 23.38 526 LEU A CA 1
ATOM 4348 C C . LEU A 1 526 ? 36.039 -2.746 24.865 1.00 23.38 526 LEU A C 1
ATOM 4350 O O . LEU A 1 526 ? 37.087 -2.531 24.276 1.00 23.38 526 LEU A O 1
ATOM 4354 N N . CYS A 1 527 ? 35.047 -1.850 24.968 1.00 24.84 527 CYS A N 1
ATOM 4355 C CA . CYS A 1 527 ? 35.124 -0.496 25.545 1.00 24.84 527 CYS A CA 1
ATOM 4356 C C . CYS A 1 527 ? 36.063 0.592 24.970 1.00 24.84 527 CYS A C 1
ATOM 4358 O O . CYS A 1 527 ? 37.249 0.623 25.258 1.00 24.84 527 CYS A O 1
ATOM 4360 N N . ARG A 1 528 ? 35.384 1.633 24.452 1.00 26.06 528 ARG A N 1
ATOM 4361 C CA . ARG A 1 528 ? 35.376 3.031 24.952 1.00 26.06 528 ARG A CA 1
ATOM 4362 C C . ARG A 1 528 ? 36.603 3.916 24.676 1.00 26.06 528 ARG A C 1
ATOM 4364 O O . ARG A 1 528 ? 37.592 3.825 25.377 1.00 26.06 528 ARG A O 1
ATOM 4371 N N . GLU A 1 529 ? 36.389 4.929 23.834 1.00 23.69 529 GLU A N 1
ATOM 4372 C CA . GLU A 1 529 ? 36.844 6.325 24.013 1.00 23.69 529 GLU A CA 1
ATOM 4373 C C . GLU A 1 529 ? 36.016 7.207 23.052 1.00 23.69 529 GLU A C 1
ATOM 4375 O O . GLU A 1 529 ? 35.989 6.978 21.849 1.00 23.69 529 GLU A O 1
ATOM 4380 N N . MET A 1 530 ? 35.034 7.972 23.541 1.00 26.09 530 MET A N 1
ATOM 4381 C CA . MET A 1 530 ? 35.159 9.350 24.046 1.00 26.09 530 MET A CA 1
ATOM 4382 C C . MET A 1 530 ? 35.741 10.325 23.015 1.00 26.09 530 MET A C 1
ATOM 4384 O O . MET A 1 530 ? 36.944 10.442 22.830 1.00 26.09 530 MET A O 1
ATOM 4388 N N . SER A 1 531 ? 34.858 11.124 22.423 1.00 26.62 531 SER A N 1
ATOM 4389 C CA . SER A 1 531 ? 35.160 12.512 22.076 1.00 26.62 531 SER A CA 1
ATOM 4390 C C . SER A 1 531 ? 33.920 13.336 22.388 1.00 26.62 531 SER A C 1
ATOM 4392 O O . SER A 1 531 ? 32.968 13.414 21.616 1.00 26.62 531 SER A O 1
ATOM 4394 N N . GLN A 1 532 ? 33.929 13.858 23.612 1.00 24.89 532 GLN A N 1
ATOM 4395 C CA . GLN A 1 532 ? 33.100 14.959 24.067 1.00 24.89 532 GLN A CA 1
ATOM 4396 C C . GLN A 1 532 ? 33.521 16.230 23.318 1.00 24.89 532 GLN A C 1
ATOM 4398 O O . GLN A 1 532 ? 34.709 16.531 23.232 1.00 24.89 532 GLN A O 1
ATOM 4403 N N . SER A 1 533 ? 32.554 17.029 22.879 1.00 24.73 533 SER A N 1
ATOM 4404 C CA . SER A 1 533 ? 32.685 18.480 22.989 1.00 24.73 533 SER A CA 1
ATOM 4405 C C . SER A 1 533 ? 31.412 19.008 23.631 1.00 24.73 533 SER A C 1
ATOM 4407 O O . SER A 1 533 ? 30.364 19.120 22.995 1.00 24.73 533 SER A O 1
ATOM 4409 N N . SER A 1 534 ? 31.522 19.270 24.923 1.00 26.38 534 SER A N 1
ATOM 4410 C CA . SER A 1 534 ? 30.581 20.051 25.704 1.00 26.38 534 SER A CA 1
ATOM 4411 C C . SER A 1 534 ? 30.753 21.527 25.343 1.00 26.38 534 SER A C 1
ATOM 4413 O O . SER A 1 534 ? 31.877 22.023 25.318 1.00 26.38 534 SER A O 1
ATOM 4415 N N . HIS A 1 535 ? 29.652 22.247 25.152 1.00 27.47 535 HIS A N 1
ATOM 4416 C CA . HIS A 1 535 ? 29.493 23.502 25.874 1.00 27.47 535 HIS A CA 1
ATOM 4417 C C . HIS A 1 535 ? 28.016 23.729 26.191 1.00 27.47 535 HIS A C 1
ATOM 4419 O O . HIS A 1 535 ? 27.173 23.865 25.306 1.00 27.47 535 HIS A O 1
ATOM 4425 N N . GLU A 1 536 ? 27.752 23.690 27.493 1.00 27.45 536 GLU A N 1
ATOM 4426 C CA . GLU A 1 536 ? 26.514 24.025 28.181 1.00 27.45 536 GLU A CA 1
ATOM 4427 C C . GLU A 1 536 ? 26.206 25.524 28.116 1.00 27.45 536 GLU A C 1
ATOM 4429 O O . GLU A 1 536 ? 27.099 26.364 27.973 1.00 27.45 536 GLU A O 1
ATOM 4434 N N . GLY A 1 537 ? 24.924 25.829 28.313 1.00 25.31 537 GLY A N 1
ATOM 4435 C CA . GLY A 1 537 ? 24.391 27.153 28.601 1.00 25.31 537 GLY A CA 1
ATOM 4436 C C . GLY A 1 537 ? 22.882 27.081 28.833 1.00 25.31 537 GLY A C 1
ATOM 4437 O O . GLY A 1 537 ? 22.106 27.370 27.928 1.00 25.31 537 GLY A O 1
ATOM 4438 N N . GLU A 1 538 ? 22.497 26.635 30.033 1.00 26.77 538 GLU A N 1
ATOM 4439 C CA . GLU A 1 538 ? 21.152 26.652 30.642 1.00 26.77 538 GLU A CA 1
ATOM 4440 C C . GLU A 1 538 ? 20.483 28.046 30.491 1.00 26.77 538 GLU A C 1
ATOM 4442 O O . GLU A 1 538 ? 21.165 29.062 30.413 1.00 26.77 538 GLU A O 1
ATOM 4447 N N . THR A 1 539 ? 19.163 28.272 30.479 1.00 28.06 539 THR A N 1
ATOM 4448 C CA . THR A 1 539 ? 18.188 27.982 31.545 1.00 28.06 539 THR A CA 1
ATOM 4449 C C . THR A 1 539 ? 16.770 28.386 31.058 1.00 28.06 539 THR A C 1
ATOM 4451 O O . THR A 1 539 ? 16.563 29.536 30.680 1.00 28.06 539 THR A O 1
ATOM 4454 N N . GLU A 1 540 ? 15.810 27.453 31.130 1.00 31.44 540 GLU A N 1
ATOM 4455 C CA . GLU A 1 540 ? 14.386 27.619 31.522 1.00 31.44 540 GLU A CA 1
ATOM 4456 C C . GLU A 1 540 ? 13.339 28.467 30.721 1.00 31.44 540 GLU A C 1
ATOM 4458 O O . GLU A 1 540 ? 13.659 29.297 29.872 1.00 31.44 540 GLU A O 1
ATOM 4463 N N . PRO A 1 541 ? 12.022 28.185 30.921 1.00 38.41 541 PRO A N 1
ATOM 4464 C CA . PRO A 1 541 ? 11.023 28.101 29.854 1.00 38.41 541 PRO A CA 1
ATOM 4465 C C . PRO A 1 541 ? 10.058 29.295 29.794 1.00 38.41 541 PRO A C 1
ATOM 4467 O O . PRO A 1 541 ? 9.741 29.935 30.797 1.00 38.41 541 PRO A O 1
ATOM 4470 N N . ARG A 1 542 ? 9.452 29.540 28.622 1.00 28.33 542 ARG A N 1
ATOM 4471 C CA . ARG A 1 542 ? 8.286 30.432 28.512 1.00 28.33 542 ARG A CA 1
ATOM 4472 C C . ARG A 1 542 ? 7.116 29.789 27.778 1.00 28.33 542 ARG A C 1
ATOM 4474 O O . ARG A 1 542 ? 7.106 29.639 26.561 1.00 28.33 542 ARG A O 1
ATOM 4481 N N . LYS A 1 543 ? 6.086 29.504 28.580 1.00 31.61 543 LYS A N 1
ATOM 4482 C CA . LYS A 1 543 ? 4.664 29.507 28.218 1.00 31.61 543 LYS A CA 1
ATOM 4483 C C . LYS A 1 543 ? 4.353 30.689 27.288 1.00 31.61 543 LYS A C 1
ATOM 4485 O O . LYS A 1 543 ? 4.827 31.790 27.553 1.00 31.61 543 LYS A O 1
ATOM 4490 N N . ASN A 1 544 ? 3.492 30.480 26.287 1.00 27.81 544 ASN A N 1
ATOM 4491 C CA . ASN A 1 544 ? 2.286 31.297 26.110 1.00 27.81 544 ASN A CA 1
ATOM 4492 C C . ASN A 1 544 ? 1.332 30.731 25.045 1.00 27.81 544 ASN A C 1
ATOM 4494 O O . ASN A 1 544 ? 1.602 30.723 23.848 1.00 27.81 544 ASN A O 1
ATOM 4498 N N . SER A 1 545 ? 0.173 30.333 25.568 1.00 30.81 545 SER A N 1
ATOM 4499 C CA . SER A 1 545 ? -1.151 30.305 24.952 1.00 30.81 545 SER A CA 1
ATOM 4500 C C . SER A 1 545 ? -1.394 31.463 23.973 1.00 30.81 545 SER A C 1
ATOM 4502 O O . SER A 1 545 ? -1.160 32.628 24.301 1.00 30.81 545 SER A O 1
ATOM 4504 N N . LYS A 1 546 ? -1.952 31.150 22.798 1.00 32.59 546 LYS A N 1
ATOM 4505 C CA . LYS A 1 546 ? -2.701 32.112 21.982 1.00 32.59 546 LYS A CA 1
ATOM 4506 C C . LYS A 1 546 ? -4.189 31.791 22.080 1.00 32.59 546 LYS A C 1
ATOM 4508 O O . LYS A 1 546 ? -4.711 30.951 21.357 1.00 32.59 546 LYS A O 1
ATOM 4513 N N . MET A 1 547 ? -4.862 32.516 22.970 1.00 30.27 547 MET A N 1
ATOM 4514 C CA . MET A 1 547 ? -6.305 32.737 22.930 1.00 30.27 547 MET A CA 1
ATOM 4515 C C . MET A 1 547 ? -6.676 33.539 21.674 1.00 30.27 547 MET A C 1
ATOM 4517 O O . MET A 1 547 ? -6.208 34.666 21.497 1.00 30.27 547 MET A O 1
ATOM 4521 N N . LEU A 1 548 ? -7.585 33.011 20.856 1.00 33.22 548 LEU A N 1
ATOM 4522 C CA . LEU A 1 548 ? -8.366 33.804 19.908 1.00 33.22 548 LEU A CA 1
ATOM 4523 C C . LEU A 1 548 ? -9.625 34.308 20.621 1.00 33.22 548 LEU A C 1
ATOM 4525 O O . LEU A 1 548 ? -10.530 33.554 20.967 1.00 33.22 548 LEU A O 1
ATOM 4529 N N . LYS A 1 549 ? -9.646 35.619 20.876 1.00 31.64 549 LYS A N 1
ATOM 4530 C CA . LYS A 1 549 ? -10.796 36.367 21.390 1.00 31.64 549 LYS A CA 1
ATOM 4531 C C . LYS A 1 549 ? -11.909 36.385 20.337 1.00 31.64 549 LYS A C 1
ATOM 4533 O O . LYS A 1 549 ? -11.717 36.971 19.275 1.00 31.64 549 LYS A O 1
ATOM 4538 N N . LYS A 1 550 ? -13.097 35.873 20.668 1.00 34.31 550 LYS A N 1
ATOM 4539 C CA . LYS A 1 550 ? -14.349 36.257 19.998 1.00 34.31 550 LYS A CA 1
ATOM 4540 C C . LYS A 1 550 ? -15.076 37.258 20.899 1.00 34.31 550 LYS A C 1
ATOM 4542 O O . LYS A 1 550 ? -15.508 36.928 21.998 1.00 34.31 550 LYS A O 1
ATOM 4547 N N . LYS A 1 551 ? -15.110 38.515 20.455 1.00 33.97 551 LYS A N 1
ATOM 4548 C CA . LYS A 1 551 ? -15.866 39.616 21.062 1.00 33.97 551 LYS A CA 1
ATOM 4549 C C . LYS A 1 551 ? -17.346 39.424 20.717 1.00 33.97 551 LYS A C 1
ATOM 4551 O O . LYS A 1 551 ? -17.672 39.288 19.541 1.00 33.97 551 LYS A O 1
ATOM 4556 N N . GLY A 1 552 ? -18.208 39.425 21.728 1.00 28.59 552 GLY A N 1
ATOM 4557 C CA . GLY A 1 552 ? -19.647 39.618 21.565 1.00 28.59 552 GLY A CA 1
ATOM 4558 C C . GLY A 1 552 ? -20.027 41.101 21.517 1.00 28.59 552 GLY A C 1
ATOM 4559 O O . GLY A 1 552 ? -19.248 41.962 21.937 1.00 28.59 552 GLY A O 1
ATOM 4560 N N . GLY A 1 553 ? -21.247 41.356 21.038 1.00 32.88 553 GLY A N 1
ATOM 4561 C CA . GLY A 1 553 ? -22.008 42.586 21.262 1.00 32.88 553 GLY A CA 1
ATOM 4562 C C . GLY A 1 553 ? -22.472 43.291 19.985 1.00 32.88 553 GLY A C 1
ATOM 4563 O O . GLY A 1 553 ? -21.782 44.187 19.503 1.00 32.88 553 GLY A O 1
ATOM 4564 N N . ARG A 1 554 ? -23.662 42.960 19.478 1.00 34.72 554 ARG A N 1
ATOM 4565 C CA . ARG A 1 554 ? -24.944 43.514 19.947 1.00 34.72 554 ARG A CA 1
ATOM 4566 C C . ARG A 1 554 ? -26.063 42.513 19.720 1.00 34.72 554 ARG A C 1
ATOM 4568 O O . ARG A 1 554 ? -25.924 41.724 18.761 1.00 34.72 554 ARG A O 1
#

Sequence (554 aa):
YVPECMQQSKDLILKRLEWRAKREEEFKRRQEAEQESLLSKTFLTEDVHNFLKAYHELIEKHWQARWDLEEEDDCESTEAVADLYKDLYSKASHALAELVTELFLQTLPVVTSLSVRECELLKEEWQESLVPQLEKWENHRQRRWKLFQEQLLQEKELWITEYALSAVMQKHLSEKQEKIIQGVVRRLGCLSDESVRYILQKHRLLLCSVLRRLTFRRAAVAALARMRLSRKKSSLQELREQHTLQKGSSLCQDEDQWQLQKAVESHILEEEEKLEEETQETHLEFHQQLVTEIQEALQFLQQHMEQVIGQTLLQYARGEAEKKSSDDGQDFRERLVESAVESVYGTSNNINRLVQNYYQQLGKITEGYEGKKLQHLKSLQAERNERIRLKNKENELALKEIHTKGLLNVSSTVHQRVVLQQNKILAQFELRQQIRLESLKQKLLGLHCLGTELENQLREAEQDFVSELAVLTRVPLTVKKKPSKRSKPAGEKANSKRQTFQSPEPAEKDDSHEYIQEPHGITSGLCREMSQSSHEGETEPRKNSKMLKKKGGR

Foldseek 3Di:
DVVVLVVVLVVLVVVLVVVLVVVVVVLVVVLVVVVVVLVVVCVVPPDPVVSVVVVVVSVVVSVVVVVVSVVVSVVVSVVVNVVSVVVVVVVVVVVVVVVLCCCLQPVCCVPPVDDSVVSVVVSVVVVVVVVVVVVLVVVLVVVVVVLVVVVVVVVVVVVVVVVVVLVVVLVVVVVVQLVVLVVVVVVVVLADPVLSVVLSVVLVVLSVVLSVVLVVLVVVLVVVLCVVLVVLVVVLVVLVSVLVSLVVPDPDDDPVNVVVSVVSVVVSVVSVVVSVVSSVVSVVVSVVVSVVSVVVSVVVSVVVSVVSVVVSVVVSVVVVVVVVVVVVVVVVVVVLVVLLVVAPLNPPVVLVVLVVVLVVLLVVLVVVLVVVLVVVVVVLVVVLVVVLVVVVVVVVVVVVVCVVVCVPDVPDPPVVVVVVVVVVVVVNVVVNVVSVVVSVVVSVVVVVVSVVVSVVSNVVSVVVSSVVSCVSSVPDDPPPDDPDDDDDDDDDDDDDDDDDDDDDDDDDDDDDDDDDDDDDDDDDDDDDDDDDDDDDDDDDDDDDDDDDDDDDDD

pLDDT: mean 76.42, std 20.92, range [21.75, 94.81]